Protein AF-0000000078830746 (afdb_homodimer)

Organism: Myxococcus xanthus (strain DK1622) (NCBI:txid246197)

Solvent-accessible surface area (backbone atoms only — not comparable to full-atom values): 33168 Å² total; per-residue (Å²): 130,88,67,77,34,59,32,74,39,35,30,54,62,26,37,45,51,60,71,57,52,51,51,44,25,59,74,68,66,53,87,65,98,53,90,45,68,68,50,42,46,60,65,56,43,38,44,75,84,78,22,74,26,58,64,52,46,48,48,44,37,59,67,46,39,30,58,52,31,37,37,40,69,36,31,15,50,40,42,22,50,32,52,47,47,42,28,73,73,38,35,37,43,33,39,31,45,26,45,38,60,40,56,27,40,77,66,32,83,66,71,44,62,54,37,49,51,23,32,46,50,15,41,52,54,31,30,70,72,67,72,42,49,69,26,32,26,43,36,34,50,65,87,48,54,68,68,60,38,48,52,52,51,51,50,38,60,71,36,43,89,71,43,28,30,26,39,31,38,39,70,75,59,70,76,37,48,48,73,33,66,80,52,43,54,65,44,25,58,57,42,49,52,40,44,74,71,69,34,41,37,34,36,57,34,6,51,36,80,80,34,18,35,63,20,39,48,39,41,50,71,60,46,59,49,57,31,30,34,35,34,57,33,25,63,78,30,72,66,51,39,49,51,33,35,74,68,63,35,34,26,40,32,30,66,62,52,33,47,33,24,51,49,30,91,39,70,67,52,49,34,52,36,55,42,44,28,56,76,64,56,33,50,42,30,66,24,38,41,25,20,45,28,54,72,47,40,63,54,52,48,50,43,57,35,44,76,67,65,50,40,53,73,69,55,49,51,49,26,51,52,46,40,65,69,67,48,65,58,80,134,129,88,68,77,34,58,32,74,38,35,31,55,62,26,37,44,51,59,70,57,51,52,51,44,24,59,75,69,65,53,86,66,99,54,92,46,67,69,52,44,46,59,64,56,42,39,43,75,85,78,21,74,27,58,64,53,46,49,47,42,35,59,69,46,41,30,58,52,30,36,37,40,71,36,31,14,50,41,43,21,50,32,53,48,46,42,27,74,74,38,36,36,45,34,40,30,45,27,47,39,62,40,55,28,40,76,66,33,83,67,69,45,61,52,36,50,51,23,31,46,50,14,43,52,53,31,30,69,73,67,72,43,48,69,26,33,25,43,35,35,51,67,89,47,54,69,67,60,39,47,52,51,50,52,50,37,60,72,35,43,89,70,44,28,30,25,39,33,40,41,70,74,60,73,74,35,48,47,73,32,67,79,52,43,54,66,45,26,60,56,42,50,52,39,45,74,71,67,32,40,38,34,36,57,34,6,52,36,79,81,34,18,35,61,18,40,49,40,40,48,72,59,45,60,49,57,31,31,34,35,33,58,32,23,61,80,30,71,67,51,37,50,50,31,35,76,68,63,35,32,27,39,32,29,64,62,50,33,48,33,24,51,48,31,91,40,69,68,52,48,34,50,35,56,42,44,28,57,75,62,56,33,51,44,30,66,24,38,41,25,21,45,28,54,72,48,40,64,54,52,47,51,42,58,34,44,76,66,65,48,40,52,73,68,53,50,51,49,26,50,51,47,40,66,70,66,47,65,57,80,131

Foldseek 3Di:
DADAFAFAAAELLQQFALVLLVVLCVVVVNDDPDDDSVRSLVQLAQEAPQAAAPVSNVCSSLVRSLASCQDLQSLLQSLLRRLQCQCVPRNHQYYEYEEALCSSNVNDLPPSVSNVVSNLNSNVVNCVVRVGHYAYEYEDEPVDDLVSSLSSLVVLLVCCVSRHAAYEYDDDCVVPLLVPLVSLLSCLVSLVVSVVSRHAYEYEACLAPSRALSSVVSCCVRNVGQEYEANLRVLVPLVSLVVQQVSVHEYEHAVLSSPSNVSDVDLVVVLSSLVSSVVSVRAYAYHHNRCSSSVHGPVRSVCSCPVVPSDHPVVNVVNSVSCVVSHSRDD/DADAFAFAAAELLQQFALVLLVVLCVVVVNDDPDDDSVRSLVQLAQEAPQAAAPVSNVCSSLVRSLASCQDLQSLLQSLLRSLQCQCVPRNHQYYEYEEALCSSNVNDLPPSVSNVVSNLNSNVVNCVVRVGHYAYEYEDEPVDDLVSSLSSLVVLLVCCVSRHAAYEYDDDCVVPLLVPLVSLLSCLVSLVVSVVSRHAYEYEACLAVSRALSSVVSCCVRNVGQEYEANLRVLVPLVSLVVQQVSVHEYEHAVLSSPSNPSDVDLVRVLSSLVSSVVSVRAYAYHHNNCSSSVHGPVRSVCSCPVVPSDHPVVNVVNSVSCVVSHSRDD

InterPro domains:
  IPR001365 Adenosine deaminase domain [PF00962] (6-331)
  IPR006330 Adenosine/adenine deaminase [PTHR11409] (6-330)
  IPR032466 Metal-dependent hydrolase [SSF51556] (6-330)

Radius of gyration: 28.59 Å; Cα contacts (8 Å, |Δi|>4): 1307; chains: 2; bounding box: 45×86×64 Å

Sequence (662 aa):
MARDLIDLHIHVGGAVAPHILWSIAHQQGFKLPVKNYFDFVELITSRPGKVGSLDDYLKILHTWTEKIQSSPSAIERSVYEVIGKEYRGSRVTQMELRFNPMKRNLNSELDLDHIIHAALRGMDRAVLEYGVKMGLIFCLAREFDHRLNSIIVDKAIKYRTRGVYGIDLAGTETNAMELKPEVVTQYEELFSRARRAGLKCTVHTGETRGTGAEGVMAVVEKLQPHRIGHGIRAAYDEHAMKVLRERDLVLELCPTSNLHTKAVEGVEELRHIVRTFWDRKVKFTINTDGPYLLETDMRREIDIIEQNGILTPEQVDQTLAWAREASFIPAMARDLIDLHIHVGGAVAPHILWSIAHQQGFKLPVKNYFDFVELITSRPGKVGSLDDYLKILHTWTEKIQSSPSAIERSVYEVIGKEYRGSRVTQMELRFNPMKRNLNSELDLDHIIHAALRGMDRAVLEYGVKMGLIFCLAREFDHRLNSIIVDKAIKYRTRGVYGIDLAGTETNAMELKPEVVTQYEELFSRARRAGLKCTVHTGETRGTGAEGVMAVVEKLQPHRIGHGIRAAYDEHAMKVLRERDLVLELCPTSNLHTKAVEGVEELRHIVRTFWDRKVKFTINTDGPYLLETDMRREIDIIEQNGILTPEQVDQTLAWAREASFIPA

pLDDT: mean 94.69, std 6.04, range [54.0, 98.94]

Nearest PDB structures (foldseek):
  6n9m-assembly1_A  TM=9.342E-01  e=2.287E-21  Salmonella enterica subsp. enterica serovar Typhimurium str. LT2
  6n91-assembly1_B  TM=9.330E-01  e=1.109E-20  Vibrio cholerae O1 biovar El Tor str. N16961
  4gxw-assembly2_B  TM=9.049E-01  e=1.090E-15  Burkholderia ambifaria AMMD
  8z3k-assembly1_A  TM=8.141E-01  e=3.072E-12  Limisphaera ngatamarikiensis
  8z3k-assembly1_F  TM=7.812E-01  e=2.440E-11  Limisphaera ngatamarikiensis

Secondary structure (DSSP, 8-state):
-PPPEEEEEEEHHHHS-HHHHHHHHHHHT---S-SSHHHHHHHH---BTTB-SHHHHHHHIIIIIHHHT-SHHHHHHHHHHHHHHHHHHH-EEEEEEEE-TTGGGTT--TTHHHHHHHHHHHHHHHHHHH--EEEEEEEEETTS-HHHHHHHHHHHHHTTTTTEEEEEEES--TT-GGG-HHHHHHHHHHHHHHHHTT-EEEEEESSSTTTHHHHHHHHHHHH--SEEEE-GGGGG-HHHHHHHHHTTPEEEE-HHHHHHTTSSSSHHHHHHHHHHHHHTT--EEE--BSTTTTT--HHHHHHHHHHTTSS-HHHHHHHHHHHHHH-SS--/-PPPEEEEEEEHHHHS-HHHHHHHHHHHT---S-SSHHHHHHHH---BTTB-SHHHHHHHIIIIIHHHT-SHHHHHHHHHHHHHHHHHHH-EEEEEEEE-TTGGGTT--TTHHHHHHHHHHHHHHHHHHH--EEEEEEEEETTS-HHHHHHHHHHHHHTTTTTEEEEEEES--TT-GGG-HHHHHHHHHHHHHHHHTT-EEEEEESSSTTTHHHHHHHHHHHH--SEEEE-GGGGG-HHHHHHHHHTTPEEEE-HHHHHHTTSSSSHHHHHHHHHHHHHTT--EEE--BSTTTTT--HHHHHHHHHHTTSS-HHHHHHHHHHHHHH-SS--

Structure (mmCIF, N/CA/C/O backbone):
data_AF-0000000078830746-model_v1
#
loop_
_entity.id
_entity.type
_entity.pdbx_description
1 polymer 'adenosine deaminase'
#
loop_
_atom_site.group_PDB
_atom_site.id
_atom_site.type_symbol
_atom_site.label_atom_id
_atom_site.label_alt_id
_atom_site.label_comp_id
_atom_site.label_asym_id
_atom_site.label_entity_id
_atom_site.label_seq_id
_atom_site.pdbx_PDB_ins_code
_atom_site.Cartn_x
_atom_site.Cartn_y
_atom_site.Cartn_z
_atom_site.occupancy
_atom_site.B_iso_or_equiv
_atom_site.auth_seq_id
_atom_site.auth_comp_id
_atom_site.auth_asym_id
_atom_site.auth_atom_id
_atom_site.pdbx_PDB_model_num
ATOM 1 N N . MET A 1 1 ? -19.281 -2.082 -16.328 1 54 1 MET A N 1
ATOM 2 C CA . MET A 1 1 ? -18.984 -2.559 -14.977 1 54 1 MET A CA 1
ATOM 3 C C . MET A 1 1 ? -17.562 -3.119 -14.906 1 54 1 MET A C 1
ATOM 5 O O . MET A 1 1 ? -17.062 -3.688 -15.875 1 54 1 MET A O 1
ATOM 9 N N . ALA A 1 2 ? -16.828 -2.877 -13.797 1 74.12 2 ALA A N 1
ATOM 10 C CA . ALA A 1 2 ? -15.445 -3.336 -13.688 1 74.12 2 ALA A CA 1
ATOM 11 C C . ALA A 1 2 ? -15.375 -4.859 -13.711 1 74.12 2 ALA A C 1
ATOM 13 O O . ALA A 1 2 ? -16.203 -5.539 -13.109 1 74.12 2 ALA A O 1
ATOM 14 N N . ARG A 1 3 ? -14.562 -5.434 -14.633 1 87.5 3 ARG A N 1
ATOM 15 C CA . ARG A 1 3 ? -14.312 -6.859 -14.82 1 87.5 3 ARG A CA 1
ATOM 16 C C . ARG A 1 3 ? -13.672 -7.473 -13.578 1 87.5 3 ARG A C 1
ATOM 18 O O . ARG A 1 3 ? -12.695 -6.938 -13.047 1 87.5 3 ARG A O 1
ATOM 25 N N . ASP A 1 4 ? -14.445 -8.555 -13.047 1 95.19 4 ASP A N 1
ATOM 26 C CA . ASP A 1 4 ? -13.758 -9.391 -12.062 1 95.19 4 ASP A CA 1
ATOM 27 C C . ASP A 1 4 ? -12.727 -10.297 -12.734 1 95.19 4 ASP A C 1
ATOM 29 O O . ASP A 1 4 ? -13.047 -11.016 -13.68 1 95.19 4 ASP A O 1
ATOM 33 N N . LEU A 1 5 ? -11.562 -10.211 -12.258 1 98.38 5 LEU A N 1
ATOM 34 C CA . LEU A 1 5 ? -10.492 -10.969 -12.883 1 98.38 5 LEU A CA 1
ATOM 35 C C . LEU A 1 5 ? -10.109 -12.18 -12.039 1 98.38 5 LEU A C 1
ATOM 37 O O . LEU A 1 5 ? -10.484 -12.266 -10.867 1 98.38 5 LEU A O 1
ATOM 41 N N . ILE A 1 6 ? -9.453 -13.164 -12.672 1 98.69 6 ILE A N 1
ATOM 42 C CA . ILE A 1 6 ? -9.031 -14.414 -12.055 1 98.69 6 ILE A CA 1
ATOM 43 C C . ILE A 1 6 ? -7.551 -14.656 -12.328 1 98.69 6 ILE A C 1
ATOM 45 O O . ILE A 1 6 ? -7.086 -14.484 -13.461 1 98.69 6 ILE A O 1
ATOM 49 N N . ASP A 1 7 ? -6.773 -14.953 -11.305 1 98.81 7 ASP A N 1
ATOM 50 C CA . ASP A 1 7 ? -5.355 -15.281 -11.438 1 98.81 7 ASP A CA 1
ATOM 51 C C . ASP A 1 7 ? -5.062 -16.672 -10.898 1 98.81 7 ASP A C 1
ATOM 53 O O . ASP A 1 7 ? -4.965 -16.875 -9.68 1 98.81 7 ASP A O 1
ATOM 57 N N . LEU A 1 8 ? -4.828 -17.625 -11.789 1 98.81 8 LEU A N 1
ATOM 58 C CA . LEU A 1 8 ? -4.648 -19.016 -11.383 1 98.81 8 LEU A CA 1
ATOM 59 C C . LEU A 1 8 ? -3.166 -19.359 -11.273 1 98.81 8 LEU A C 1
ATOM 61 O O . LEU A 1 8 ? -2.812 -20.469 -10.852 1 98.81 8 LEU A O 1
ATOM 65 N N . HIS A 1 9 ? -2.273 -18.406 -11.688 1 98.88 9 HIS A N 1
ATOM 66 C CA . HIS A 1 9 ? -0.832 -18.625 -11.656 1 98.88 9 HIS A CA 1
ATOM 67 C C . HIS A 1 9 ? -0.104 -17.422 -11.062 1 98.88 9 HIS A C 1
ATOM 69 O O . HIS A 1 9 ? 0.427 -16.594 -11.797 1 98.88 9 HIS A O 1
ATOM 75 N N . ILE A 1 10 ? 0.035 -17.484 -9.773 1 98.62 10 ILE A N 1
ATOM 76 C CA . ILE A 1 10 ? 0.688 -16.422 -9.023 1 98.62 10 ILE A CA 1
ATOM 77 C C . ILE A 1 10 ? 1.479 -17.016 -7.863 1 98.62 10 ILE A C 1
ATOM 79 O O . ILE A 1 10 ? 0.984 -17.906 -7.156 1 98.62 10 ILE A O 1
ATOM 83 N N . HIS A 1 11 ? 2.699 -16.594 -7.742 1 98.06 11 HIS A N 1
ATOM 84 C CA . HIS A 1 11 ? 3.598 -17.094 -6.711 1 98.06 11 HIS A CA 1
ATOM 85 C C . HIS A 1 11 ? 3.754 -16.094 -5.57 1 98.06 11 HIS A C 1
ATOM 87 O O . HIS A 1 11 ? 4.02 -14.914 -5.809 1 98.06 11 HIS A O 1
ATOM 93 N N . VAL A 1 12 ? 3.736 -16.594 -4.359 1 97.62 12 VAL A N 1
ATOM 94 C CA . VAL A 1 12 ? 3.926 -15.727 -3.201 1 97.62 12 VAL A CA 1
ATOM 95 C C . VAL A 1 12 ? 5.273 -15.016 -3.301 1 97.62 12 VAL A C 1
ATOM 97 O O . VAL A 1 12 ? 5.383 -13.828 -2.994 1 97.62 12 VAL A O 1
ATOM 100 N N . GLY A 1 13 ? 6.207 -15.703 -3.764 1 95.31 13 GLY A N 1
ATOM 101 C CA . GLY A 1 13 ? 7.566 -15.188 -3.809 1 95.31 13 GLY A CA 1
ATOM 102 C C . GLY A 1 13 ? 7.695 -13.914 -4.617 1 95.31 13 GLY A C 1
ATOM 103 O O . GLY A 1 13 ? 8.492 -13.031 -4.277 1 95.31 13 GLY A O 1
ATOM 104 N N . GLY A 1 14 ? 6.957 -13.781 -5.656 1 95.81 14 GLY A N 1
ATOM 105 C CA . GLY A 1 14 ? 7.055 -12.633 -6.539 1 95.81 14 GLY A CA 1
ATOM 106 C C . GLY A 1 14 ? 5.871 -11.688 -6.426 1 95.81 14 GLY A C 1
ATOM 107 O O . GLY A 1 14 ? 5.773 -10.711 -7.172 1 95.81 14 GLY A O 1
ATOM 108 N N . ALA A 1 15 ? 4.988 -11.961 -5.449 1 97.44 15 ALA A N 1
ATOM 109 C CA . ALA A 1 15 ? 3.717 -11.242 -5.465 1 97.44 15 ALA A CA 1
ATOM 110 C C . ALA A 1 15 ? 3.609 -10.289 -4.277 1 97.44 15 ALA A C 1
ATOM 112 O O . ALA A 1 15 ? 2.674 -9.492 -4.195 1 97.44 15 ALA A O 1
ATOM 113 N N . VAL A 1 16 ? 4.551 -10.305 -3.369 1 97.44 16 VAL A N 1
ATOM 114 C CA . VAL A 1 16 ? 4.508 -9.438 -2.197 1 97.44 16 VAL A CA 1
ATOM 115 C C . VAL A 1 16 ? 5.129 -8.086 -2.535 1 97.44 16 VAL A C 1
ATOM 117 O O . VAL A 1 16 ? 6.207 -8.023 -3.133 1 97.44 16 VAL A O 1
ATOM 120 N N . ALA A 1 17 ? 4.426 -7.051 -2.184 1 96.62 17 ALA A N 1
ATOM 121 C CA . ALA A 1 17 ? 4.906 -5.703 -2.473 1 96.62 17 ALA A CA 1
ATOM 122 C C . ALA A 1 17 ? 6.242 -5.438 -1.785 1 96.62 17 ALA A C 1
ATOM 124 O O . ALA A 1 17 ? 6.461 -5.875 -0.652 1 96.62 17 ALA A O 1
ATOM 125 N N . PRO A 1 18 ? 7.098 -4.633 -2.385 1 96.06 18 PRO A N 1
ATOM 126 C CA . PRO A 1 18 ? 8.438 -4.383 -1.841 1 96.06 18 PRO A CA 1
ATOM 127 C C . PRO A 1 18 ? 8.398 -3.781 -0.438 1 96.06 18 PRO A C 1
ATOM 129 O O . PRO A 1 18 ? 9.234 -4.117 0.405 1 96.06 18 PRO A O 1
ATOM 132 N N . HIS A 1 19 ? 7.438 -2.865 -0.177 1 96.69 19 HIS A N 1
ATOM 133 C CA . HIS A 1 19 ? 7.43 -2.217 1.129 1 96.69 19 HIS A CA 1
ATOM 134 C C . HIS A 1 19 ? 7.074 -3.207 2.234 1 96.69 19 HIS A C 1
ATOM 136 O O . HIS A 1 19 ? 7.496 -3.039 3.381 1 96.69 19 HIS A O 1
ATOM 142 N N . ILE A 1 20 ? 6.289 -4.242 1.936 1 97.56 20 ILE A N 1
ATOM 143 C CA . ILE A 1 20 ? 5.977 -5.301 2.893 1 97.56 20 ILE A CA 1
ATOM 144 C C . ILE A 1 20 ? 7.227 -6.137 3.158 1 97.56 20 ILE A C 1
ATOM 146 O O . ILE A 1 20 ? 7.562 -6.41 4.312 1 97.56 20 ILE A O 1
ATOM 150 N N . LEU A 1 21 ? 7.918 -6.543 2.078 1 97.06 21 LEU A N 1
ATOM 151 C CA . LEU A 1 21 ? 9.156 -7.305 2.227 1 97.06 21 LEU A CA 1
ATOM 152 C C . LEU A 1 21 ? 10.188 -6.516 3.023 1 97.06 21 LEU A C 1
ATOM 154 O O . LEU A 1 21 ? 10.875 -7.074 3.877 1 97.06 21 LEU A O 1
ATOM 158 N N . TRP A 1 22 ? 10.242 -5.211 2.734 1 97.06 22 TRP A N 1
ATOM 159 C CA . TRP A 1 22 ? 11.141 -4.301 3.438 1 97.06 22 TRP A CA 1
ATOM 160 C C . TRP A 1 22 ? 10.859 -4.305 4.934 1 97.06 22 TRP A C 1
ATOM 162 O O . TRP A 1 22 ? 11.773 -4.449 5.746 1 97.06 22 TRP A O 1
ATOM 172 N N . SER A 1 23 ? 9.641 -4.172 5.266 1 97.06 23 SER A N 1
ATOM 173 C CA . SER A 1 23 ? 9.219 -4.145 6.66 1 97.06 23 SER A CA 1
ATOM 174 C C . SER A 1 23 ? 9.5 -5.477 7.348 1 97.06 23 SER A C 1
ATOM 176 O O . SER A 1 23 ? 9.984 -5.508 8.484 1 97.06 23 SER A O 1
ATOM 178 N N . ILE A 1 24 ? 9.195 -6.598 6.68 1 96.94 24 ILE A N 1
ATOM 179 C CA . ILE A 1 24 ? 9.438 -7.93 7.223 1 96.94 24 ILE A CA 1
ATOM 180 C C . ILE A 1 24 ? 10.93 -8.117 7.477 1 96.94 24 ILE A C 1
ATOM 182 O O . ILE A 1 24 ? 11.336 -8.594 8.539 1 96.94 24 ILE A O 1
ATOM 186 N N . ALA A 1 25 ? 11.766 -7.738 6.535 1 96.19 25 ALA A N 1
ATOM 187 C CA . ALA A 1 25 ? 13.211 -7.879 6.668 1 96.19 25 ALA A CA 1
ATOM 188 C C . ALA A 1 25 ? 13.727 -7.113 7.883 1 96.19 25 ALA A C 1
ATOM 190 O O . ALA A 1 25 ? 14.547 -7.633 8.648 1 96.19 25 ALA A O 1
ATOM 191 N N . HIS A 1 26 ? 13.234 -5.902 8.102 1 95.12 26 HIS A N 1
ATOM 192 C CA . HIS A 1 26 ? 13.656 -5.086 9.234 1 95.12 26 HIS A CA 1
ATOM 193 C C . HIS A 1 26 ? 13.211 -5.707 10.555 1 95.12 26 HIS A C 1
ATOM 195 O O . HIS A 1 26 ? 13.977 -5.742 11.516 1 95.12 26 HIS A O 1
ATOM 201 N N . GLN A 1 27 ? 12.023 -6.191 10.547 1 93.06 27 GLN A N 1
ATOM 202 C CA . GLN A 1 27 ? 11.477 -6.793 11.766 1 93.06 27 GLN A CA 1
ATOM 203 C C . GLN A 1 27 ? 12.258 -8.047 12.148 1 93.06 27 GLN A C 1
ATOM 205 O O . GLN A 1 27 ? 12.406 -8.344 13.336 1 93.06 27 GLN A O 1
ATOM 210 N N . GLN A 1 28 ? 12.773 -8.695 11.148 1 92.88 28 GLN A N 1
ATOM 211 C CA . GLN A 1 28 ? 13.469 -9.953 11.391 1 92.88 28 GLN A CA 1
ATOM 212 C C . GLN A 1 28 ? 14.961 -9.719 11.617 1 92.88 28 GLN A C 1
ATOM 214 O O . GLN A 1 28 ? 15.695 -10.648 11.938 1 92.88 28 GLN A O 1
ATOM 219 N N . GLY A 1 29 ? 15.422 -8.484 11.422 1 90 29 GLY A N 1
ATOM 220 C CA . GLY A 1 29 ? 16.844 -8.188 11.547 1 90 29 GLY A CA 1
ATOM 221 C C . GLY A 1 29 ? 17.656 -8.711 10.383 1 90 29 GLY A C 1
ATOM 222 O O . GLY A 1 29 ? 18.844 -9.023 10.539 1 90 29 GLY A O 1
ATOM 223 N N . PHE A 1 30 ? 16.969 -8.859 9.32 1 87.38 30 PHE A N 1
ATOM 224 C CA . PHE A 1 30 ? 17.641 -9.336 8.117 1 87.38 30 PHE A CA 1
ATOM 225 C C . PHE A 1 30 ? 18.641 -8.297 7.613 1 87.38 30 PHE A C 1
ATOM 227 O O . PHE A 1 30 ? 18.312 -7.121 7.473 1 87.38 30 PHE A O 1
ATOM 234 N N . LYS A 1 31 ? 19.844 -8.695 7.387 1 84.94 31 LYS A N 1
ATOM 235 C CA . LYS A 1 31 ? 20.859 -7.801 6.855 1 84.94 31 LYS A CA 1
ATOM 236 C C . LYS A 1 31 ? 20.703 -7.613 5.348 1 84.94 31 LYS A C 1
ATOM 238 O O . LYS A 1 31 ? 21.062 -8.492 4.566 1 84.94 31 LYS A O 1
ATOM 243 N N . LEU A 1 32 ? 20.172 -6.547 4.914 1 90.44 32 LEU A N 1
ATOM 244 C CA . LEU A 1 32 ? 20.016 -6.23 3.5 1 90.44 32 LEU A CA 1
ATOM 245 C C . LEU A 1 32 ? 21.219 -5.469 2.969 1 90.44 32 LEU A C 1
ATOM 247 O O . LEU A 1 32 ? 21.766 -4.609 3.662 1 90.44 32 LEU A O 1
ATOM 251 N N . PRO A 1 33 ? 21.672 -5.785 1.773 1 92.25 33 PRO A N 1
ATOM 252 C CA . PRO A 1 33 ? 22.844 -5.113 1.193 1 92.25 33 PRO A CA 1
ATOM 253 C C . PRO A 1 33 ? 22.484 -3.791 0.517 1 92.25 33 PRO A C 1
ATOM 255 O O . PRO A 1 33 ? 22.969 -3.502 -0.578 1 92.25 33 PRO A O 1
ATOM 258 N N . VAL A 1 34 ? 21.562 -3.043 1.003 1 93.88 34 VAL A N 1
ATOM 259 C CA . VAL A 1 34 ? 21.109 -1.788 0.415 1 93.88 34 VAL A CA 1
ATOM 260 C C . VAL A 1 34 ? 21.062 -0.704 1.489 1 93.88 34 VAL A C 1
ATOM 262 O O . VAL A 1 34 ? 20.984 -1.006 2.682 1 93.88 34 VAL A O 1
ATOM 265 N N . LYS A 1 35 ? 21.078 0.559 1.046 1 91.31 35 LYS A N 1
ATOM 266 C CA . LYS A 1 35 ? 21.141 1.688 1.97 1 91.31 35 LYS A CA 1
ATOM 267 C C . LYS A 1 35 ? 19.75 2.203 2.307 1 91.31 35 LYS A C 1
ATOM 269 O O . LYS A 1 35 ? 19.531 2.795 3.367 1 91.31 35 LYS A O 1
ATOM 274 N N . ASN A 1 36 ? 18.844 2.049 1.33 1 93.94 36 ASN A N 1
ATOM 275 C CA . ASN A 1 36 ? 17.516 2.604 1.531 1 93.94 36 ASN A CA 1
ATOM 276 C C . ASN A 1 36 ? 16.453 1.81 0.771 1 93.94 36 ASN A C 1
ATOM 278 O O . ASN A 1 36 ? 16.781 0.853 0.065 1 93.94 36 ASN A O 1
ATOM 282 N N . TYR A 1 37 ? 15.219 2.15 0.92 1 95.94 37 TYR A N 1
ATOM 283 C CA . TYR A 1 37 ? 14.07 1.453 0.353 1 95.94 37 TYR A CA 1
ATOM 284 C C . TYR A 1 37 ? 14.164 1.399 -1.167 1 95.94 37 TYR A C 1
ATOM 286 O O . TYR A 1 37 ? 13.852 0.374 -1.778 1 95.94 37 TYR A O 1
ATOM 294 N N . PHE A 1 38 ? 14.562 2.461 -1.785 1 95.19 38 PHE A N 1
ATOM 295 C CA . PHE A 1 38 ? 14.578 2.527 -3.242 1 95.19 38 PHE A CA 1
ATOM 296 C C . PHE A 1 38 ? 15.641 1.597 -3.814 1 95.19 38 PHE A C 1
ATOM 298 O O . PHE A 1 38 ? 15.422 0.958 -4.844 1 95.19 38 PHE A O 1
ATOM 305 N N . ASP A 1 39 ? 16.781 1.527 -3.109 1 95.25 39 ASP A N 1
ATOM 306 C CA . ASP A 1 39 ? 17.797 0.557 -3.494 1 95.25 39 ASP A CA 1
ATOM 307 C C . ASP A 1 39 ? 17.281 -0.871 -3.365 1 95.25 39 ASP A C 1
ATOM 309 O O . ASP A 1 39 ? 17.625 -1.739 -4.172 1 95.25 39 ASP A O 1
ATOM 313 N N . PHE A 1 40 ? 16.469 -1.052 -2.369 1 95.81 40 PHE A N 1
ATOM 314 C CA . PHE A 1 40 ? 15.875 -2.367 -2.15 1 95.81 40 PHE A CA 1
ATOM 315 C C . PHE A 1 40 ? 14.922 -2.729 -3.281 1 95.81 40 PHE A C 1
ATOM 317 O O . PHE A 1 40 ? 14.938 -3.857 -3.779 1 95.81 40 PHE A O 1
ATOM 324 N N . VAL A 1 41 ? 14.086 -1.786 -3.662 1 94.94 41 VAL A N 1
ATOM 325 C CA . VAL A 1 41 ? 13.164 -2.004 -4.77 1 94.94 41 VAL A CA 1
ATOM 326 C C . VAL A 1 41 ? 13.945 -2.404 -6.023 1 94.94 41 VAL A C 1
ATOM 328 O O . VAL A 1 41 ? 13.562 -3.348 -6.723 1 94.94 41 VAL A O 1
ATOM 331 N N . GLU A 1 42 ? 15.039 -1.736 -6.242 1 92.5 42 GLU A N 1
ATOM 332 C CA . GLU A 1 42 ? 15.875 -2.047 -7.398 1 92.5 42 GLU A CA 1
ATOM 333 C C . GLU A 1 42 ? 16.484 -3.445 -7.281 1 92.5 42 GLU A C 1
ATOM 335 O O . GLU A 1 42 ? 16.594 -4.156 -8.281 1 92.5 42 GLU A O 1
ATOM 340 N N . LEU A 1 43 ? 16.812 -3.752 -6.102 1 92.25 43 LEU A N 1
ATOM 341 C CA . LEU A 1 43 ? 17.438 -5.043 -5.84 1 92.25 43 LEU A CA 1
ATOM 342 C C . LEU A 1 43 ? 16.5 -6.188 -6.203 1 92.25 43 LEU A C 1
ATOM 344 O O . LEU A 1 43 ? 16.922 -7.172 -6.812 1 92.25 43 LEU A O 1
ATOM 348 N N . ILE A 1 44 ? 15.203 -6.031 -5.922 1 92.38 44 ILE A N 1
ATOM 349 C CA . ILE A 1 44 ? 14.336 -7.207 -5.988 1 92.38 44 ILE A CA 1
ATOM 350 C C . ILE A 1 44 ? 13.508 -7.164 -7.273 1 92.38 44 ILE A C 1
ATOM 352 O O . ILE A 1 44 ? 12.836 -8.141 -7.613 1 92.38 44 ILE A O 1
ATOM 356 N N . THR A 1 45 ? 13.523 -6.078 -7.965 1 90.5 45 THR A N 1
ATOM 357 C CA . THR A 1 45 ? 12.711 -5.953 -9.172 1 90.5 45 THR A CA 1
ATOM 358 C C . THR A 1 45 ? 13.398 -6.625 -10.359 1 90.5 45 THR A C 1
ATOM 360 O O . THR A 1 45 ? 14.625 -6.551 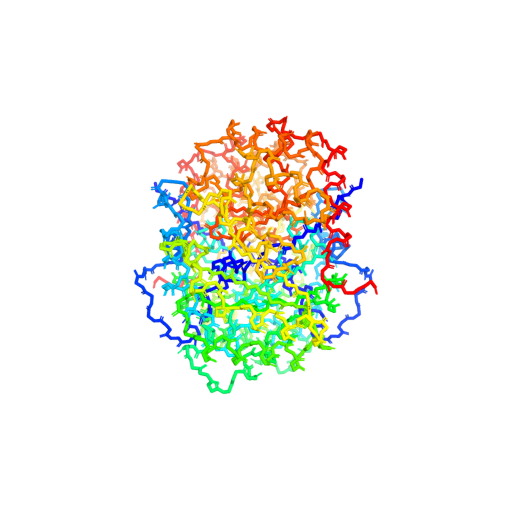-10.492 1 90.5 45 THR A O 1
ATOM 363 N N . SER A 1 46 ? 12.516 -7.242 -11.188 1 88.38 46 SER A N 1
ATOM 364 C CA . SER A 1 46 ? 13 -7.914 -12.391 1 88.38 46 SER A CA 1
ATOM 365 C C . SER A 1 46 ? 12.531 -7.199 -13.648 1 88.38 46 SER A C 1
ATOM 367 O O . SER A 1 46 ? 11.82 -7.785 -14.477 1 88.38 46 SER A O 1
ATOM 369 N N . ARG A 1 47 ? 13.055 -6.047 -13.891 1 82.62 47 ARG A N 1
ATOM 370 C CA . ARG A 1 47 ? 12.68 -5.25 -15.055 1 82.62 47 ARG A CA 1
ATOM 371 C C . ARG A 1 47 ? 13.477 -5.68 -16.281 1 82.62 47 ARG A C 1
ATOM 373 O O . ARG A 1 47 ? 14.555 -6.262 -16.156 1 82.62 47 ARG A O 1
ATOM 380 N N . PRO A 1 48 ? 12.766 -5.336 -17.422 1 79.31 48 PRO A N 1
ATOM 381 C CA . PRO A 1 48 ? 13.539 -5.609 -18.641 1 79.31 48 PRO A CA 1
ATOM 382 C C . PRO A 1 48 ? 14.914 -4.949 -18.625 1 79.31 48 PRO A C 1
ATOM 384 O O . PRO A 1 48 ? 15.039 -3.793 -18.203 1 79.31 48 PRO A O 1
ATOM 387 N N . GLY A 1 49 ? 15.969 -5.629 -19.062 1 79.25 49 GLY A N 1
ATOM 388 C CA . GLY A 1 49 ? 17.328 -5.109 -19.031 1 79.25 49 GLY A CA 1
ATOM 389 C C . GLY A 1 49 ? 18.125 -5.574 -17.828 1 79.25 49 GLY A C 1
ATOM 390 O O . GLY A 1 49 ? 19.328 -5.812 -17.938 1 79.25 49 GLY A O 1
ATOM 391 N N . LYS A 1 50 ? 17.422 -5.652 -16.75 1 81.94 50 LYS A N 1
ATOM 392 C CA . LYS A 1 50 ? 18.094 -6.164 -15.555 1 81.94 50 LYS A CA 1
ATOM 393 C C . LYS A 1 50 ? 18.125 -7.688 -15.555 1 81.94 50 LYS A C 1
ATOM 395 O O . LYS A 1 50 ? 19.141 -8.289 -15.195 1 81.94 50 LYS A O 1
ATOM 400 N N . VAL A 1 51 ? 16.938 -8.219 -15.898 1 83.69 51 VAL A N 1
ATOM 401 C CA . VAL A 1 51 ? 16.875 -9.664 -16.047 1 83.69 51 VAL A CA 1
ATOM 402 C C . VAL A 1 51 ? 16.828 -10.023 -17.531 1 83.69 51 VAL A C 1
ATOM 404 O O . VAL A 1 51 ? 16.219 -9.312 -18.328 1 83.69 51 VAL A O 1
ATOM 407 N N . GLY A 1 52 ? 17.578 -11.156 -17.828 1 81.38 52 GLY A N 1
ATOM 408 C CA . GLY A 1 52 ? 17.609 -11.555 -19.234 1 81.38 52 GLY A CA 1
ATOM 409 C C . GLY A 1 52 ? 17.188 -13 -19.453 1 81.38 52 GLY A C 1
ATOM 410 O O . GLY A 1 52 ? 17.203 -13.492 -20.578 1 81.38 52 GLY A O 1
ATOM 411 N N . SER A 1 53 ? 16.875 -13.648 -18.344 1 86.06 53 SER A N 1
ATOM 412 C CA . SER A 1 53 ? 16.484 -15.047 -18.438 1 86.06 53 SER A CA 1
ATOM 413 C C . SER A 1 53 ? 15.641 -15.469 -17.25 1 86.06 53 SER A C 1
ATOM 415 O O . SER A 1 53 ? 15.555 -14.75 -16.25 1 86.06 53 SER A O 1
ATOM 417 N N . LEU A 1 54 ? 15.008 -16.578 -17.406 1 86.19 54 LEU A N 1
ATOM 418 C CA . LEU A 1 54 ? 14.266 -17.188 -16.312 1 86.19 54 LEU A CA 1
ATOM 419 C C . LEU A 1 54 ? 15.18 -17.422 -15.109 1 86.19 54 LEU A C 1
ATOM 421 O O . LEU A 1 54 ? 14.789 -17.172 -13.969 1 86.19 54 LEU A O 1
ATOM 425 N N . ASP A 1 55 ? 16.344 -17.828 -15.352 1 85.44 55 ASP A N 1
ATOM 426 C CA . ASP A 1 55 ? 17.281 -18.125 -14.273 1 85.44 55 ASP A CA 1
ATOM 427 C C . ASP A 1 55 ? 17.641 -16.859 -13.492 1 85.44 55 ASP A C 1
ATOM 429 O O . ASP A 1 55 ? 17.766 -16.891 -12.266 1 85.44 55 ASP A O 1
ATOM 433 N N . ASP A 1 56 ? 17.828 -15.758 -14.219 1 85.44 56 ASP A N 1
ATOM 434 C CA . ASP A 1 56 ? 18.094 -14.477 -13.562 1 85.44 56 ASP A CA 1
ATOM 435 C C . ASP A 1 56 ? 16.938 -14.078 -12.641 1 85.44 56 ASP A C 1
ATOM 437 O O . ASP A 1 56 ? 17.172 -13.633 -11.516 1 85.44 56 ASP A O 1
ATOM 441 N N . TYR A 1 57 ? 15.844 -14.266 -13.148 1 86.12 57 TYR A N 1
ATOM 442 C CA . TYR A 1 57 ? 14.625 -13.961 -12.406 1 86.12 57 TYR A CA 1
ATOM 443 C C . TYR A 1 57 ? 14.523 -14.805 -11.141 1 86.12 57 TYR A C 1
ATOM 445 O O . TYR A 1 57 ? 14.289 -14.281 -10.055 1 86.12 57 TYR A O 1
ATOM 453 N N . LEU A 1 58 ? 14.734 -16.062 -11.242 1 85.44 58 LEU A N 1
ATOM 454 C CA . LEU A 1 58 ? 14.625 -17 -10.125 1 85.44 58 LEU A CA 1
ATOM 455 C C . LEU A 1 58 ? 15.703 -16.734 -9.086 1 85.44 58 LEU A C 1
ATOM 457 O O . LEU A 1 58 ? 15.477 -16.922 -7.891 1 85.44 58 LEU A O 1
ATOM 461 N N . LYS A 1 59 ? 16.797 -16.297 -9.516 1 84.88 59 LYS A N 1
ATOM 462 C CA . LYS A 1 59 ? 17.891 -15.984 -8.594 1 84.88 59 LYS A CA 1
ATOM 463 C C . LYS A 1 59 ? 17.484 -14.875 -7.629 1 84.88 59 LYS A C 1
ATOM 465 O O . LYS A 1 59 ? 17.75 -14.961 -6.43 1 84.88 59 LYS A O 1
ATOM 470 N N . ILE A 1 60 ? 16.875 -13.891 -8.141 1 84.12 60 ILE A N 1
ATOM 471 C CA . ILE A 1 60 ? 16.406 -12.789 -7.305 1 84.12 60 ILE A CA 1
ATOM 472 C C . ILE A 1 60 ? 15.367 -13.312 -6.316 1 84.12 60 ILE A C 1
ATOM 474 O O . ILE A 1 60 ? 15.43 -13.008 -5.121 1 84.12 60 ILE A O 1
ATOM 478 N N . LEU A 1 61 ? 14.531 -14.086 -6.789 1 84.94 61 LEU A N 1
ATOM 479 C CA . LEU A 1 61 ? 13.469 -14.664 -5.977 1 84.94 61 LEU A CA 1
ATOM 480 C C . LEU A 1 61 ? 14.055 -15.516 -4.852 1 84.94 61 LEU A C 1
ATOM 482 O O . LEU A 1 61 ? 13.672 -15.359 -3.689 1 84.94 61 LEU A O 1
ATOM 486 N N . HIS A 1 62 ? 14.969 -16.328 -5.215 1 83.62 62 HIS A N 1
ATOM 487 C CA . HIS A 1 62 ? 15.531 -17.281 -4.27 1 83.62 62 HIS A CA 1
ATOM 488 C C . HIS A 1 62 ? 16.453 -16.594 -3.268 1 83.62 62 HIS A C 1
ATOM 490 O O . HIS A 1 62 ? 16.469 -16.953 -2.088 1 83.62 62 HIS A O 1
ATOM 496 N N . THR A 1 63 ? 17.109 -15.602 -3.658 1 85.19 63 THR A N 1
ATOM 497 C CA . THR A 1 63 ? 18.109 -14.961 -2.822 1 85.19 63 THR A CA 1
ATOM 498 C C . THR A 1 63 ? 17.453 -14.047 -1.788 1 85.19 63 THR A C 1
ATOM 500 O O . THR A 1 63 ? 17.875 -14.023 -0.627 1 85.19 63 THR A O 1
ATOM 503 N N . TRP A 1 64 ? 16.375 -13.391 -2.176 1 89.62 64 TRP A N 1
ATOM 504 C CA . TRP A 1 64 ? 15.898 -12.344 -1.279 1 89.62 64 TRP A CA 1
ATOM 505 C C . TRP A 1 64 ? 14.484 -12.641 -0.8 1 89.62 64 TRP A C 1
ATOM 507 O O . TRP A 1 64 ? 14.258 -12.859 0.393 1 89.62 64 TRP A O 1
ATOM 517 N N . THR A 1 65 ? 13.578 -12.828 -1.684 1 91.69 65 THR A N 1
ATOM 518 C CA . THR A 1 65 ? 12.172 -12.898 -1.3 1 91.69 65 THR A CA 1
ATOM 519 C C . THR A 1 65 ? 11.891 -14.156 -0.487 1 91.69 65 THR A C 1
ATOM 521 O O . THR A 1 65 ? 11.203 -14.102 0.537 1 91.69 65 THR A O 1
ATOM 524 N N . GLU A 1 66 ? 12.477 -15.258 -0.937 1 91.75 66 GLU A N 1
ATOM 525 C CA . GLU A 1 66 ? 12.273 -16.516 -0.222 1 91.75 66 GLU A CA 1
ATOM 526 C C . GLU A 1 66 ? 12.82 -16.438 1.201 1 91.75 66 GLU A C 1
ATOM 528 O O . GLU A 1 66 ? 12.148 -16.844 2.15 1 91.75 66 GLU A O 1
ATOM 533 N N . LYS A 1 67 ? 13.945 -15.898 1.355 1 91.75 67 LYS A N 1
ATOM 534 C CA . LYS A 1 67 ? 14.578 -15.805 2.668 1 91.75 67 LYS A CA 1
ATOM 535 C C . LYS A 1 67 ? 13.797 -14.875 3.59 1 91.75 67 LYS A C 1
ATOM 537 O O . LYS A 1 67 ? 13.547 -15.211 4.75 1 91.75 67 LYS A O 1
ATOM 542 N N . ILE A 1 68 ? 13.344 -13.773 3.082 1 95.44 68 ILE A N 1
ATOM 543 C CA . ILE A 1 68 ? 12.609 -12.773 3.857 1 95.44 68 ILE A CA 1
ATOM 544 C C . ILE A 1 68 ? 11.266 -13.352 4.305 1 95.44 68 ILE A C 1
ATOM 546 O O . ILE A 1 68 ? 10.805 -13.07 5.41 1 95.44 68 ILE A O 1
ATOM 550 N N . GLN A 1 69 ? 10.719 -14.258 3.535 1 96.19 69 GLN A N 1
ATOM 551 C CA . GLN A 1 69 ? 9.383 -14.797 3.779 1 96.19 69 GLN A CA 1
ATOM 552 C C . GLN A 1 69 ? 9.453 -16.062 4.613 1 96.19 69 GLN A C 1
ATOM 554 O O . GLN A 1 69 ? 8.438 -16.75 4.797 1 96.19 69 GLN A O 1
ATOM 559 N N . SER A 1 70 ? 10.633 -16.375 5.188 1 94.44 70 SER A N 1
ATOM 560 C CA . SER A 1 70 ? 10.836 -17.688 5.793 1 94.44 70 SER A CA 1
ATOM 561 C C . SER A 1 70 ? 10.625 -17.641 7.305 1 94.44 70 SER A C 1
ATOM 563 O O . SER A 1 70 ? 11.562 -17.875 8.07 1 94.44 70 SER A O 1
ATOM 565 N N . SER A 1 71 ? 9.484 -17.391 7.766 1 95.44 71 SER A N 1
ATOM 566 C CA . SER A 1 71 ? 8.961 -17.516 9.117 1 95.44 71 SER A CA 1
ATOM 567 C C . SER A 1 71 ? 7.434 -17.531 9.117 1 95.44 71 SER A C 1
ATOM 569 O O . SER A 1 71 ? 6.805 -17.078 8.164 1 95.44 71 SER A O 1
ATOM 571 N N . PRO A 1 72 ? 6.863 -18.078 10.141 1 96.62 72 PRO A N 1
ATOM 572 C CA . PRO A 1 72 ? 5.402 -18.109 10.188 1 96.62 72 PRO A CA 1
ATOM 573 C C . PRO A 1 72 ? 4.777 -16.719 10.078 1 96.62 72 PRO A C 1
ATOM 575 O O . PRO A 1 72 ? 3.824 -16.531 9.32 1 96.62 72 PRO A O 1
ATOM 578 N N . SER A 1 73 ? 5.383 -15.758 10.758 1 97 73 SER A N 1
ATOM 579 C CA . SER A 1 73 ? 4.84 -14.406 10.727 1 97 73 SER A CA 1
ATOM 580 C C . SER A 1 73 ? 5.004 -13.781 9.344 1 97 73 SER A C 1
ATOM 582 O O . SER A 1 73 ? 4.121 -13.062 8.867 1 97 73 SER A O 1
ATOM 584 N N . ALA A 1 74 ? 6.117 -14.047 8.719 1 97.62 74 ALA A N 1
ATOM 585 C CA . ALA A 1 74 ? 6.402 -13.484 7.402 1 97.62 74 ALA A CA 1
ATOM 586 C C . ALA A 1 74 ? 5.441 -14.039 6.355 1 97.62 74 ALA A C 1
ATOM 588 O O . ALA A 1 74 ? 4.879 -13.281 5.559 1 97.62 74 ALA A O 1
ATOM 589 N N . ILE A 1 75 ? 5.242 -15.344 6.391 1 98.19 75 ILE A N 1
ATOM 590 C CA . ILE A 1 75 ? 4.41 -15.953 5.359 1 98.19 75 ILE A CA 1
ATOM 591 C C . ILE A 1 75 ? 2.947 -15.594 5.598 1 98.19 75 ILE A C 1
ATOM 593 O O . ILE A 1 75 ? 2.186 -15.414 4.645 1 98.19 75 ILE A O 1
ATOM 597 N N . GLU A 1 76 ? 2.486 -15.539 6.855 1 98.56 76 GLU A N 1
ATOM 598 C CA . GLU A 1 76 ? 1.129 -15.094 7.16 1 98.56 76 GLU A CA 1
ATOM 599 C C . GLU A 1 76 ? 0.853 -13.719 6.57 1 98.56 76 GLU A C 1
ATOM 601 O O . GLU A 1 76 ? -0.155 -13.516 5.891 1 98.56 76 GLU A O 1
ATOM 606 N N . ARG A 1 77 ? 1.766 -12.789 6.824 1 98.19 77 ARG A N 1
ATOM 607 C CA . ARG A 1 77 ? 1.62 -11.422 6.332 1 98.19 77 ARG A CA 1
ATOM 608 C C . ARG A 1 77 ? 1.716 -11.375 4.809 1 98.19 77 ARG A C 1
ATOM 610 O O . ARG A 1 77 ? 0.961 -10.648 4.156 1 98.19 77 ARG A O 1
ATOM 617 N N . SER A 1 78 ? 2.625 -12.156 4.254 1 98.56 78 SER A N 1
ATOM 618 C CA . SER A 1 78 ? 2.812 -12.195 2.807 1 98.56 78 SER A CA 1
ATOM 619 C C . SER A 1 78 ? 1.534 -12.625 2.096 1 98.56 78 SER A C 1
ATOM 621 O O . SER A 1 78 ? 1.062 -11.938 1.188 1 98.56 78 SER A O 1
ATOM 623 N N . VAL A 1 79 ? 0.964 -13.703 2.543 1 98.75 79 VAL A N 1
ATOM 624 C CA . VAL A 1 79 ? -0.236 -14.25 1.917 1 98.75 79 VAL A CA 1
ATOM 625 C C . VAL A 1 79 ? -1.388 -13.258 2.057 1 98.75 79 VAL A C 1
ATOM 627 O O . VAL A 1 79 ? -2.078 -12.953 1.079 1 98.75 79 VAL A O 1
ATOM 630 N N . TYR A 1 80 ? -1.554 -12.711 3.23 1 98.69 80 TYR A N 1
ATOM 631 C CA . TYR A 1 80 ? -2.604 -11.734 3.484 1 98.69 80 TYR A CA 1
ATOM 632 C C . TYR A 1 80 ? -2.479 -10.539 2.541 1 98.69 80 TYR A C 1
ATOM 634 O O . TYR A 1 80 ? -3.459 -10.133 1.912 1 98.69 80 TYR A O 1
ATOM 642 N N . GLU A 1 81 ? -1.29 -10.023 2.461 1 98.38 81 GLU A N 1
ATOM 643 C CA . GLU A 1 81 ? -1.052 -8.797 1.705 1 98.38 81 GLU A CA 1
ATOM 644 C C . GLU A 1 81 ? -1.234 -9.023 0.207 1 98.38 81 GLU A C 1
ATOM 646 O O . GLU A 1 81 ? -1.762 -8.164 -0.499 1 98.38 81 GLU A O 1
ATOM 651 N N . VAL A 1 82 ? -0.825 -10.156 -0.284 1 98.62 82 VAL A N 1
ATOM 652 C CA . VAL A 1 82 ? -0.942 -10.461 -1.707 1 98.62 82 VAL A CA 1
ATOM 653 C C . VAL A 1 82 ? -2.416 -10.477 -2.111 1 98.62 82 VAL A C 1
ATOM 655 O O . VAL A 1 82 ? -2.803 -9.852 -3.102 1 98.62 82 VAL A O 1
ATOM 658 N N . ILE A 1 83 ? -3.193 -11.156 -1.322 1 98.62 83 ILE A N 1
ATOM 659 C CA . ILE A 1 83 ? -4.602 -11.328 -1.65 1 98.62 83 ILE A CA 1
ATOM 660 C C . ILE A 1 83 ? -5.305 -9.969 -1.646 1 98.62 83 ILE A C 1
ATOM 662 O O . ILE A 1 83 ? -6.004 -9.625 -2.6 1 98.62 83 ILE A O 1
ATOM 666 N N . GLY A 1 84 ? -5.098 -9.234 -0.623 1 98 84 GLY A N 1
ATOM 667 C CA . GLY A 1 84 ? -5.715 -7.918 -0.534 1 98 84 GLY A CA 1
ATOM 668 C C . GLY A 1 84 ? -5.309 -6.988 -1.662 1 98 84 GLY A C 1
ATOM 669 O O . GLY A 1 84 ? -6.148 -6.301 -2.242 1 98 84 GLY A O 1
ATOM 670 N N . LYS A 1 85 ? -4.055 -6.996 -1.928 1 97.44 85 LYS A N 1
ATOM 671 C CA . LYS A 1 85 ? -3.525 -6.098 -2.947 1 97.44 85 LYS A CA 1
ATOM 672 C C . LYS A 1 85 ? -4.082 -6.441 -4.328 1 97.44 85 LYS A C 1
ATOM 674 O O . LYS A 1 85 ? -4.469 -5.551 -5.086 1 97.44 85 LYS A O 1
ATOM 679 N N . GLU A 1 86 ? -4.102 -7.719 -4.656 1 97.94 86 GLU A N 1
ATOM 680 C CA . GLU A 1 86 ? -4.602 -8.141 -5.961 1 97.94 86 GLU A CA 1
ATOM 681 C C . GLU A 1 86 ? -6.086 -7.812 -6.113 1 97.94 86 GLU A C 1
ATOM 683 O O . GLU A 1 86 ? -6.535 -7.449 -7.199 1 97.94 86 GLU A O 1
ATOM 688 N N . TYR A 1 87 ? -6.816 -7.926 -5.074 1 98 87 TYR A N 1
ATOM 689 C CA . TYR A 1 87 ? -8.227 -7.551 -5.094 1 98 87 TYR A CA 1
ATOM 690 C C . TYR A 1 87 ? -8.391 -6.047 -5.273 1 98 87 TYR A C 1
ATOM 692 O O . TYR A 1 87 ? -9.094 -5.598 -6.184 1 98 87 TYR A O 1
ATOM 700 N N . ARG A 1 88 ? -7.719 -5.285 -4.523 1 96.69 88 ARG A N 1
ATOM 701 C CA . ARG A 1 88 ? -7.887 -3.834 -4.512 1 96.69 88 ARG A CA 1
ATOM 702 C C . ARG A 1 88 ? -7.344 -3.209 -5.793 1 96.69 88 ARG A C 1
ATOM 704 O O . ARG A 1 88 ? -7.918 -2.246 -6.309 1 96.69 88 ARG A O 1
ATOM 711 N N . GLY A 1 89 ? -6.297 -3.787 -6.258 1 95.44 89 GLY A N 1
ATOM 712 C CA . GLY A 1 89 ? -5.602 -3.188 -7.387 1 95.44 89 GLY A CA 1
ATOM 713 C C . GLY A 1 89 ? -6.199 -3.574 -8.727 1 95.44 89 GLY A C 1
ATOM 714 O O . GLY A 1 89 ? -6.223 -2.766 -9.656 1 95.44 89 GLY A O 1
ATOM 715 N N . SER A 1 90 ? -6.656 -4.859 -8.828 1 96.69 90 SER A N 1
ATOM 716 C CA . SER A 1 90 ? -7.074 -5.352 -10.133 1 96.69 90 SER A CA 1
ATOM 717 C C . SER A 1 90 ? -8.445 -6.02 -10.062 1 96.69 90 SER A C 1
ATOM 719 O O . SER A 1 90 ? -8.938 -6.543 -11.062 1 96.69 90 SER A O 1
ATOM 721 N N . ARG A 1 91 ? -9.031 -6.031 -8.859 1 96.88 91 ARG A N 1
ATOM 722 C CA . ARG A 1 91 ? -10.305 -6.707 -8.648 1 96.88 91 ARG A CA 1
ATOM 723 C C . ARG A 1 91 ? -10.203 -8.188 -8.977 1 96.88 91 ARG A C 1
ATOM 725 O O . ARG A 1 91 ? -11.047 -8.734 -9.695 1 96.88 91 ARG A O 1
ATOM 732 N N . VAL A 1 92 ? -9.156 -8.766 -8.633 1 98.44 92 VAL A N 1
ATOM 733 C CA . VAL A 1 92 ? -9.047 -10.219 -8.695 1 98.44 92 VAL A CA 1
ATOM 734 C C . VAL A 1 92 ? -9.93 -10.844 -7.621 1 98.44 92 VAL A C 1
ATOM 736 O O . VAL A 1 92 ? -9.641 -10.734 -6.426 1 98.44 92 VAL A O 1
ATOM 739 N N . THR A 1 93 ? -10.961 -11.492 -8.016 1 98.06 93 THR A N 1
ATOM 740 C CA . THR A 1 93 ? -11.93 -12.031 -7.07 1 98.06 93 THR A CA 1
ATOM 741 C C . THR A 1 93 ? -11.711 -13.523 -6.844 1 98.06 93 THR A C 1
ATOM 743 O O . THR A 1 93 ? -12.289 -14.109 -5.93 1 98.06 93 THR A O 1
ATOM 746 N N . GLN A 1 94 ? -10.867 -14.141 -7.652 1 98.56 94 GLN A N 1
ATOM 747 C CA . GLN A 1 94 ? -10.492 -15.547 -7.52 1 98.56 94 GLN A CA 1
ATOM 748 C C . GLN A 1 94 ? -9.008 -15.75 -7.828 1 98.56 94 GLN A C 1
ATOM 750 O O . GLN A 1 94 ? -8.508 -15.25 -8.836 1 98.56 94 GLN A O 1
ATOM 755 N N . MET A 1 95 ? -8.344 -16.453 -6.926 1 98.44 95 MET A N 1
ATOM 756 C CA . MET A 1 95 ? -6.895 -16.594 -7.066 1 98.44 95 MET A CA 1
ATOM 757 C C . MET A 1 95 ? -6.41 -17.922 -6.496 1 98.44 95 MET A C 1
ATOM 759 O O . MET A 1 95 ? -6.949 -18.406 -5.5 1 98.44 95 MET A O 1
ATOM 763 N N . GLU A 1 96 ? -5.453 -18.531 -7.102 1 98.88 96 GLU A N 1
ATOM 764 C CA . GLU A 1 96 ? -4.711 -19.672 -6.582 1 98.88 96 GLU A CA 1
ATOM 765 C C . GLU A 1 96 ? -3.25 -19.312 -6.324 1 98.88 96 GLU A C 1
ATOM 767 O O . GLU A 1 96 ? -2.471 -19.141 -7.262 1 98.88 96 GLU A O 1
ATOM 772 N N . LEU A 1 97 ? -2.947 -19.156 -5.074 1 98.62 97 LEU A N 1
ATOM 773 C CA . LEU A 1 97 ? -1.629 -18.688 -4.66 1 98.62 97 LEU A CA 1
ATOM 774 C C . LEU A 1 97 ? -0.701 -19.875 -4.375 1 98.62 97 LEU A C 1
ATOM 776 O O . LEU A 1 97 ? -1.074 -20.797 -3.656 1 98.62 97 LEU A O 1
ATOM 780 N N . ARG A 1 98 ? 0.461 -19.859 -4.988 1 98.12 98 ARG A N 1
ATOM 781 C CA . ARG A 1 98 ? 1.318 -21.031 -4.816 1 98.12 98 ARG A CA 1
ATOM 782 C C . ARG A 1 98 ? 2.639 -20.641 -4.156 1 98.12 98 ARG A C 1
ATOM 784 O O . ARG A 1 98 ? 3.135 -19.531 -4.344 1 98.12 98 ARG A O 1
ATOM 791 N N . PHE A 1 99 ? 3.164 -21.531 -3.336 1 97.62 99 PHE A N 1
ATOM 792 C CA . PHE A 1 99 ? 4.484 -21.422 -2.732 1 97.62 99 PHE A CA 1
ATOM 793 C C . PHE A 1 99 ? 4.988 -22.797 -2.273 1 97.62 99 PHE A C 1
ATOM 795 O O . PHE A 1 99 ? 4.238 -23.766 -2.283 1 97.62 99 PHE A O 1
ATOM 802 N N . ASN A 1 100 ? 6.242 -22.875 -2.061 1 97.38 100 ASN A N 1
ATOM 803 C CA . ASN A 1 100 ? 6.863 -24.047 -1.435 1 97.38 100 ASN A CA 1
ATOM 804 C C . ASN A 1 100 ? 7.012 -23.859 0.073 1 97.38 100 ASN A C 1
ATOM 806 O O . ASN A 1 100 ? 7.828 -23.047 0.526 1 97.38 100 ASN A O 1
ATOM 810 N N . PRO A 1 101 ? 6.27 -24.625 0.871 1 97.62 101 PRO A N 1
ATOM 811 C CA . PRO A 1 101 ? 6.32 -24.406 2.316 1 97.62 101 PRO A CA 1
ATOM 812 C C . PRO A 1 101 ? 7.707 -24.656 2.904 1 97.62 101 PRO A C 1
ATOM 814 O O . PRO A 1 101 ? 8.102 -24 3.875 1 97.62 101 PRO A O 1
ATOM 817 N N . MET A 1 102 ? 8.445 -25.562 2.316 1 96.5 102 MET A N 1
ATOM 818 C CA . MET A 1 102 ? 9.766 -25.906 2.844 1 96.5 102 MET A CA 1
ATOM 819 C C . MET A 1 102 ? 10.766 -24.781 2.557 1 96.5 102 MET A C 1
ATOM 821 O O . MET A 1 102 ? 11.609 -24.484 3.395 1 96.5 102 MET A O 1
ATOM 825 N N . LYS A 1 103 ? 10.609 -24.156 1.438 1 94.69 103 LYS A N 1
ATOM 826 C CA . LYS A 1 103 ? 11.477 -23.047 1.097 1 94.69 103 LYS A CA 1
ATOM 827 C C . LYS A 1 103 ? 11.148 -21.812 1.941 1 94.69 103 LYS A C 1
ATOM 829 O O . LYS A 1 103 ? 11.969 -20.906 2.07 1 94.69 103 LYS A O 1
ATOM 834 N N . ARG A 1 104 ? 10 -21.797 2.555 1 95.12 104 ARG A N 1
ATOM 835 C CA . ARG A 1 104 ? 9.625 -20.719 3.465 1 95.12 104 ARG A CA 1
ATOM 836 C C . ARG A 1 104 ? 9.914 -21.094 4.914 1 95.12 104 ARG A C 1
ATOM 838 O O . ARG A 1 104 ? 9.438 -20.438 5.84 1 95.12 104 ARG A O 1
ATOM 845 N N . ASN A 1 105 ? 10.633 -22.125 5.051 1 93.31 105 ASN A N 1
ATOM 846 C CA . ASN A 1 105 ? 11.102 -22.609 6.344 1 93.31 105 ASN A CA 1
ATOM 847 C C . ASN A 1 105 ? 12.602 -22.859 6.348 1 93.31 105 ASN A C 1
ATOM 849 O O . ASN A 1 105 ? 13.078 -23.828 6.941 1 93.31 105 ASN A O 1
ATOM 853 N N . LEU A 1 106 ? 13.25 -22.062 5.668 1 88.94 106 LEU A N 1
ATOM 854 C CA . LEU A 1 106 ? 14.703 -22.125 5.543 1 88.94 106 LEU A CA 1
ATOM 855 C C . LEU A 1 106 ? 15.148 -23.516 5.105 1 88.94 106 LEU A C 1
ATOM 857 O O . LEU A 1 106 ? 16.109 -24.062 5.645 1 88.94 106 LEU A O 1
ATOM 861 N N . ASN A 1 107 ? 14.344 -24.156 4.348 1 87.25 107 ASN A N 1
ATOM 862 C CA . ASN A 1 107 ? 14.578 -25.453 3.717 1 87.25 107 ASN A CA 1
ATOM 863 C C . ASN A 1 107 ? 14.57 -26.578 4.742 1 87.25 107 ASN A C 1
ATOM 865 O O . ASN A 1 107 ? 15.117 -27.656 4.488 1 87.25 107 ASN A O 1
ATOM 869 N N . SER A 1 108 ? 14.008 -26.266 5.875 1 89.25 108 SER A N 1
ATOM 870 C CA . SER A 1 108 ? 13.859 -27.328 6.879 1 89.25 108 SER A CA 1
ATOM 871 C C . SER A 1 108 ? 12.555 -28.094 6.688 1 89.25 108 SER A C 1
ATOM 873 O O . SER A 1 108 ? 11.516 -27.5 6.387 1 89.25 108 SER A O 1
ATOM 875 N N . GLU A 1 109 ? 12.664 -29.359 6.832 1 89.81 109 GLU A N 1
ATOM 876 C CA . GLU A 1 109 ? 11.484 -30.219 6.719 1 89.81 109 GLU A CA 1
ATOM 877 C C . GLU A 1 109 ? 10.727 -30.297 8.047 1 89.81 109 GLU A C 1
ATOM 879 O O . GLU A 1 109 ? 9.633 -30.844 8.109 1 89.81 109 GLU A O 1
ATOM 884 N N . LEU A 1 110 ? 11.312 -29.719 8.984 1 87.25 110 LEU A N 1
ATOM 885 C CA . LEU A 1 110 ? 10.727 -29.781 10.312 1 87.25 110 LEU A CA 1
ATOM 886 C C . LEU A 1 110 ? 9.68 -28.688 10.508 1 87.25 110 LEU A C 1
ATOM 888 O O . LEU A 1 110 ? 9.836 -27.578 9.992 1 87.25 110 LEU A O 1
ATOM 892 N N . ASP A 1 111 ? 8.641 -28.984 11.125 1 90.19 111 ASP A N 1
ATOM 893 C CA . ASP A 1 111 ? 7.629 -28.047 11.609 1 90.19 111 ASP A CA 1
ATOM 894 C C . ASP A 1 111 ? 7.008 -27.266 10.445 1 90.19 111 ASP A C 1
ATOM 896 O O . ASP A 1 111 ? 6.738 -26.078 10.57 1 90.19 111 ASP A O 1
ATOM 900 N N . LEU A 1 112 ? 6.875 -27.922 9.312 1 96.81 112 LEU A N 1
ATOM 901 C CA . LEU A 1 112 ? 6.258 -27.281 8.148 1 96.81 112 LEU A CA 1
ATOM 902 C C . LEU A 1 112 ? 4.832 -26.859 8.461 1 96.81 112 LEU A C 1
ATOM 904 O O . LEU A 1 112 ? 4.328 -25.891 7.867 1 96.81 112 LEU A O 1
ATOM 908 N N . ASP A 1 113 ? 4.238 -27.516 9.414 1 97.5 113 ASP A N 1
ATOM 909 C CA . ASP A 1 113 ? 2.857 -27.219 9.773 1 97.5 113 ASP A CA 1
ATOM 910 C C . ASP A 1 113 ? 2.719 -25.781 10.258 1 97.5 113 ASP A C 1
ATOM 912 O O . ASP A 1 113 ? 1.697 -25.125 10.023 1 97.5 113 ASP A O 1
ATOM 916 N N . HIS A 1 114 ? 3.732 -25.297 10.922 1 97.25 114 HIS A N 1
ATOM 917 C CA . HIS A 1 114 ? 3.68 -23.922 11.414 1 97.25 114 HIS A CA 1
ATOM 918 C C . HIS A 1 114 ? 3.607 -22.922 10.258 1 97.25 114 HIS A C 1
ATOM 920 O O . HIS A 1 114 ? 2.877 -21.938 10.336 1 97.25 114 HIS A O 1
ATOM 926 N N . ILE A 1 115 ? 4.383 -23.203 9.25 1 97.94 115 ILE A N 1
ATOM 927 C CA . ILE A 1 115 ? 4.402 -22.344 8.07 1 97.94 115 ILE A CA 1
ATOM 928 C C . ILE A 1 115 ? 3.062 -22.422 7.344 1 97.94 115 ILE A C 1
ATOM 930 O O . ILE A 1 115 ? 2.49 -21.406 6.953 1 97.94 115 ILE A O 1
ATOM 934 N N . ILE A 1 116 ? 2.568 -23.641 7.191 1 98.5 116 ILE A N 1
ATOM 935 C CA . ILE A 1 116 ? 1.337 -23.891 6.449 1 98.5 116 ILE A CA 1
ATOM 936 C C . ILE A 1 116 ? 0.156 -23.25 7.184 1 98.5 116 ILE A C 1
ATOM 938 O O . ILE A 1 116 ? -0.663 -22.562 6.574 1 98.5 116 ILE A O 1
ATOM 942 N N . HIS A 1 117 ? 0.089 -23.391 8.492 1 98.25 117 HIS A N 1
ATOM 943 C CA . HIS A 1 117 ? -0.976 -22.781 9.281 1 98.25 117 HIS A CA 1
ATOM 944 C C . HIS A 1 117 ? -0.926 -21.266 9.188 1 98.25 117 HIS A C 1
ATOM 946 O O . HIS A 1 117 ? -1.968 -20.609 9.141 1 98.25 117 HIS A O 1
ATOM 952 N N . ALA A 1 118 ? 0.259 -20.781 9.25 1 98.44 118 ALA A N 1
ATOM 953 C CA . ALA A 1 118 ? 0.42 -19.328 9.133 1 98.44 118 ALA A CA 1
ATOM 954 C C . ALA A 1 118 ? -0.103 -18.828 7.789 1 98.44 118 ALA A C 1
ATOM 956 O O . ALA A 1 118 ? -0.819 -17.828 7.734 1 98.44 118 ALA A O 1
ATOM 957 N N . ALA A 1 119 ? 0.232 -19.516 6.715 1 98.69 119 ALA A N 1
ATOM 958 C CA . ALA A 1 119 ? -0.256 -19.156 5.387 1 98.69 119 ALA A CA 1
ATOM 959 C C . ALA A 1 119 ? -1.78 -19.203 5.332 1 98.69 119 ALA A C 1
ATOM 961 O O . ALA A 1 119 ? -2.418 -18.312 4.781 1 98.69 119 ALA A O 1
ATOM 962 N N . LEU A 1 120 ? -2.334 -20.234 5.906 1 98.69 120 LEU A N 1
ATOM 963 C CA . LEU A 1 120 ? -3.783 -20.422 5.93 1 98.69 120 LEU A CA 1
ATOM 964 C C . LEU A 1 120 ? -4.453 -19.312 6.73 1 98.69 120 LEU A C 1
ATOM 966 O O . LEU A 1 120 ? -5.516 -18.812 6.348 1 98.69 120 LEU A O 1
ATOM 970 N N . ARG A 1 121 ? -3.84 -18.906 7.82 1 98.31 121 ARG A N 1
ATOM 971 C CA . ARG A 1 121 ? -4.375 -17.812 8.617 1 98.31 121 ARG A CA 1
ATOM 972 C C . ARG A 1 121 ? -4.391 -16.516 7.816 1 98.31 121 ARG A C 1
ATOM 974 O O . ARG A 1 121 ? -5.371 -15.758 7.859 1 98.31 121 ARG A O 1
ATOM 981 N N . GLY A 1 122 ? -3.283 -16.203 7.121 1 98.56 122 GLY A N 1
ATOM 982 C CA . GLY A 1 122 ? -3.254 -15.047 6.254 1 98.56 122 GLY A CA 1
ATOM 983 C C . GLY A 1 122 ? -4.328 -15.07 5.184 1 98.56 122 GLY A C 1
ATOM 984 O O . GLY A 1 122 ? -4.973 -14.055 4.918 1 98.56 122 GLY A O 1
ATOM 985 N N . MET A 1 123 ? -4.516 -16.266 4.633 1 98.69 123 MET A N 1
ATOM 986 C CA . MET A 1 123 ? -5.535 -16.438 3.604 1 98.69 123 MET A CA 1
ATOM 987 C C . MET A 1 123 ? -6.934 -16.219 4.176 1 98.69 123 MET A C 1
ATOM 989 O O . MET A 1 123 ? -7.738 -15.484 3.598 1 98.69 123 MET A O 1
ATOM 993 N N . ASP A 1 124 ? -7.223 -16.812 5.305 1 98.06 124 ASP A N 1
ATOM 994 C CA . ASP A 1 124 ? -8.539 -16.703 5.938 1 98.06 124 ASP A CA 1
ATOM 995 C C . ASP A 1 124 ? -8.875 -15.25 6.25 1 98.06 124 ASP A C 1
ATOM 997 O O . ASP A 1 124 ? -10 -14.797 5.996 1 98.06 124 ASP A O 1
ATOM 1001 N N . ARG A 1 125 ? -7.922 -14.578 6.785 1 97.31 125 ARG A N 1
ATOM 1002 C CA . ARG A 1 125 ? -8.133 -13.172 7.117 1 97.31 125 ARG A CA 1
ATOM 1003 C C . ARG A 1 125 ? -8.484 -12.359 5.875 1 97.31 125 ARG A C 1
ATOM 1005 O O . ARG A 1 125 ? -9.445 -11.578 5.891 1 97.31 125 ARG A O 1
ATOM 1012 N N . ALA A 1 126 ? -7.738 -12.5 4.84 1 98.12 126 ALA A N 1
ATOM 1013 C CA . ALA A 1 126 ? -7.965 -11.742 3.613 1 98.12 126 ALA A CA 1
ATOM 1014 C C . ALA A 1 126 ? -9.305 -12.102 2.982 1 98.12 126 ALA A C 1
ATOM 1016 O O . ALA A 1 126 ? -10.031 -11.234 2.494 1 98.12 126 ALA A O 1
ATOM 1017 N N . VAL A 1 127 ? -9.625 -13.383 3 1 97.44 127 VAL A N 1
ATOM 1018 C CA . VAL A 1 127 ? -10.875 -13.859 2.416 1 97.44 127 VAL A CA 1
ATOM 1019 C C . VAL A 1 127 ? -12.062 -13.242 3.156 1 97.44 127 VAL A C 1
ATOM 1021 O O . VAL A 1 127 ? -13.047 -12.836 2.533 1 97.44 127 VAL A O 1
ATOM 1024 N N . LEU A 1 128 ? -12.016 -13.148 4.406 1 94.56 128 LEU A N 1
ATOM 1025 C CA . LEU A 1 128 ? -13.086 -12.578 5.219 1 94.56 128 LEU A CA 1
ATOM 1026 C C . LEU A 1 128 ? -13.211 -11.078 4.984 1 94.56 128 LEU A C 1
ATOM 1028 O O . LEU A 1 128 ? -14.32 -10.539 4.926 1 94.56 128 LEU A O 1
ATOM 1032 N N . GLU A 1 129 ? -12.117 -10.414 4.812 1 95.31 129 GLU A N 1
ATOM 1033 C CA . GLU A 1 129 ? -12.117 -8.969 4.664 1 95.31 129 GLU A CA 1
ATOM 1034 C C . GLU A 1 129 ? -12.578 -8.555 3.27 1 95.31 129 GLU A C 1
ATOM 1036 O O . GLU A 1 129 ? -13.234 -7.52 3.107 1 95.31 129 GLU A O 1
ATOM 1041 N N . TYR A 1 130 ? -12.227 -9.383 2.252 1 97.06 130 TYR A N 1
ATOM 1042 C CA . TYR A 1 130 ? -12.422 -8.898 0.891 1 97.06 130 TYR A CA 1
ATOM 1043 C C . TYR A 1 130 ? -13.445 -9.742 0.15 1 97.06 130 TYR A C 1
ATOM 1045 O O . TYR A 1 130 ? -13.875 -9.391 -0.95 1 97.06 130 TYR A O 1
ATOM 1053 N N . GLY A 1 131 ? -13.867 -10.867 0.673 1 95.88 131 GLY A N 1
ATOM 1054 C CA . GLY A 1 131 ? -14.883 -11.703 0.051 1 95.88 131 GLY A CA 1
ATOM 1055 C C . GLY A 1 131 ? -14.422 -12.336 -1.251 1 95.88 131 GLY A C 1
ATOM 1056 O O . GLY A 1 131 ? -15.172 -12.367 -2.229 1 95.88 131 GLY A O 1
ATOM 1057 N N . VAL A 1 132 ? -13.148 -12.805 -1.286 1 97.56 132 VAL A N 1
ATOM 1058 C CA . VAL A 1 132 ? -12.586 -13.383 -2.5 1 97.56 132 VAL A CA 1
ATOM 1059 C C . VAL A 1 132 ? -12.523 -14.906 -2.367 1 97.56 132 VAL A C 1
ATOM 1061 O O . VAL A 1 132 ? -12.586 -15.445 -1.258 1 97.56 132 VAL A O 1
ATOM 1064 N N . LYS A 1 133 ? -12.453 -15.586 -3.523 1 97.81 133 LYS A N 1
ATOM 1065 C CA . LYS A 1 133 ? -12.234 -17.031 -3.572 1 97.81 133 LYS A CA 1
ATOM 1066 C C . LYS A 1 133 ? -10.758 -17.359 -3.715 1 97.81 133 LYS A C 1
ATOM 1068 O O . LYS A 1 133 ? -10.117 -16.953 -4.688 1 97.81 133 LYS A O 1
ATOM 1073 N N . MET A 1 134 ? -10.273 -18.125 -2.701 1 98.19 134 MET A N 1
ATOM 1074 C CA . MET A 1 134 ? -8.828 -18.359 -2.674 1 98.19 134 MET A CA 1
ATOM 1075 C C . MET A 1 134 ? -8.531 -19.844 -2.486 1 98.19 134 MET A C 1
ATOM 1077 O O . MET A 1 134 ? -9.289 -20.562 -1.832 1 98.19 134 MET A O 1
ATOM 1081 N N . GLY A 1 135 ? -7.449 -20.281 -3.09 1 98.5 135 GLY A N 1
ATOM 1082 C CA . GLY A 1 135 ? -6.84 -21.578 -2.844 1 98.5 135 GLY A CA 1
ATOM 1083 C C . GLY A 1 135 ? -5.324 -21.547 -2.861 1 98.5 135 GLY A C 1
ATOM 1084 O O . GLY A 1 135 ? -4.727 -20.703 -3.547 1 98.5 135 GLY A O 1
ATOM 1085 N N . LEU A 1 136 ? -4.773 -22.453 -2.09 1 98.81 136 LEU A N 1
ATOM 1086 C CA . LEU A 1 136 ? -3.32 -22.578 -2.1 1 98.81 136 LEU A CA 1
ATOM 1087 C C . LEU A 1 136 ? -2.889 -23.797 -2.92 1 98.81 136 LEU A C 1
ATOM 1089 O O . LEU A 1 136 ? -3.594 -24.797 -2.963 1 98.81 136 LEU A O 1
ATOM 1093 N N . ILE A 1 137 ? -1.795 -23.609 -3.582 1 98.88 137 ILE A N 1
ATOM 1094 C CA . ILE A 1 137 ? -1.107 -24.688 -4.289 1 98.88 137 ILE A CA 1
ATOM 1095 C C . ILE A 1 137 ? 0.317 -24.828 -3.756 1 98.88 137 ILE A C 1
ATOM 1097 O O . ILE A 1 137 ? 1.062 -23.844 -3.699 1 98.88 137 ILE A O 1
ATOM 1101 N N . PHE A 1 138 ? 0.696 -26 -3.324 1 98.81 138 PHE A N 1
ATOM 1102 C CA . PHE A 1 138 ? 2.066 -26.219 -2.877 1 98.81 138 PHE A CA 1
ATOM 1103 C C . PHE A 1 138 ? 2.963 -26.609 -4.047 1 98.81 138 PHE A C 1
ATOM 1105 O O . PHE A 1 138 ? 2.668 -27.562 -4.773 1 98.81 138 PHE A O 1
ATOM 1112 N N . CYS A 1 139 ? 4.016 -25.891 -4.16 1 97.75 139 CYS A N 1
ATOM 1113 C CA . CYS A 1 139 ? 4.965 -26.125 -5.246 1 97.75 139 CYS A CA 1
ATOM 1114 C C . CYS A 1 139 ? 6.059 -27.094 -4.809 1 97.75 139 CYS A C 1
ATOM 1116 O O . CYS A 1 139 ? 6.773 -26.828 -3.84 1 97.75 139 CYS A O 1
ATOM 1118 N N . LEU A 1 140 ? 6.141 -28.156 -5.516 1 96.5 140 LEU A N 1
ATOM 1119 C CA . LEU A 1 140 ? 7.348 -28.969 -5.445 1 96.5 140 LEU A CA 1
ATOM 1120 C C . LEU A 1 140 ? 8.516 -28.266 -6.125 1 96.5 140 LEU A C 1
ATOM 1122 O O . LEU A 1 140 ? 8.32 -27.297 -6.875 1 96.5 140 LEU A O 1
ATOM 1126 N N . ALA A 1 141 ? 9.734 -28.797 -5.797 1 93.19 141 ALA A N 1
ATOM 1127 C CA . ALA A 1 141 ? 10.922 -28.141 -6.344 1 93.19 141 ALA A CA 1
ATOM 1128 C C . ALA A 1 141 ? 11.766 -29.125 -7.145 1 93.19 141 ALA A C 1
ATOM 1130 O O . ALA A 1 141 ? 12.086 -30.219 -6.66 1 93.19 141 ALA A O 1
ATOM 1131 N N . ARG A 1 142 ? 12.172 -28.688 -8.289 1 90.25 142 ARG A N 1
ATOM 1132 C CA . ARG A 1 142 ? 13.039 -29.516 -9.117 1 90.25 142 ARG A CA 1
ATOM 1133 C C . ARG A 1 142 ? 14.391 -29.734 -8.445 1 90.25 142 ARG A C 1
ATOM 1135 O O . ARG A 1 142 ? 15.047 -30.734 -8.68 1 90.25 142 ARG A O 1
ATOM 1142 N N . GLU A 1 143 ? 14.742 -28.797 -7.641 1 86.94 143 GLU A N 1
ATOM 1143 C CA . GLU A 1 143 ? 16.031 -28.859 -6.973 1 86.94 143 GLU A CA 1
ATOM 1144 C C . GLU A 1 143 ? 15.984 -29.797 -5.766 1 86.94 143 GLU A C 1
ATOM 1146 O O . GLU A 1 143 ? 17.031 -30.141 -5.199 1 86.94 143 GLU A O 1
ATOM 1151 N N . PHE A 1 144 ? 14.797 -30.203 -5.355 1 91 144 PHE A N 1
ATOM 1152 C CA . PHE A 1 144 ? 14.641 -31.094 -4.207 1 91 144 PHE A CA 1
ATOM 1153 C C . PHE A 1 144 ? 14.734 -32.562 -4.637 1 91 144 PHE A C 1
ATOM 1155 O O . PHE A 1 144 ? 14.398 -32.906 -5.777 1 91 144 PHE A O 1
ATOM 1162 N N . ASP A 1 145 ? 15.188 -33.375 -3.727 1 90.75 145 ASP A N 1
ATOM 1163 C CA . ASP A 1 145 ? 15.125 -34.812 -3.994 1 90.75 145 ASP A CA 1
ATOM 1164 C C . ASP A 1 145 ? 13.711 -35.344 -3.787 1 90.75 145 ASP A C 1
ATOM 1166 O O . ASP A 1 145 ? 12.812 -34.625 -3.385 1 90.75 145 ASP A O 1
ATOM 1170 N N . HIS A 1 146 ? 13.555 -36.594 -4.152 1 93.44 146 HIS A N 1
ATOM 1171 C CA . HIS A 1 146 ? 12.25 -37.219 -4.102 1 93.44 146 HIS A CA 1
ATOM 1172 C C . HIS A 1 146 ? 11.672 -37.188 -2.689 1 93.44 146 HIS A C 1
ATOM 1174 O O . HIS A 1 146 ? 10.469 -36.969 -2.51 1 93.44 146 HIS A O 1
ATOM 1180 N N . ARG A 1 147 ? 12.477 -37.406 -1.724 1 95.19 147 ARG A N 1
ATOM 1181 C CA . ARG A 1 147 ? 12.031 -37.469 -0.336 1 95.19 147 ARG A CA 1
ATOM 1182 C C . ARG A 1 147 ? 11.43 -36.125 0.101 1 95.19 147 ARG A C 1
ATOM 1184 O O . ARG A 1 147 ? 10.344 -36.094 0.691 1 95.19 147 ARG A O 1
ATOM 1191 N N . LEU A 1 148 ? 12.094 -35.062 -0.149 1 95.81 148 LEU A N 1
ATOM 1192 C CA . LEU A 1 148 ? 11.633 -33.719 0.248 1 95.81 148 LEU A CA 1
ATOM 1193 C C . LEU A 1 148 ? 10.328 -33.375 -0.461 1 95.81 148 LEU A C 1
ATOM 1195 O O . LEU A 1 148 ? 9.391 -32.875 0.166 1 95.81 148 LEU A O 1
ATOM 1199 N N . ASN A 1 149 ? 10.234 -33.625 -1.722 1 96.62 149 ASN A N 1
ATOM 1200 C CA . ASN A 1 149 ? 9.008 -33.375 -2.469 1 96.62 149 ASN A CA 1
ATOM 1201 C C . ASN A 1 149 ? 7.863 -34.25 -1.967 1 96.62 149 ASN A C 1
ATOM 1203 O O . ASN A 1 149 ? 6.707 -33.812 -1.952 1 96.62 149 ASN A O 1
ATOM 1207 N N . SER A 1 150 ? 8.25 -35.469 -1.555 1 97.44 150 SER A N 1
ATOM 1208 C CA . SER A 1 150 ? 7.238 -36.344 -1.002 1 97.44 150 SER A CA 1
ATOM 1209 C C . SER A 1 150 ? 6.621 -35.781 0.266 1 97.44 150 SER A C 1
ATOM 1211 O O . SER A 1 150 ? 5.41 -35.875 0.478 1 97.44 150 SER A O 1
ATOM 1213 N N . ILE A 1 151 ? 7.395 -35.156 1.073 1 98.06 151 ILE A N 1
ATOM 1214 C CA . ILE A 1 151 ? 6.922 -34.531 2.303 1 98.06 151 ILE A CA 1
ATOM 1215 C C . ILE A 1 151 ? 5.941 -33.438 1.965 1 98.06 151 ILE A C 1
ATOM 1217 O O . ILE A 1 151 ? 4.895 -33.281 2.604 1 98.06 151 ILE A O 1
ATOM 1221 N N . ILE A 1 152 ? 6.227 -32.688 0.968 1 98.25 152 ILE A N 1
ATOM 1222 C CA . ILE A 1 152 ? 5.375 -31.578 0.563 1 98.25 152 ILE A CA 1
ATOM 1223 C C . ILE A 1 152 ? 4.035 -32.125 0.055 1 98.25 152 ILE A C 1
ATOM 1225 O O . ILE A 1 152 ? 2.979 -31.562 0.375 1 98.25 152 ILE A O 1
ATOM 1229 N N . VAL A 1 153 ? 4.066 -33.188 -0.731 1 98.56 153 VAL A N 1
ATOM 1230 C CA . VAL A 1 153 ? 2.836 -33.812 -1.217 1 98.56 153 VAL A CA 1
ATOM 1231 C C . VAL A 1 153 ? 1.992 -34.281 -0.034 1 98.56 153 VAL A C 1
ATOM 1233 O O . VAL A 1 153 ? 0.779 -34.062 -0.004 1 98.56 153 VAL A O 1
ATOM 1236 N N . ASP A 1 154 ? 2.656 -34.875 0.927 1 98.5 154 ASP A N 1
ATOM 1237 C CA . ASP A 1 154 ? 1.952 -35.344 2.119 1 98.5 154 ASP A CA 1
ATOM 1238 C C . ASP A 1 154 ? 1.272 -34.156 2.84 1 98.5 154 ASP A C 1
ATOM 1240 O O . ASP A 1 154 ? 0.14 -34.312 3.309 1 98.5 154 ASP A O 1
ATOM 1244 N N . LYS A 1 155 ? 1.992 -33.125 2.947 1 98.69 155 LYS A N 1
ATOM 1245 C CA . LYS A 1 155 ? 1.427 -31.953 3.604 1 98.69 155 LYS A CA 1
ATOM 1246 C C . LYS A 1 155 ? 0.25 -31.406 2.811 1 98.69 155 LYS A C 1
ATOM 1248 O O . LYS A 1 155 ? -0.753 -30.984 3.391 1 98.69 155 LYS A O 1
ATOM 1253 N N . ALA A 1 156 ? 0.364 -31.375 1.487 1 98.81 156 ALA A N 1
ATOM 1254 C CA . ALA A 1 156 ? -0.747 -30.922 0.654 1 98.81 156 ALA A CA 1
ATOM 1255 C C . ALA A 1 156 ? -1.987 -31.781 0.876 1 98.81 156 ALA A C 1
ATOM 1257 O O . ALA A 1 156 ? -3.098 -31.25 0.997 1 98.81 156 ALA A O 1
ATOM 1258 N N . ILE A 1 157 ? -1.8 -33.062 0.94 1 98.75 157 ILE A N 1
ATOM 1259 C CA . ILE A 1 157 ? -2.9 -34 1.168 1 98.75 157 ILE A CA 1
ATOM 1260 C C . ILE A 1 157 ? -3.525 -33.75 2.537 1 98.75 157 ILE A C 1
ATOM 1262 O O . ILE A 1 157 ? -4.75 -33.688 2.666 1 98.75 157 ILE A O 1
ATOM 1266 N N . LYS A 1 158 ? -2.682 -33.5 3.475 1 98.38 158 LYS A N 1
ATOM 1267 C CA . LYS A 1 158 ? -3.139 -33.281 4.84 1 98.38 158 LYS A CA 1
ATOM 1268 C C . LYS A 1 158 ? -4.043 -32.062 4.918 1 98.38 158 LYS A C 1
ATOM 1270 O O . LYS A 1 158 ? -5.023 -32.031 5.664 1 98.38 158 LYS A O 1
ATOM 1275 N N . TYR A 1 159 ? -3.75 -31.078 4.172 1 98.38 159 TYR A N 1
ATOM 1276 C CA . TYR A 1 159 ? -4.457 -29.797 4.309 1 98.38 159 TYR A CA 1
ATOM 1277 C C . TYR A 1 159 ? -5.41 -29.578 3.137 1 98.38 159 TYR A C 1
ATOM 1279 O O . TYR A 1 159 ? -5.867 -28.469 2.904 1 98.38 159 TYR A O 1
ATOM 1287 N N . ARG A 1 160 ? -5.789 -30.609 2.387 1 97.88 160 ARG A N 1
ATOM 1288 C CA . ARG A 1 160 ? -6.574 -30.531 1.16 1 97.88 160 ARG A CA 1
ATOM 1289 C C . ARG A 1 160 ? -7.988 -30.031 1.449 1 97.88 160 ARG A C 1
ATOM 1291 O O . ARG A 1 160 ? -8.664 -29.516 0.558 1 97.88 160 ARG A O 1
ATOM 1298 N N . THR A 1 161 ? -8.461 -30.125 2.697 1 96.81 161 THR A N 1
ATOM 1299 C CA . THR A 1 161 ? -9.805 -29.688 3.055 1 96.81 161 THR A CA 1
ATOM 1300 C C . THR A 1 161 ? -9.766 -28.312 3.729 1 96.81 161 THR A C 1
ATOM 1302 O O . THR A 1 161 ? -10.789 -27.828 4.207 1 96.81 161 THR A O 1
ATOM 1305 N N . ARG A 1 162 ? -8.578 -27.75 3.787 1 96.44 162 ARG A N 1
ATOM 1306 C CA . ARG A 1 162 ? -8.43 -26.484 4.508 1 96.44 162 ARG A CA 1
ATOM 1307 C C . ARG A 1 162 ? -7.98 -25.375 3.568 1 96.44 162 ARG A C 1
ATOM 1309 O O . ARG A 1 162 ? -7.547 -24.312 4.023 1 96.44 162 ARG A O 1
ATOM 1316 N N . GLY A 1 163 ? -8.039 -25.672 2.271 1 97.56 163 GLY A N 1
ATOM 1317 C CA . GLY A 1 163 ? -7.734 -24.578 1.364 1 97.56 163 GLY A CA 1
ATOM 1318 C C . GLY A 1 163 ? -6.555 -24.875 0.455 1 97.56 163 GLY A C 1
ATOM 1319 O O . GLY A 1 163 ? -6.23 -24.078 -0.422 1 97.56 163 GLY A O 1
ATOM 1320 N N . VAL A 1 164 ? -5.875 -26.016 0.69 1 98.69 164 VAL A N 1
ATOM 1321 C CA . VAL A 1 164 ? -4.848 -26.469 -0.237 1 98.69 164 VAL A CA 1
ATOM 1322 C C . VAL A 1 164 ? -5.469 -27.406 -1.277 1 98.69 164 VAL A C 1
ATOM 1324 O O . VAL A 1 164 ? -5.852 -28.531 -0.961 1 98.69 164 VAL A O 1
ATOM 1327 N N . TYR A 1 165 ? -5.461 -26.938 -2.551 1 98.69 165 TYR A N 1
ATOM 1328 C CA . TYR A 1 165 ? -6.301 -27.656 -3.504 1 98.69 165 TYR A CA 1
ATOM 1329 C C . TYR A 1 165 ? -5.449 -28.344 -4.562 1 98.69 165 TYR A C 1
ATOM 1331 O O . TYR A 1 165 ? -5.973 -29.094 -5.398 1 98.69 165 TYR A O 1
ATOM 1339 N N . GLY A 1 166 ? -4.105 -28.094 -4.5 1 98.75 166 GLY A N 1
ATOM 1340 C CA . GLY A 1 166 ? -3.312 -28.75 -5.535 1 98.75 166 GLY A CA 1
ATOM 1341 C C . GLY A 1 166 ? -1.819 -28.672 -5.273 1 98.75 166 GLY A C 1
ATOM 1342 O O . GLY A 1 166 ? -1.389 -28.125 -4.254 1 98.75 166 GLY A O 1
ATOM 1343 N N . ILE A 1 167 ? -1.072 -29.281 -6.172 1 98.81 167 ILE A N 1
ATOM 1344 C CA . ILE A 1 167 ? 0.385 -29.219 -6.172 1 98.81 167 ILE A CA 1
ATOM 1345 C C . ILE A 1 167 ? 0.882 -28.781 -7.551 1 98.81 167 ILE A C 1
ATOM 1347 O O . ILE A 1 167 ? 0.155 -28.875 -8.539 1 98.81 167 ILE A O 1
ATOM 1351 N N . ASP A 1 168 ? 2.027 -28.25 -7.527 1 98.5 168 ASP A N 1
ATOM 1352 C CA . ASP A 1 168 ? 2.75 -27.797 -8.711 1 98.5 168 ASP A CA 1
ATOM 1353 C C . ASP A 1 168 ? 4.207 -28.266 -8.672 1 98.5 168 ASP A C 1
ATOM 1355 O O . ASP A 1 168 ? 4.715 -28.641 -7.617 1 98.5 168 ASP A O 1
ATOM 1359 N N . LEU A 1 169 ? 4.793 -28.391 -9.789 1 96.19 169 LEU A N 1
ATOM 1360 C CA . LEU A 1 169 ? 6.234 -28.578 -9.914 1 96.19 169 LEU A CA 1
ATOM 1361 C C . LEU A 1 169 ? 6.875 -27.406 -10.641 1 96.19 169 LEU A C 1
ATOM 1363 O O . LEU A 1 169 ? 6.5 -27.094 -11.766 1 96.19 169 LEU A O 1
ATOM 1367 N N . ALA A 1 170 ? 7.777 -26.75 -9.914 1 92.62 170 ALA A N 1
ATOM 1368 C CA . ALA A 1 170 ? 8.406 -25.562 -10.469 1 92.62 170 ALA A CA 1
ATOM 1369 C C . ALA A 1 170 ? 9.914 -25.578 -10.25 1 92.62 170 ALA A C 1
ATOM 1371 O O . ALA A 1 170 ? 10.461 -26.562 -9.742 1 92.62 170 ALA A O 1
ATOM 1372 N N . GLY A 1 171 ? 10.562 -24.5 -10.688 1 86.25 171 GLY A N 1
ATOM 1373 C CA . GLY A 1 171 ? 12.008 -24.375 -10.625 1 86.25 171 GLY A CA 1
ATOM 1374 C C . GLY A 1 171 ? 12.648 -24.156 -11.984 1 86.25 171 GLY A C 1
ATOM 1375 O O . GLY A 1 171 ? 11.945 -23.969 -12.977 1 86.25 171 GLY A O 1
ATOM 1376 N N . THR A 1 172 ? 13.969 -24.203 -11.922 1 80.69 172 THR A N 1
ATOM 1377 C CA . THR A 1 172 ? 14.711 -23.922 -13.141 1 80.69 172 THR A CA 1
ATOM 1378 C C . THR A 1 172 ? 14.461 -25 -14.195 1 80.69 172 THR A C 1
ATOM 1380 O O . THR A 1 172 ? 14.211 -26.156 -13.852 1 80.69 172 THR A O 1
ATOM 1383 N N . GLU A 1 173 ? 14.406 -24.531 -15.352 1 74.75 173 GLU A N 1
ATOM 1384 C CA . GLU A 1 173 ? 14.266 -25.484 -16.453 1 74.75 173 GLU A CA 1
ATOM 1385 C C . GLU A 1 173 ? 15.633 -25.891 -17 1 74.75 173 GLU A C 1
ATOM 1387 O O . GLU A 1 173 ? 15.719 -26.641 -17.984 1 74.75 173 GLU A O 1
ATOM 1392 N N . THR A 1 174 ? 16.578 -25.344 -16.188 1 71.81 174 THR A N 1
ATOM 1393 C CA . THR A 1 174 ? 17.906 -25.797 -16.562 1 71.81 174 THR A CA 1
ATOM 1394 C C . THR A 1 174 ? 18.047 -27.297 -16.391 1 71.81 174 THR A C 1
ATOM 1396 O O . THR A 1 174 ? 17.609 -27.844 -15.375 1 71.81 174 THR A O 1
ATOM 1399 N N . ASN A 1 175 ? 18.469 -27.891 -17.328 1 67.5 175 ASN A N 1
ATOM 1400 C CA . ASN A 1 175 ? 18.547 -29.344 -17.328 1 67.5 175 ASN A CA 1
ATOM 1401 C C . ASN A 1 175 ? 17.156 -29.984 -17.25 1 67.5 175 ASN A C 1
ATOM 1403 O O . ASN A 1 175 ? 16.859 -30.734 -16.328 1 67.5 175 ASN A O 1
ATOM 1407 N N . ALA A 1 176 ? 16.328 -29.688 -18.094 1 74.25 176 ALA A N 1
ATOM 1408 C CA .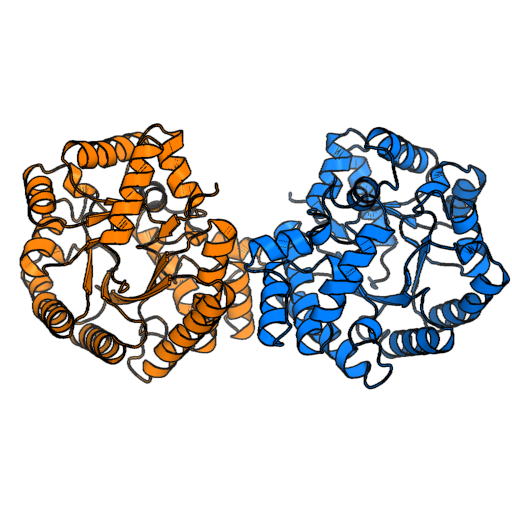 ALA A 1 176 ? 14.922 -30.062 -18.281 1 74.25 176 ALA A CA 1
ATOM 1409 C C . ALA A 1 176 ? 14.688 -31.516 -17.875 1 74.25 176 ALA A C 1
ATOM 1411 O O . ALA A 1 176 ? 14.805 -32.406 -18.703 1 74.25 176 ALA A O 1
ATOM 1412 N N . MET A 1 177 ? 14.445 -31.656 -16.625 1 73.06 177 MET A N 1
ATOM 1413 C CA . MET A 1 177 ? 14.195 -32.969 -16.047 1 73.06 177 MET A CA 1
ATOM 1414 C C . MET A 1 177 ? 13.141 -33.75 -16.844 1 73.06 177 MET A C 1
ATOM 1416 O O . MET A 1 177 ? 13.188 -34.969 -16.922 1 73.06 177 MET A O 1
ATOM 1420 N N . GLU A 1 178 ? 12.336 -33 -17.516 1 79.12 178 GLU A N 1
ATOM 1421 C CA . GLU A 1 178 ? 11.234 -33.562 -18.266 1 79.12 178 GLU A CA 1
ATOM 1422 C C . GLU A 1 178 ? 11.742 -34.406 -19.438 1 79.12 178 GLU A C 1
ATOM 1424 O O . GLU A 1 178 ? 11.047 -35.312 -19.922 1 79.12 178 GLU A O 1
ATOM 1429 N N . LEU A 1 179 ? 12.875 -34.031 -19.766 1 80 179 LEU A N 1
ATOM 1430 C CA . LEU A 1 179 ? 13.43 -34.688 -20.953 1 80 179 LEU A CA 1
ATOM 1431 C C . LEU A 1 179 ? 14.234 -35.906 -20.578 1 80 179 LEU A C 1
ATOM 1433 O O . LEU A 1 179 ? 14.781 -36.594 -21.438 1 80 179 LEU A O 1
ATOM 1437 N N . LYS A 1 180 ? 14.336 -36.094 -19.297 1 86.62 180 LYS A N 1
ATOM 1438 C CA . LYS A 1 180 ? 15 -37.281 -18.797 1 86.62 180 LYS A CA 1
ATOM 1439 C C . LYS A 1 180 ? 13.984 -38.25 -18.203 1 86.62 180 LYS A C 1
ATOM 1441 O O . LYS A 1 180 ? 13.516 -38.062 -17.078 1 86.62 180 LYS A O 1
ATOM 1446 N N . PRO A 1 181 ? 13.719 -39.25 -18.953 1 81.31 181 PRO A N 1
ATOM 1447 C CA . PRO A 1 181 ? 12.68 -40.188 -18.531 1 81.31 181 PRO A CA 1
ATOM 1448 C C . PRO A 1 181 ? 12.891 -40.719 -17.109 1 81.31 181 PRO A C 1
ATOM 1450 O O . PRO A 1 181 ? 11.922 -40.875 -16.375 1 81.31 181 PRO A O 1
ATOM 1453 N N . GLU A 1 182 ? 14.125 -40.938 -16.766 1 81.75 182 GLU A N 1
ATOM 1454 C CA . GLU A 1 182 ? 14.43 -41.469 -15.445 1 81.75 182 GLU A CA 1
ATOM 1455 C C . GLU A 1 182 ? 14.07 -40.469 -14.352 1 81.75 182 GLU A C 1
ATOM 1457 O O . GLU A 1 182 ? 13.75 -40.844 -13.227 1 81.75 182 GLU A O 1
ATOM 1462 N N . VAL A 1 183 ? 14.078 -39.281 -14.719 1 83.19 183 VAL A N 1
ATOM 1463 C CA . VAL A 1 183 ? 13.812 -38.219 -13.734 1 83.19 183 VAL A CA 1
ATOM 1464 C C . VAL A 1 183 ? 12.312 -37.969 -13.641 1 83.19 183 VAL A C 1
ATOM 1466 O O . VAL A 1 183 ? 11.758 -37.875 -12.539 1 83.19 183 VAL A O 1
ATOM 1469 N N . VAL A 1 184 ? 11.609 -37.906 -14.734 1 84.75 184 VAL A N 1
ATOM 1470 C CA . VAL A 1 184 ? 10.18 -37.625 -14.758 1 84.75 184 VAL A CA 1
ATOM 1471 C C . VAL A 1 184 ? 9.422 -38.719 -14.023 1 84.75 184 VAL A C 1
ATOM 1473 O O . VAL A 1 184 ? 8.422 -38.438 -13.352 1 84.75 184 VAL A O 1
ATOM 1476 N N . THR A 1 185 ? 9.938 -39.906 -14.102 1 83.44 185 THR A N 1
ATOM 1477 C CA . THR A 1 185 ? 9.297 -41.062 -13.484 1 83.44 185 THR A CA 1
ATOM 1478 C C . THR A 1 185 ? 9.273 -40.938 -11.961 1 83.44 185 THR A C 1
ATOM 1480 O O . THR A 1 185 ? 8.336 -41.375 -11.305 1 83.44 185 THR A O 1
ATOM 1483 N N . GLN A 1 186 ? 10.25 -40.219 -11.484 1 86.69 186 GLN A N 1
ATOM 1484 C CA . GLN A 1 186 ? 10.328 -40 -10.039 1 86.69 186 GLN A CA 1
ATOM 1485 C C . GLN A 1 186 ? 9.148 -39.188 -9.539 1 86.69 186 GLN A C 1
ATOM 1487 O O . GLN A 1 186 ? 8.766 -39.281 -8.367 1 86.69 186 GLN A O 1
ATOM 1492 N N . TYR A 1 187 ? 8.594 -38.469 -10.391 1 93.88 187 TYR A N 1
ATOM 1493 C CA . TYR A 1 187 ? 7.5 -37.594 -9.992 1 93.88 187 TYR A CA 1
ATOM 1494 C C . TYR A 1 187 ? 6.152 -38.25 -10.25 1 93.88 187 TYR A C 1
ATOM 1496 O O . TYR A 1 187 ? 5.121 -37.781 -9.75 1 93.88 187 TYR A O 1
ATOM 1504 N N . GLU A 1 188 ? 6.188 -39.312 -11.07 1 95.19 188 GLU A N 1
ATOM 1505 C CA . GLU A 1 188 ? 4.938 -39.969 -11.445 1 95.19 188 GLU A CA 1
ATOM 1506 C C . GLU A 1 188 ? 4.168 -40.438 -10.219 1 95.19 188 GLU A C 1
ATOM 1508 O O . GLU A 1 188 ? 2.957 -40.219 -10.117 1 95.19 188 GLU A O 1
ATOM 1513 N N . GLU A 1 189 ? 4.883 -41.031 -9.375 1 95.06 189 GLU A N 1
ATOM 1514 C CA . GLU A 1 189 ? 4.254 -41.531 -8.164 1 95.06 189 GLU A CA 1
ATOM 1515 C C . GLU A 1 189 ? 3.719 -40.406 -7.305 1 95.06 189 GLU A C 1
ATOM 1517 O O . GLU A 1 189 ? 2.637 -40.5 -6.723 1 95.06 189 GLU A O 1
ATOM 1522 N N . LEU A 1 190 ? 4.457 -39.344 -7.121 1 97.12 190 LEU A N 1
ATOM 1523 C CA . LEU A 1 190 ? 4.055 -38.188 -6.32 1 97.12 190 LEU A CA 1
ATOM 1524 C C . LEU A 1 190 ? 2.76 -37.594 -6.848 1 97.12 190 LEU A C 1
ATOM 1526 O O . LEU A 1 190 ? 1.836 -37.312 -6.078 1 97.12 190 LEU A O 1
ATOM 1530 N N . PHE A 1 191 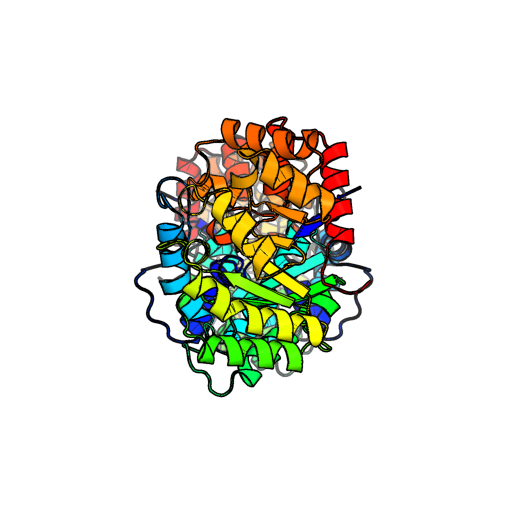? 2.658 -37.406 -8.141 1 97.88 191 PHE A N 1
ATOM 1531 C CA . PHE A 1 191 ? 1.483 -36.812 -8.758 1 97.88 191 PHE A CA 1
ATOM 1532 C C . PHE A 1 191 ? 0.294 -37.75 -8.703 1 97.88 191 PHE A C 1
ATOM 1534 O O . PHE A 1 191 ? -0.839 -37.312 -8.477 1 97.88 191 PHE A O 1
ATOM 1541 N N . SER A 1 192 ? 0.539 -39.062 -8.906 1 97.81 192 SER A N 1
ATOM 1542 C CA . SER A 1 192 ? -0.521 -40.062 -8.797 1 97.81 192 SER A CA 1
ATOM 1543 C C . SER A 1 192 ? -1.1 -40.094 -7.383 1 97.81 192 SER A C 1
ATOM 1545 O O . SER A 1 192 ? -2.318 -40.125 -7.207 1 97.81 192 SER A O 1
ATOM 1547 N N . ARG A 1 193 ? -0.231 -40.031 -6.457 1 97.75 193 ARG A N 1
ATOM 1548 C CA . ARG A 1 193 ? -0.642 -40.031 -5.059 1 97.75 193 ARG A CA 1
ATOM 1549 C C . ARG A 1 193 ? -1.481 -38.781 -4.746 1 97.75 193 ARG A C 1
ATOM 1551 O O . ARG A 1 193 ? -2.512 -38.875 -4.074 1 97.75 193 ARG A O 1
ATOM 1558 N N . ALA A 1 194 ? -1.071 -37.656 -5.211 1 98.56 194 ALA A N 1
ATOM 1559 C CA . ALA A 1 194 ? -1.808 -36.406 -5.004 1 98.56 194 ALA A CA 1
ATOM 1560 C C . ALA A 1 194 ? -3.197 -36.5 -5.633 1 98.56 194 ALA A C 1
ATOM 1562 O O . ALA A 1 194 ? -4.195 -36.188 -4.98 1 98.56 194 ALA A O 1
ATOM 1563 N N . ARG A 1 195 ? -3.271 -36.969 -6.855 1 98.19 195 ARG A N 1
ATOM 1564 C CA . ARG A 1 195 ? -4.543 -37.062 -7.562 1 98.19 195 ARG A CA 1
ATOM 1565 C C . ARG A 1 195 ? -5.48 -38.031 -6.867 1 98.19 195 ARG A C 1
ATOM 1567 O O . ARG A 1 195 ? -6.668 -37.75 -6.703 1 98.19 195 ARG A O 1
ATOM 1574 N N . ARG A 1 196 ? -4.938 -39.125 -6.441 1 98.25 196 ARG A N 1
ATOM 1575 C CA . ARG A 1 196 ? -5.742 -40.156 -5.766 1 98.25 196 ARG A CA 1
ATOM 1576 C C . ARG A 1 196 ? -6.316 -39.594 -4.457 1 98.25 196 ARG A C 1
ATOM 1578 O O . ARG A 1 196 ? -7.406 -40 -4.043 1 98.25 196 ARG A O 1
ATOM 1585 N N . ALA A 1 197 ? -5.57 -38.75 -3.871 1 98.44 197 ALA A N 1
ATOM 1586 C CA . ALA A 1 197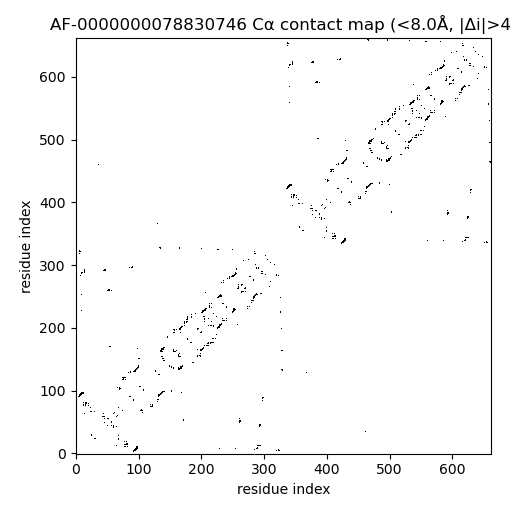 ? -6 -38.188 -2.596 1 98.44 197 ALA A CA 1
ATOM 1587 C C . ALA A 1 197 ? -6.984 -37.031 -2.812 1 98.44 197 ALA A C 1
ATOM 1589 O O . ALA A 1 197 ? -7.496 -36.438 -1.85 1 98.44 197 ALA A O 1
ATOM 1590 N N . GLY A 1 198 ? -7.23 -36.625 -4.066 1 97.81 198 GLY A N 1
ATOM 1591 C CA . GLY A 1 198 ? -8.242 -35.625 -4.352 1 97.81 198 GLY A CA 1
ATOM 1592 C C . GLY A 1 198 ? -7.664 -34.281 -4.688 1 97.81 198 GLY A C 1
ATOM 1593 O O . GLY A 1 198 ? -8.406 -33.312 -4.91 1 97.81 198 GLY A O 1
ATOM 1594 N N . LEU A 1 199 ? -6.336 -34.156 -4.762 1 98.62 199 LEU A N 1
ATOM 1595 C CA . LEU A 1 199 ? -5.695 -32.875 -5.137 1 98.62 199 LEU A CA 1
ATOM 1596 C C . LEU A 1 199 ? -5.656 -32.719 -6.652 1 98.62 199 LEU A C 1
ATOM 1598 O O . LEU A 1 199 ? -5.664 -33.719 -7.383 1 98.62 199 LEU A O 1
ATOM 1602 N N . LYS A 1 200 ? -5.688 -31.484 -7.094 1 98.62 200 LYS A N 1
ATOM 1603 C CA . LYS A 1 200 ? -5.434 -31.188 -8.5 1 98.62 200 LYS A CA 1
ATOM 1604 C C . LYS A 1 200 ? -3.955 -30.875 -8.734 1 98.62 200 LYS A C 1
ATOM 1606 O O . LYS A 1 200 ? -3.217 -30.594 -7.789 1 98.62 200 LYS A O 1
ATOM 1611 N N . CYS A 1 201 ? -3.543 -31.047 -10.016 1 98.56 201 CYS A N 1
ATOM 1612 C CA . CYS A 1 201 ? -2.113 -30.938 -10.281 1 98.56 201 CYS A CA 1
ATOM 1613 C C . CYS A 1 201 ? -1.846 -30.047 -11.484 1 98.56 201 CYS A C 1
ATOM 1615 O O . CYS A 1 201 ? -2.594 -30.078 -12.461 1 98.56 201 CYS A O 1
ATOM 1617 N N . THR A 1 202 ? -0.829 -29.234 -11.375 1 98.56 202 THR A N 1
ATOM 1618 C CA . THR A 1 202 ? -0.237 -28.5 -12.484 1 98.56 202 THR A CA 1
ATOM 1619 C C . THR A 1 202 ? 1.282 -28.641 -12.484 1 98.56 202 THR A C 1
ATOM 1621 O O . THR A 1 202 ? 1.857 -29.188 -11.539 1 98.56 202 THR A O 1
ATOM 1624 N N . VAL A 1 203 ? 1.914 -28.328 -13.609 1 97 203 VAL A N 1
ATOM 1625 C CA . VAL A 1 203 ? 3.357 -28.469 -13.758 1 97 203 VAL A CA 1
ATOM 1626 C C . VAL A 1 203 ? 3.898 -27.344 -14.641 1 97 203 VAL A C 1
ATOM 1628 O O . VAL A 1 203 ? 3.406 -27.125 -15.75 1 97 203 VAL A O 1
ATOM 1631 N N . HIS A 1 204 ? 4.879 -26.656 -14.086 1 96.69 204 HIS A N 1
ATOM 1632 C CA . HIS A 1 204 ? 5.602 -25.734 -14.961 1 96.69 204 HIS A CA 1
ATOM 1633 C C . HIS A 1 204 ? 6.395 -26.484 -16.016 1 96.69 204 HIS A C 1
ATOM 1635 O O . HIS A 1 204 ? 7.273 -27.281 -15.695 1 96.69 204 HIS A O 1
ATOM 1641 N N . THR A 1 205 ? 6.152 -26.141 -17.25 1 95.06 205 THR A N 1
ATOM 1642 C CA . THR A 1 205 ? 6.926 -26.734 -18.344 1 95.06 205 THR A CA 1
ATOM 1643 C C . THR A 1 205 ? 6.668 -26.016 -19.656 1 95.06 205 THR A C 1
ATOM 1645 O O . THR A 1 205 ? 5.711 -25.234 -19.766 1 95.06 205 THR A O 1
ATOM 1648 N N . GLY A 1 206 ? 7.594 -26.188 -20.594 1 94.75 206 GLY A N 1
ATOM 1649 C CA . GLY A 1 206 ? 7.402 -25.656 -21.922 1 94.75 206 GLY A CA 1
ATOM 1650 C C . GLY A 1 206 ? 7.422 -24.141 -21.969 1 94.75 206 GLY A C 1
ATOM 1651 O O . GLY A 1 206 ? 6.816 -23.531 -22.859 1 94.75 206 GLY A O 1
ATOM 1652 N N . GLU A 1 207 ? 8.031 -23.5 -20.984 1 93.62 207 GLU A N 1
ATOM 1653 C CA . GLU A 1 207 ? 8.133 -22.047 -20.953 1 93.62 207 GLU A CA 1
ATOM 1654 C C . GLU A 1 207 ? 9.266 -21.547 -21.859 1 93.62 207 GLU A C 1
ATOM 1656 O O . GLU A 1 207 ? 9.141 -20.516 -22.516 1 93.62 207 GLU A O 1
ATOM 1661 N N . THR A 1 208 ? 10.289 -22.281 -21.812 1 90.44 208 THR A N 1
ATOM 1662 C CA . THR A 1 208 ? 11.484 -21.891 -22.578 1 90.44 208 THR A CA 1
ATOM 1663 C C . THR A 1 208 ? 11.75 -22.875 -23.703 1 90.44 208 THR A C 1
ATOM 1665 O O . THR A 1 208 ? 11.195 -23.984 -23.719 1 90.44 208 THR A O 1
ATOM 1668 N N . ARG A 1 209 ? 12.68 -22.484 -24.547 1 88.69 209 ARG A N 1
ATOM 1669 C CA . ARG A 1 209 ? 13.07 -23.328 -25.672 1 88.69 209 ARG A CA 1
ATOM 1670 C C . ARG A 1 209 ? 13.805 -24.578 -25.188 1 88.69 209 ARG A C 1
ATOM 1672 O O . ARG A 1 209 ? 13.773 -25.625 -25.844 1 88.69 209 ARG A O 1
ATOM 1679 N N . GLY A 1 210 ? 14.375 -24.406 -24.078 1 85.88 210 GLY A N 1
ATOM 1680 C CA . GLY A 1 210 ? 15.117 -25.516 -23.516 1 85.88 210 GLY A CA 1
ATOM 1681 C C . GLY A 1 210 ? 14.258 -26.734 -23.25 1 85.88 210 GLY A C 1
ATOM 1682 O O . GLY A 1 210 ? 14.672 -27.859 -23.531 1 85.88 210 GLY A O 1
ATOM 1683 N N . THR A 1 211 ? 13.07 -26.625 -22.75 1 89.81 211 THR A N 1
ATOM 1684 C CA . THR A 1 211 ? 12.133 -27.719 -22.516 1 89.81 211 THR A CA 1
ATOM 1685 C C . THR A 1 211 ? 11.32 -28 -23.781 1 89.81 211 THR A C 1
ATOM 1687 O O . THR A 1 211 ? 11.094 -29.156 -24.125 1 89.81 211 THR A O 1
ATOM 1690 N N . GLY A 1 212 ? 10.914 -26.969 -24.453 1 91.88 212 GLY A N 1
ATOM 1691 C CA . GLY A 1 212 ? 10.188 -27.078 -25.703 1 91.88 212 GLY A CA 1
ATOM 1692 C C . GLY A 1 212 ? 8.859 -27.781 -25.562 1 91.88 212 GLY A C 1
ATOM 1693 O O . GLY A 1 212 ? 8.359 -27.969 -24.453 1 91.88 212 GLY A O 1
ATOM 1694 N N . ALA A 1 213 ? 8.258 -28.125 -26.719 1 95.88 213 ALA A N 1
ATOM 1695 C CA . ALA A 1 213 ? 7.004 -28.859 -26.75 1 95.88 213 ALA A CA 1
ATOM 1696 C C . ALA A 1 213 ? 7.199 -30.297 -26.25 1 95.88 213 ALA A C 1
ATOM 1698 O O . ALA A 1 213 ? 6.281 -30.891 -25.672 1 95.88 213 ALA A O 1
ATOM 1699 N N . GLU A 1 214 ? 8.406 -30.75 -26.391 1 93.88 214 GLU A N 1
ATOM 1700 C CA . GLU A 1 214 ? 8.727 -32.094 -25.922 1 93.88 214 GLU A CA 1
ATOM 1701 C C . GLU A 1 214 ? 8.562 -32.219 -24.406 1 93.88 214 GLU A C 1
ATOM 1703 O O . GLU A 1 214 ? 8.078 -33.25 -23.922 1 93.88 214 GLU A O 1
ATOM 1708 N N . GLY A 1 215 ? 9.008 -31.219 -23.734 1 93.12 215 GLY A N 1
ATOM 1709 C CA . GLY A 1 215 ? 8.82 -31.203 -22.297 1 93.12 215 GLY A CA 1
ATOM 1710 C C . GLY A 1 215 ? 7.359 -31.203 -21.891 1 93.12 215 GLY A C 1
ATOM 1711 O O . GLY A 1 215 ? 6.98 -31.891 -20.938 1 93.12 215 GLY A O 1
ATOM 1712 N N . VAL A 1 216 ? 6.555 -30.484 -22.594 1 96.06 216 VAL A N 1
ATOM 1713 C CA . VAL A 1 216 ? 5.121 -30.438 -22.344 1 96.06 216 VAL A CA 1
ATOM 1714 C C . VAL A 1 216 ? 4.523 -31.844 -22.516 1 96.06 216 VAL A C 1
ATOM 1716 O O . VAL A 1 216 ? 3.789 -32.312 -21.656 1 96.06 216 VAL A O 1
ATOM 1719 N N . MET A 1 217 ? 4.906 -32.5 -23.578 1 95.69 217 MET A N 1
ATOM 1720 C CA . MET A 1 217 ? 4.355 -33.812 -23.891 1 95.69 217 MET A CA 1
ATOM 1721 C C . MET A 1 217 ? 4.789 -34.844 -22.844 1 95.69 217 MET A C 1
ATOM 1723 O O . MET A 1 217 ? 4 -35.719 -22.453 1 95.69 217 MET A O 1
ATOM 1727 N N . ALA A 1 218 ? 6.023 -34.719 -22.422 1 93.69 218 ALA A N 1
ATOM 1728 C CA . ALA A 1 218 ? 6.52 -35.656 -21.406 1 93.69 218 ALA A CA 1
ATOM 1729 C C . ALA A 1 218 ? 5.711 -35.531 -20.125 1 93.69 218 ALA A C 1
ATOM 1731 O O . ALA A 1 218 ? 5.355 -36.562 -19.5 1 93.69 218 ALA A O 1
ATOM 1732 N N . VAL A 1 219 ? 5.434 -34.344 -19.719 1 94.75 219 VAL A N 1
ATOM 1733 C CA . VAL A 1 219 ? 4.684 -34.062 -18.5 1 94.75 219 VAL A CA 1
ATOM 1734 C C . VAL A 1 219 ? 3.246 -34.562 -18.656 1 94.75 219 VAL A C 1
ATOM 1736 O O . VAL A 1 219 ? 2.697 -35.188 -17.75 1 94.75 219 VAL A O 1
ATOM 1739 N N . VAL A 1 220 ? 2.646 -34.281 -19.781 1 96.19 220 VAL A N 1
ATOM 1740 C CA . VAL A 1 220 ? 1.264 -34.656 -20.031 1 96.19 220 VAL A CA 1
ATOM 1741 C C . VAL A 1 220 ? 1.134 -36.188 -19.969 1 96.19 220 VAL A C 1
ATOM 1743 O O . VAL A 1 220 ? 0.204 -36.719 -19.359 1 96.19 220 VAL A O 1
ATOM 1746 N N . GLU A 1 221 ? 2.078 -36.844 -20.531 1 94.31 221 GLU A N 1
ATOM 1747 C CA . GLU A 1 221 ? 2.012 -38.312 -20.625 1 94.31 221 GLU A CA 1
ATOM 1748 C C . GLU A 1 221 ? 2.324 -38.969 -19.281 1 94.31 221 GLU A C 1
ATOM 1750 O O . GLU A 1 221 ? 1.652 -39.938 -18.891 1 94.31 221 GLU A O 1
ATOM 1755 N N . LYS A 1 222 ? 3.258 -38.438 -18.609 1 94.25 222 LYS A N 1
ATOM 1756 C CA . LYS A 1 222 ? 3.771 -39.156 -17.438 1 94.25 222 LYS A CA 1
ATOM 1757 C C . LYS A 1 222 ? 3.094 -38.656 -16.156 1 94.25 222 LYS A C 1
ATOM 1759 O O . LYS A 1 222 ? 2.812 -39.438 -15.258 1 94.25 222 LYS A O 1
ATOM 1764 N N . LEU A 1 223 ? 2.846 -37.375 -16.031 1 95.75 223 LEU A N 1
ATOM 1765 C CA . LEU A 1 223 ? 2.395 -36.812 -14.766 1 95.75 223 LEU A CA 1
ATOM 1766 C C . LEU A 1 223 ? 0.895 -36.531 -14.797 1 95.75 223 LEU A C 1
ATOM 1768 O O . LEU A 1 223 ? 0.272 -36.344 -13.75 1 95.75 223 LEU A O 1
ATOM 1772 N N . GLN A 1 224 ? 0.274 -36.438 -15.93 1 96.31 224 GLN A N 1
ATOM 1773 C CA . GLN A 1 224 ? -1.163 -36.312 -16.125 1 96.31 224 GLN A CA 1
ATOM 1774 C C . GLN A 1 224 ? -1.721 -35.156 -15.312 1 96.31 224 GLN A C 1
ATOM 1776 O O . GLN A 1 224 ? -2.658 -35.312 -14.531 1 96.31 224 GLN A O 1
ATOM 1781 N N . PRO A 1 225 ? -1.206 -33.938 -15.547 1 97.81 225 PRO A N 1
ATOM 1782 C CA . PRO A 1 225 ? -1.693 -32.781 -14.805 1 97.81 225 PRO A CA 1
ATOM 1783 C C . PRO A 1 225 ? -3.074 -32.312 -15.266 1 97.81 225 PRO A C 1
ATOM 1785 O O . PRO A 1 225 ? -3.582 -32.812 -16.281 1 97.81 225 PRO A O 1
ATOM 1788 N N . HIS A 1 226 ? -3.723 -31.5 -14.469 1 98.19 226 HIS A N 1
ATOM 1789 C CA . HIS A 1 226 ? -4.992 -30.875 -14.828 1 98.19 226 HIS A CA 1
ATOM 1790 C C . HIS A 1 226 ? -4.77 -29.594 -15.633 1 98.19 226 HIS A C 1
ATOM 1792 O O . HIS A 1 226 ? -5.621 -29.203 -16.438 1 98.19 226 HIS A O 1
ATOM 1798 N N . ARG A 1 227 ? -3.664 -28.922 -15.375 1 98.75 227 ARG A N 1
ATOM 1799 C CA . ARG A 1 227 ? -3.227 -27.719 -16.078 1 98.75 227 ARG A CA 1
ATOM 1800 C C . ARG A 1 227 ? -1.718 -27.734 -16.297 1 98.75 227 ARG A C 1
ATOM 1802 O O . ARG A 1 227 ? -1.01 -28.578 -15.734 1 98.75 227 ARG A O 1
ATOM 1809 N N . ILE A 1 228 ? -1.282 -26.875 -17.172 1 98.44 228 ILE A N 1
ATOM 1810 C CA . ILE A 1 228 ? 0.147 -26.719 -17.422 1 98.44 228 ILE A CA 1
ATOM 1811 C C . ILE A 1 228 ? 0.552 -25.266 -17.156 1 98.44 228 ILE A C 1
ATOM 1813 O O . ILE A 1 228 ? -0.025 -24.344 -17.734 1 98.44 228 ILE A O 1
ATOM 1817 N N . GLY A 1 229 ? 1.503 -25.125 -16.25 1 98.12 229 GLY A N 1
ATOM 1818 C CA . GLY A 1 229 ? 2.074 -23.797 -16.078 1 98.12 229 GLY A CA 1
ATOM 1819 C C . GLY A 1 229 ? 2.863 -23.328 -17.281 1 98.12 229 GLY A C 1
ATOM 1820 O O . GLY A 1 229 ? 3.818 -23.984 -17.703 1 98.12 229 GLY A O 1
ATOM 1821 N N . HIS A 1 230 ? 2.529 -22.203 -17.812 1 97.75 230 HIS A N 1
ATOM 1822 C CA . HIS A 1 230 ? 3.094 -21.562 -19 1 97.75 230 HIS A CA 1
ATOM 1823 C C . HIS A 1 230 ? 2.789 -22.375 -20.25 1 97.75 230 HIS A C 1
ATOM 1825 O O . HIS A 1 230 ? 1.745 -22.172 -20.875 1 97.75 230 HIS A O 1
ATOM 1831 N N . GLY A 1 231 ? 3.621 -23.328 -20.672 1 97.56 231 GLY A N 1
ATOM 1832 C CA . GLY A 1 231 ? 3.387 -24.234 -21.781 1 97.56 231 GLY A CA 1
ATOM 1833 C C . GLY A 1 231 ? 3.432 -23.562 -23.141 1 97.56 231 GLY A C 1
ATOM 1834 O O . GLY A 1 231 ? 2.945 -24.109 -24.125 1 97.56 231 GLY A O 1
ATOM 1835 N N . ILE A 1 232 ? 4.02 -22.406 -23.266 1 98.19 232 ILE A N 1
ATOM 1836 C CA . ILE A 1 232 ? 3.873 -21.562 -24.453 1 98.19 232 ILE A CA 1
ATOM 1837 C C . ILE A 1 232 ? 4.57 -22.219 -25.641 1 98.19 232 ILE A C 1
ATOM 1839 O O . ILE A 1 232 ? 4.188 -22.016 -26.797 1 98.19 232 ILE A O 1
ATOM 1843 N N . ARG A 1 233 ? 5.535 -23.094 -25.438 1 97.62 233 ARG A N 1
ATOM 1844 C CA . ARG A 1 233 ? 6.293 -23.703 -26.531 1 97.62 233 ARG A CA 1
ATOM 1845 C C . ARG A 1 233 ? 5.457 -24.75 -27.25 1 97.62 233 ARG A C 1
ATOM 1847 O O . ARG A 1 233 ? 5.809 -25.172 -28.359 1 97.62 233 ARG A O 1
ATOM 1854 N N . ALA A 1 234 ? 4.406 -25.172 -26.688 1 98.56 234 ALA A N 1
ATOM 1855 C CA . ALA A 1 234 ? 3.502 -26.094 -27.359 1 98.56 234 ALA A CA 1
ATOM 1856 C C . ALA A 1 234 ? 2.945 -25.5 -28.641 1 98.56 234 ALA A C 1
ATOM 1858 O O . ALA A 1 234 ? 2.52 -26.234 -29.547 1 98.56 234 ALA A O 1
ATOM 1859 N N . ALA A 1 235 ? 2.934 -24.203 -28.734 1 98.62 235 ALA A N 1
ATOM 1860 C CA . ALA A 1 235 ? 2.375 -23.5 -29.891 1 98.62 235 ALA A CA 1
ATOM 1861 C C . ALA A 1 235 ? 3.158 -23.844 -31.172 1 98.62 235 ALA A C 1
ATOM 1863 O O . ALA A 1 235 ? 2.697 -23.562 -32.281 1 98.62 235 ALA A O 1
ATOM 1864 N N . TYR A 1 236 ? 4.277 -24.438 -31.031 1 98.19 236 TYR A N 1
ATOM 1865 C CA . TYR A 1 236 ? 5.145 -24.719 -32.188 1 98.19 236 TYR A CA 1
ATOM 1866 C C . TYR A 1 236 ? 5.098 -26.203 -32.562 1 98.19 236 TYR A C 1
ATOM 1868 O O . TYR A 1 236 ? 5.934 -26.672 -33.312 1 98.19 236 TYR A O 1
ATOM 1876 N N . ASP A 1 237 ? 4.25 -26.906 -32 1 98.56 237 ASP A N 1
ATOM 1877 C CA . ASP A 1 237 ? 4.09 -28.328 -32.281 1 98.56 237 ASP A CA 1
ATOM 1878 C C . ASP A 1 237 ? 2.615 -28.688 -32.406 1 98.56 237 ASP A C 1
ATOM 1880 O O . ASP A 1 237 ? 1.894 -28.812 -31.422 1 98.56 237 ASP A O 1
ATOM 1884 N N . GLU A 1 238 ? 2.184 -29.047 -33.625 1 98.5 238 GLU A N 1
ATOM 1885 C CA . GLU A 1 238 ? 0.787 -29.344 -33.906 1 98.5 238 GLU A CA 1
ATOM 1886 C C . GLU A 1 238 ? 0.293 -30.547 -33.125 1 98.5 238 GLU A C 1
ATOM 1888 O O . GLU A 1 238 ? -0.863 -30.578 -32.688 1 98.5 238 GLU A O 1
ATOM 1893 N N . HIS A 1 239 ? 1.102 -31.469 -32.969 1 98.31 239 HIS A N 1
ATOM 1894 C CA . HIS A 1 239 ? 0.722 -32.656 -32.219 1 98.31 239 HIS A CA 1
ATOM 1895 C C . HIS A 1 239 ? 0.485 -32.344 -30.766 1 98.31 239 HIS A C 1
ATOM 1897 O O . HIS A 1 239 ? -0.48 -32.812 -30.156 1 98.31 239 HIS A O 1
ATOM 1903 N N . ALA A 1 240 ? 1.37 -31.578 -30.141 1 98.38 240 ALA A N 1
ATOM 1904 C CA . ALA A 1 240 ? 1.201 -31.156 -28.75 1 98.38 240 ALA A CA 1
ATOM 1905 C C . ALA A 1 240 ? -0.118 -30.422 -28.562 1 98.38 240 ALA A C 1
ATOM 1907 O O . ALA A 1 240 ? -0.864 -30.688 -27.625 1 98.38 240 ALA A O 1
ATOM 1908 N N . MET A 1 241 ? -0.429 -29.516 -29.438 1 98.75 241 MET A N 1
ATOM 1909 C CA . MET A 1 241 ? -1.658 -28.734 -29.344 1 98.75 241 MET A CA 1
ATOM 1910 C C . MET A 1 241 ? -2.885 -29.625 -29.484 1 98.75 241 MET A C 1
ATOM 1912 O O . MET A 1 241 ? -3.887 -29.438 -28.797 1 98.75 241 MET A O 1
ATOM 1916 N N . LYS A 1 242 ? -2.799 -30.594 -30.391 1 98.62 242 LYS A N 1
ATOM 1917 C CA . LYS A 1 242 ? -3.893 -31.547 -30.562 1 98.62 242 LYS A CA 1
ATOM 1918 C C . LYS A 1 242 ? -4.148 -32.312 -29.266 1 98.62 242 LYS A C 1
ATOM 1920 O O . LYS A 1 242 ? -5.301 -32.469 -28.844 1 98.62 242 LYS A O 1
ATOM 1925 N N . VAL A 1 243 ? -3.102 -32.781 -28.656 1 98.5 243 VAL A N 1
ATOM 1926 C CA . VAL A 1 243 ? -3.217 -33.562 -27.422 1 98.5 243 VAL A CA 1
ATOM 1927 C C . VAL A 1 243 ? -3.793 -32.656 -26.328 1 98.5 243 VAL A C 1
ATOM 1929 O O . VAL A 1 243 ? -4.68 -33.094 -25.578 1 98.5 243 VAL A O 1
ATOM 1932 N N . LEU A 1 244 ? -3.297 -31.453 -26.188 1 98.69 244 LEU A N 1
ATOM 1933 C CA . LEU A 1 244 ? -3.797 -30.516 -25.172 1 98.69 244 LEU A CA 1
ATOM 1934 C C . LEU A 1 244 ? -5.293 -30.281 -25.359 1 98.69 244 LEU A C 1
ATOM 1936 O O . LEU A 1 244 ? -6.047 -30.281 -24.375 1 98.69 244 LEU A O 1
ATOM 1940 N N . ARG A 1 245 ? -5.695 -30.062 -26.562 1 98.25 245 ARG A N 1
ATOM 1941 C CA . ARG A 1 245 ? -7.102 -29.828 -26.875 1 98.25 245 ARG A CA 1
ATOM 1942 C C . ARG A 1 245 ? -7.953 -31.047 -26.547 1 98.25 245 ARG A C 1
ATOM 1944 O O . ARG A 1 245 ? -8.984 -30.922 -25.875 1 98.25 245 ARG A O 1
ATOM 1951 N N . GLU A 1 246 ? -7.516 -32.219 -26.922 1 98 246 GLU A N 1
ATOM 1952 C CA . GLU A 1 246 ? -8.289 -33.438 -26.766 1 98 246 GLU A CA 1
ATOM 1953 C C . GLU A 1 246 ? -8.398 -33.844 -25.297 1 98 246 GLU A C 1
ATOM 1955 O O . GLU A 1 246 ? -9.414 -34.406 -24.875 1 98 246 GLU A O 1
ATOM 1960 N N . ARG A 1 247 ? -7.418 -33.562 -24.578 1 97.5 247 ARG A N 1
ATOM 1961 C CA . ARG A 1 247 ? -7.414 -33.906 -23.172 1 97.5 247 ARG A CA 1
ATOM 1962 C C . ARG A 1 247 ? -7.969 -32.781 -22.328 1 97.5 247 ARG A C 1
ATOM 1964 O O . ARG A 1 247 ? -8.023 -32.875 -21.094 1 97.5 247 ARG A O 1
ATOM 1971 N N . ASP A 1 248 ? -8.289 -31.641 -22.922 1 97.69 248 ASP A N 1
ATOM 1972 C CA . ASP A 1 248 ? -8.867 -30.469 -22.281 1 97.69 248 ASP A CA 1
ATOM 1973 C C . ASP A 1 248 ? -7.93 -29.906 -21.203 1 97.69 248 ASP A C 1
ATOM 1975 O O . ASP A 1 248 ? -8.367 -29.578 -20.109 1 97.69 248 ASP A O 1
ATOM 1979 N N . LEU A 1 249 ? -6.652 -29.984 -21.516 1 98.44 249 LEU A N 1
ATOM 1980 C CA . LEU A 1 249 ? -5.648 -29.391 -20.641 1 98.44 249 LEU A CA 1
ATOM 1981 C C . LEU A 1 249 ? -5.555 -27.875 -20.859 1 98.44 249 LEU A C 1
ATOM 1983 O O . LEU A 1 249 ? -5.465 -27.422 -22 1 98.44 249 LEU A O 1
ATOM 1987 N N . VAL A 1 250 ? -5.602 -27.109 -19.766 1 98.75 250 VAL A N 1
ATOM 1988 C CA . VAL A 1 250 ? -5.613 -25.656 -19.859 1 98.75 250 VAL A CA 1
ATOM 1989 C C . VAL A 1 250 ? -4.223 -25.109 -19.547 1 98.75 250 VAL A C 1
ATOM 1991 O O . VAL A 1 250 ? -3.58 -25.547 -18.594 1 98.75 250 VAL A O 1
ATOM 1994 N N . LEU A 1 251 ? -3.727 -24.188 -20.344 1 98.88 251 LEU A N 1
ATOM 1995 C CA . LEU A 1 251 ? -2.43 -23.547 -20.141 1 98.88 251 LEU A CA 1
ATOM 1996 C C . LEU A 1 251 ? -2.566 -22.297 -19.281 1 98.88 251 LEU A C 1
ATOM 1998 O O . LEU A 1 251 ? -3.549 -21.562 -19.391 1 98.88 251 LEU A O 1
ATOM 2002 N N . GLU A 1 252 ? -1.581 -22.078 -18.422 1 98.88 252 GLU A N 1
ATOM 2003 C CA . GLU A 1 252 ? -1.505 -20.875 -17.609 1 98.88 252 GLU A CA 1
ATOM 2004 C C . GLU A 1 252 ? -0.489 -19.891 -18.188 1 98.88 252 GLU A C 1
ATOM 2006 O O . GLU A 1 252 ? 0.689 -19.922 -17.812 1 98.88 252 GLU A O 1
ATOM 2011 N N . LEU A 1 253 ? -0.932 -19.016 -19.016 1 98.81 253 LEU A N 1
ATOM 2012 C CA . LEU A 1 253 ? -0.026 -18.078 -19.672 1 98.81 253 LEU A CA 1
ATOM 2013 C C . LEU A 1 253 ? 0.268 -16.875 -18.781 1 98.81 253 LEU A C 1
ATOM 2015 O O . LEU A 1 253 ? -0.62 -16.391 -18.094 1 98.81 253 LEU A O 1
ATOM 2019 N N . CYS A 1 254 ? 1.484 -16.438 -18.844 1 98.44 254 CYS A N 1
ATOM 2020 C CA . CYS A 1 254 ? 1.94 -15.258 -18.109 1 98.44 254 CYS A CA 1
ATOM 2021 C C . CYS A 1 254 ? 2.695 -14.305 -19.016 1 98.44 254 CYS A C 1
ATOM 2023 O O . CYS A 1 254 ? 3.928 -14.305 -19.047 1 98.44 254 CYS A O 1
ATOM 2025 N N . PRO A 1 255 ? 2.01 -13.398 -19.688 1 98.06 255 PRO A N 1
ATOM 2026 C CA . PRO A 1 255 ? 2.58 -12.578 -20.766 1 98.06 255 PRO A CA 1
ATOM 2027 C C . PRO A 1 255 ? 3.801 -11.781 -20.312 1 98.06 255 PRO A C 1
ATOM 2029 O O . PRO A 1 255 ? 4.867 -11.875 -20.922 1 98.06 255 PRO A O 1
ATOM 2032 N N . THR A 1 256 ? 3.672 -11.062 -19.188 1 97 256 THR A N 1
ATOM 2033 C CA . THR A 1 256 ? 4.777 -10.219 -18.75 1 97 256 THR A CA 1
ATOM 2034 C C . THR A 1 256 ? 5.973 -11.07 -18.328 1 97 256 THR A C 1
ATOM 2036 O O . THR A 1 256 ? 7.117 -10.719 -18.609 1 97 256 THR A O 1
ATOM 2039 N N . SER A 1 257 ? 5.688 -12.156 -17.625 1 95.81 257 SER A N 1
ATOM 2040 C CA . SER A 1 257 ? 6.773 -13.055 -17.25 1 95.81 257 SER A CA 1
ATOM 2041 C C . SER A 1 257 ? 7.527 -13.555 -18.484 1 95.81 257 SER A C 1
ATOM 2043 O O . SER A 1 257 ? 8.758 -13.547 -18.5 1 95.81 257 SER A O 1
ATOM 2045 N N . ASN A 1 258 ? 6.824 -13.93 -19.516 1 95.5 258 ASN A N 1
ATOM 2046 C CA . ASN A 1 258 ? 7.441 -14.453 -20.734 1 95.5 258 ASN A CA 1
ATOM 2047 C C . ASN A 1 258 ? 8.234 -13.375 -21.469 1 95.5 258 ASN A C 1
ATOM 2049 O O . ASN A 1 258 ? 9.281 -13.656 -22.047 1 95.5 258 ASN A O 1
ATOM 2053 N N . LEU A 1 259 ? 7.758 -12.188 -21.422 1 95 259 LEU A N 1
ATOM 2054 C CA . LEU A 1 259 ? 8.453 -11.07 -22.047 1 95 259 LEU A CA 1
ATOM 2055 C C . LEU A 1 259 ? 9.719 -10.711 -21.281 1 95 259 LEU A C 1
ATOM 2057 O O . LEU A 1 259 ? 10.789 -10.586 -21.875 1 95 259 LEU A O 1
ATOM 2061 N N . HIS A 1 260 ? 9.625 -10.586 -19.953 1 93.12 260 HIS A N 1
ATOM 2062 C CA . HIS A 1 260 ? 10.727 -10.102 -19.125 1 93.12 260 HIS A CA 1
ATOM 2063 C C . HIS A 1 260 ? 11.844 -11.141 -19.031 1 93.12 260 HIS A C 1
ATOM 2065 O O . HIS A 1 260 ? 13.023 -10.789 -18.953 1 93.12 260 HIS A O 1
ATOM 2071 N N . THR A 1 261 ? 11.461 -12.43 -19.047 1 91.94 261 THR A N 1
ATOM 2072 C CA . THR A 1 261 ? 12.445 -13.492 -18.906 1 91.94 261 THR A CA 1
ATOM 2073 C C . THR A 1 261 ? 12.984 -13.914 -20.266 1 91.94 261 THR A C 1
ATOM 2075 O O . THR A 1 261 ? 13.766 -14.859 -20.375 1 91.94 261 THR A O 1
ATOM 2078 N N . LYS A 1 262 ? 12.492 -13.305 -21.328 1 92.62 262 LYS A N 1
ATOM 2079 C CA . LYS A 1 262 ? 12.914 -13.547 -22.703 1 92.62 262 LYS A CA 1
ATOM 2080 C C . LYS A 1 262 ? 12.555 -14.953 -23.156 1 92.62 262 LYS A C 1
ATOM 2082 O O . LYS A 1 262 ? 13.258 -15.555 -23.969 1 92.62 262 LYS A O 1
ATOM 2087 N N . ALA A 1 263 ? 11.516 -15.43 -22.516 1 93.62 263 ALA A N 1
ATOM 2088 C CA . ALA A 1 263 ? 10.953 -16.672 -23.031 1 93.62 263 ALA A CA 1
ATOM 2089 C C . ALA A 1 263 ? 10.375 -16.469 -24.438 1 93.62 263 ALA A C 1
ATOM 2091 O O . ALA A 1 263 ? 10.297 -17.422 -25.219 1 93.62 263 ALA A O 1
ATOM 2092 N N . VAL A 1 264 ? 9.969 -15.25 -24.703 1 95.62 264 VAL A N 1
ATOM 2093 C CA . VAL A 1 264 ? 9.594 -14.812 -26.047 1 95.62 264 VAL A CA 1
ATOM 2094 C C . VAL A 1 264 ? 10.422 -13.594 -26.438 1 95.62 264 VAL A C 1
ATOM 2096 O O . VAL A 1 264 ? 10.844 -12.812 -25.578 1 95.62 264 VAL A O 1
ATOM 2099 N N . GLU A 1 265 ? 10.602 -13.414 -27.672 1 94.06 265 GLU A N 1
ATOM 2100 C CA . GLU A 1 265 ? 11.469 -12.352 -28.172 1 94.06 265 GLU A CA 1
ATOM 2101 C C . GLU A 1 265 ? 10.812 -10.984 -28.016 1 94.06 265 GLU A C 1
ATOM 2103 O O . GLU A 1 265 ? 11.508 -9.969 -27.891 1 94.06 265 GLU A O 1
ATOM 2108 N N . GLY A 1 266 ? 9.539 -10.984 -28.062 1 95.5 266 GLY A N 1
ATOM 2109 C CA . GLY A 1 266 ? 8.797 -9.742 -27.969 1 95.5 266 GLY A CA 1
ATOM 2110 C C . GLY A 1 266 ? 7.297 -9.938 -28.094 1 95.5 266 GLY A C 1
ATOM 2111 O O . GLY A 1 266 ? 6.809 -11.062 -28.078 1 95.5 266 GLY A O 1
ATOM 2112 N N . VAL A 1 267 ? 6.641 -8.859 -28.234 1 97.5 267 VAL A N 1
ATOM 2113 C CA . VAL A 1 267 ? 5.184 -8.852 -28.25 1 97.5 267 VAL A CA 1
ATOM 2114 C C . VAL A 1 267 ? 4.672 -9.586 -29.484 1 97.5 267 VAL A C 1
ATOM 2116 O O . VAL A 1 267 ? 3.639 -10.258 -29.438 1 97.5 267 VAL A O 1
ATOM 2119 N N . GLU A 1 268 ? 5.41 -9.539 -30.578 1 98.06 268 GLU A N 1
ATOM 2120 C CA . GLU A 1 268 ? 4.992 -10.188 -31.812 1 98.06 268 GLU A CA 1
ATOM 2121 C C . GLU A 1 268 ? 4.98 -11.711 -31.656 1 98.06 268 GLU A C 1
ATOM 2123 O O . GLU A 1 268 ? 4.055 -12.375 -32.125 1 98.06 268 GLU A O 1
ATOM 2128 N N . GLU A 1 269 ? 5.977 -12.195 -31.047 1 98.25 269 GLU A N 1
ATOM 2129 C CA . GLU A 1 269 ? 5.98 -13.641 -30.812 1 98.25 269 GLU A CA 1
ATOM 2130 C C . GLU A 1 269 ? 4.906 -14.039 -29.812 1 98.25 269 GLU A C 1
ATOM 2132 O O . GLU A 1 269 ? 4.27 -15.086 -29.953 1 98.25 269 GLU A O 1
ATOM 2137 N N . LEU A 1 270 ? 4.742 -13.258 -28.812 1 98.38 270 LEU A N 1
ATOM 2138 C CA . LEU A 1 270 ? 3.664 -13.508 -27.859 1 98.38 270 LEU A CA 1
ATOM 2139 C C . LEU A 1 270 ? 2.316 -13.578 -28.562 1 98.38 270 LEU A C 1
ATOM 2141 O O . LEU A 1 270 ? 1.515 -14.469 -28.297 1 98.38 270 LEU A O 1
ATOM 2145 N N . ARG A 1 271 ? 2.084 -12.648 -29.453 1 98.44 271 ARG A N 1
ATOM 2146 C CA . ARG A 1 271 ? 0.865 -12.625 -30.25 1 98.44 271 ARG A CA 1
ATOM 2147 C C . ARG A 1 271 ? 0.716 -13.898 -31.062 1 98.44 271 ARG A C 1
ATOM 2149 O O . ARG A 1 271 ? -0.356 -14.508 -31.094 1 98.44 271 ARG A O 1
ATOM 2156 N N . HIS A 1 272 ? 1.76 -14.25 -31.688 1 98.62 272 HIS A N 1
ATOM 2157 C CA . HIS A 1 272 ? 1.745 -15.461 -32.5 1 98.62 272 HIS A CA 1
ATOM 2158 C C . HIS A 1 272 ? 1.336 -16.672 -31.672 1 98.62 272 HIS A C 1
ATOM 2160 O O . HIS A 1 272 ? 0.482 -17.453 -32.094 1 98.62 272 HIS A O 1
ATOM 2166 N N . ILE A 1 273 ? 1.885 -16.781 -30.547 1 98.75 273 ILE A N 1
ATOM 2167 C CA . ILE A 1 273 ? 1.668 -17.938 -29.672 1 98.75 273 ILE A CA 1
ATOM 2168 C C . ILE A 1 273 ? 0.217 -17.953 -29.203 1 98.75 273 ILE A C 1
ATOM 2170 O O . ILE A 1 273 ? -0.474 -18.953 -29.328 1 98.75 273 ILE A O 1
ATOM 2174 N N . VAL A 1 274 ? -0.274 -16.875 -28.656 1 98.88 274 VAL A N 1
ATOM 2175 C CA . VAL A 1 274 ? -1.613 -16.797 -28.094 1 98.88 274 VAL A CA 1
ATOM 2176 C C . VAL A 1 274 ? -2.656 -17.031 -29.188 1 98.88 274 VAL A C 1
ATOM 2178 O O . VAL A 1 274 ? -3.613 -17.781 -28.984 1 98.88 274 VAL A O 1
ATOM 2181 N N . ARG A 1 275 ? -2.428 -16.422 -30.344 1 98.69 275 ARG A N 1
ATOM 2182 C CA . ARG A 1 275 ? -3.357 -16.578 -31.453 1 98.69 275 ARG A CA 1
ATOM 2183 C C . ARG A 1 275 ? -3.352 -18.016 -31.984 1 98.69 275 ARG A C 1
ATOM 2185 O O . ARG A 1 275 ? -4.391 -18.531 -32.406 1 98.69 275 ARG A O 1
ATOM 2192 N N . THR A 1 276 ? -2.199 -18.562 -32.031 1 98.81 276 THR A N 1
ATOM 2193 C CA . THR A 1 276 ? -2.096 -19.953 -32.469 1 98.81 276 THR A CA 1
ATOM 2194 C C . THR A 1 276 ? -2.916 -20.859 -31.547 1 98.81 276 THR A C 1
ATOM 2196 O O . THR A 1 276 ? -3.678 -21.703 -32 1 98.81 276 THR A O 1
ATOM 2199 N N . PHE A 1 277 ? -2.816 -20.656 -30.234 1 98.88 277 PHE A N 1
ATOM 2200 C CA . PHE A 1 277 ? -3.605 -21.438 -29.297 1 98.88 277 PHE A CA 1
ATOM 2201 C C . PHE A 1 277 ? -5.098 -21.203 -29.5 1 98.88 277 PHE A C 1
ATOM 2203 O O . PHE A 1 277 ? -5.887 -22.141 -29.469 1 98.88 277 PHE A O 1
ATOM 2210 N N . TRP A 1 278 ? -5.449 -19.969 -29.672 1 98.69 278 TRP A N 1
ATOM 2211 C CA . TRP A 1 278 ? -6.848 -19.641 -29.922 1 98.69 278 TRP A CA 1
ATOM 2212 C C . TRP A 1 278 ? -7.375 -20.359 -31.156 1 98.69 278 TRP A C 1
ATOM 2214 O O . TRP A 1 278 ? -8.43 -21 -31.109 1 98.69 278 TRP A O 1
ATOM 2224 N N . ASP A 1 279 ? -6.602 -20.281 -32.25 1 98.5 279 ASP A N 1
ATOM 2225 C CA . ASP A 1 279 ? -7.016 -20.844 -33.531 1 98.5 279 ASP A CA 1
ATOM 2226 C C . ASP A 1 279 ? -7.086 -22.359 -33.469 1 98.5 279 ASP A C 1
ATOM 2228 O O . ASP A 1 279 ? -7.926 -22.984 -34.125 1 98.5 279 ASP A O 1
ATOM 2232 N N . ARG A 1 280 ? -6.211 -22.891 -32.688 1 98.5 280 ARG A N 1
ATOM 2233 C CA . ARG A 1 280 ? -6.16 -24.344 -32.562 1 98.5 280 ARG A CA 1
ATOM 2234 C C . ARG A 1 280 ? -7.059 -24.844 -31.453 1 98.5 280 ARG A C 1
ATOM 2236 O O . ARG A 1 280 ? -7.078 -26.031 -31.141 1 98.5 280 ARG A O 1
ATOM 2243 N N . LYS A 1 281 ? -7.703 -23.969 -30.75 1 98.5 281 LYS A N 1
ATOM 2244 C CA . LYS A 1 281 ? -8.688 -24.266 -29.703 1 98.5 281 LYS A CA 1
ATOM 2245 C C . LYS A 1 281 ? -8.031 -24.891 -28.484 1 98.5 281 LYS A C 1
ATOM 2247 O O . LYS A 1 281 ? -8.602 -25.797 -27.875 1 98.5 281 LYS A O 1
ATOM 2252 N N . VAL A 1 282 ? -6.844 -24.578 -28.234 1 98.81 282 VAL A N 1
ATOM 2253 C CA . VAL A 1 282 ? -6.199 -24.891 -26.969 1 98.81 282 VAL A CA 1
ATOM 2254 C C . VAL A 1 282 ? -6.602 -23.875 -25.906 1 98.81 282 VAL A C 1
ATOM 2256 O O . VAL A 1 282 ? -6.402 -22.672 -26.078 1 98.81 282 VAL A O 1
ATOM 2259 N N . LYS A 1 283 ? -7.184 -24.312 -24.781 1 98.81 283 LYS A N 1
ATOM 2260 C CA . LYS A 1 283 ? -7.645 -23.406 -23.734 1 98.81 283 LYS A CA 1
ATOM 2261 C C . LYS A 1 283 ? -6.473 -22.859 -22.938 1 98.81 283 LYS A C 1
ATOM 2263 O O . LYS A 1 283 ? -5.504 -23.578 -22.672 1 98.81 283 LYS A O 1
ATOM 2268 N N . PHE A 1 284 ? -6.609 -21.594 -22.547 1 98.88 284 PHE A N 1
ATOM 2269 C CA . PHE A 1 284 ? -5.574 -20.969 -21.734 1 98.88 284 PHE A CA 1
ATOM 2270 C C . PHE A 1 284 ? -6.168 -19.875 -20.844 1 98.88 284 PHE A C 1
ATOM 2272 O O . PHE A 1 284 ? -7.281 -19.422 -21.094 1 98.88 284 PHE A O 1
ATOM 2279 N N . THR A 1 285 ? -5.434 -19.578 -19.812 1 98.81 285 THR A N 1
ATOM 2280 C CA . THR A 1 285 ? -5.738 -18.453 -18.922 1 98.81 285 THR A CA 1
ATOM 2281 C C . THR A 1 285 ? -4.621 -17.422 -18.969 1 98.81 285 THR A C 1
ATOM 2283 O O . THR A 1 285 ? -3.516 -17.703 -19.422 1 98.81 285 THR A O 1
ATOM 2286 N N . ILE A 1 286 ? -4.918 -16.234 -18.562 1 98.75 286 ILE A N 1
ATOM 2287 C CA . ILE A 1 286 ? -3.945 -15.148 -18.438 1 98.75 286 ILE A CA 1
ATOM 2288 C C . ILE A 1 286 ? -3.654 -14.891 -16.969 1 98.75 286 ILE A C 1
ATOM 2290 O O . ILE A 1 286 ? -4.578 -14.734 -16.156 1 98.75 286 ILE A O 1
ATOM 2294 N N . ASN A 1 287 ? -2.383 -14.883 -16.594 1 98.88 287 ASN A N 1
ATOM 2295 C CA . ASN A 1 287 ? -1.985 -14.797 -15.195 1 98.88 287 ASN A CA 1
ATOM 2296 C C . ASN A 1 287 ? -0.753 -13.914 -15.016 1 98.88 287 ASN A C 1
ATOM 2298 O O . ASN A 1 287 ? -0.16 -13.461 -15.992 1 98.88 287 ASN A O 1
ATOM 2302 N N . THR A 1 288 ? -0.312 -13.711 -13.742 1 98.38 288 THR A N 1
ATOM 2303 C CA . THR A 1 288 ? 0.706 -12.695 -13.484 1 98.38 288 THR A CA 1
ATOM 2304 C C . THR A 1 288 ? 2.053 -13.352 -13.18 1 98.38 288 THR A C 1
ATOM 2306 O O . THR A 1 288 ? 3.104 -12.742 -13.398 1 98.38 288 THR A O 1
ATOM 2309 N N . ASP A 1 289 ? 2.053 -14.539 -12.586 1 97.5 289 ASP A N 1
ATOM 2310 C CA . ASP A 1 289 ? 3.26 -15.25 -12.18 1 97.5 289 ASP A CA 1
ATOM 2311 C C . ASP A 1 289 ? 3.881 -14.602 -10.938 1 97.5 289 ASP A C 1
ATOM 2313 O O . ASP A 1 289 ? 3.623 -15.031 -9.812 1 97.5 289 ASP A O 1
ATOM 2317 N N . GLY A 1 290 ? 4.527 -13.523 -11.031 1 95.81 290 GLY A N 1
ATOM 2318 C CA . GLY A 1 290 ? 5.129 -12.742 -9.969 1 95.81 290 GLY A CA 1
ATOM 2319 C C . GLY A 1 290 ? 4.957 -11.25 -10.156 1 95.81 290 GLY A C 1
ATOM 2320 O O . GLY A 1 290 ? 5.898 -10.547 -10.539 1 95.81 290 GLY A O 1
ATOM 2321 N N . PRO A 1 291 ? 3.832 -10.703 -9.844 1 95 291 PRO A N 1
ATOM 2322 C CA . PRO A 1 291 ? 3.432 -9.375 -10.305 1 95 291 PRO A CA 1
ATOM 2323 C C . PRO A 1 291 ? 4.332 -8.266 -9.758 1 95 291 PRO A C 1
ATOM 2325 O O . PRO A 1 291 ? 4.625 -7.301 -10.469 1 95 291 PRO A O 1
ATOM 2328 N N . TYR A 1 292 ? 4.855 -8.305 -8.594 1 91.94 292 TYR A N 1
ATOM 2329 C CA . TYR A 1 292 ? 5.625 -7.18 -8.07 1 91.94 292 TYR A CA 1
ATOM 2330 C C . TYR A 1 292 ? 7.059 -7.223 -8.586 1 91.94 292 TYR A C 1
ATOM 2332 O O . TYR A 1 292 ? 7.621 -6.191 -8.969 1 91.94 292 TYR A O 1
ATOM 2340 N N . LEU A 1 293 ? 7.629 -8.375 -8.633 1 91.38 293 LEU A N 1
ATOM 2341 C CA . LEU A 1 293 ? 8.977 -8.477 -9.172 1 91.38 293 LEU A CA 1
ATOM 2342 C C . LEU A 1 293 ? 9 -8.094 -10.648 1 91.38 293 LEU A C 1
ATOM 2344 O O . LEU A 1 293 ? 9.977 -7.52 -11.133 1 91.38 293 LEU A O 1
ATOM 2348 N N . LEU A 1 294 ? 7.914 -8.43 -11.305 1 93.56 294 LEU A N 1
ATOM 2349 C CA . LEU A 1 294 ? 7.82 -8.195 -12.742 1 93.56 294 LEU A CA 1
ATOM 2350 C C . LEU A 1 294 ? 7.172 -6.848 -13.039 1 93.56 294 LEU A C 1
ATOM 2352 O O . LEU A 1 294 ? 6.941 -6.504 -14.195 1 93.56 294 LEU A O 1
ATOM 2356 N N . GLU A 1 295 ? 6.793 -6.121 -11.977 1 93 295 GLU A N 1
ATOM 2357 C CA . GLU A 1 295 ? 6.16 -4.809 -12.078 1 93 295 GLU A CA 1
ATOM 2358 C C . GLU A 1 295 ? 4.91 -4.859 -12.945 1 93 295 GLU A C 1
ATOM 2360 O O . GLU A 1 295 ? 4.75 -4.051 -13.859 1 93 295 GLU A O 1
ATOM 2365 N N . THR A 1 296 ? 4.117 -5.863 -12.703 1 96.38 296 THR A N 1
ATOM 2366 C CA . THR A 1 296 ? 2.854 -6.02 -13.414 1 96.38 296 THR A CA 1
ATOM 2367 C C . THR A 1 296 ? 1.723 -6.34 -12.445 1 96.38 296 THR A C 1
ATOM 2369 O O . THR A 1 296 ? 1.918 -6.316 -11.227 1 96.38 296 THR A O 1
ATOM 2372 N N . ASP A 1 297 ? 0.549 -6.418 -12.859 1 97.5 297 ASP A N 1
ATOM 2373 C CA . ASP A 1 297 ? -0.659 -6.895 -12.195 1 97.5 297 ASP A CA 1
ATOM 2374 C C . ASP A 1 297 ? -1.666 -7.438 -13.203 1 97.5 297 ASP A C 1
ATOM 2376 O O . ASP A 1 297 ? -1.397 -7.457 -14.406 1 97.5 297 ASP A O 1
ATOM 2380 N N . MET A 1 298 ? -2.742 -7.957 -12.742 1 98.25 298 MET A N 1
ATOM 2381 C CA . MET A 1 298 ? -3.674 -8.641 -13.633 1 98.25 298 MET A CA 1
ATOM 2382 C C . MET A 1 298 ? -4.254 -7.668 -14.656 1 98.25 298 MET A C 1
ATOM 2384 O O . MET A 1 298 ? -4.516 -8.047 -15.797 1 98.25 298 MET A O 1
ATOM 2388 N N . ARG A 1 299 ? -4.473 -6.41 -14.281 1 97.56 299 ARG A N 1
ATOM 2389 C CA . ARG A 1 299 ? -4.969 -5.422 -15.234 1 97.56 299 ARG A CA 1
ATOM 2390 C C . ARG A 1 299 ? -3.961 -5.18 -16.359 1 97.56 299 ARG A C 1
ATOM 2392 O O . ARG A 1 299 ? -4.336 -5.078 -17.516 1 97.56 299 ARG A O 1
ATOM 2399 N N . ARG A 1 300 ? -2.771 -5.086 -15.992 1 97.25 300 ARG A N 1
ATOM 2400 C CA . ARG A 1 300 ? -1.71 -4.871 -16.969 1 97.25 300 ARG A CA 1
ATOM 2401 C C . ARG A 1 300 ? -1.571 -6.074 -17.891 1 97.25 300 ARG A C 1
ATOM 2403 O O . ARG A 1 300 ? -1.301 -5.918 -19.094 1 97.25 300 ARG A O 1
ATOM 2410 N N . GLU A 1 301 ? -1.679 -7.293 -17.328 1 98.5 301 GLU A N 1
ATOM 2411 C CA . GLU A 1 301 ? -1.637 -8.492 -18.172 1 98.5 301 GLU A CA 1
ATOM 2412 C C . GLU A 1 301 ? -2.727 -8.461 -19.234 1 98.5 301 GLU A C 1
ATOM 2414 O O . GLU A 1 301 ? -2.473 -8.773 -20.391 1 98.5 301 GLU A O 1
ATOM 2419 N N . ILE A 1 302 ? -3.918 -8.07 -18.812 1 98.19 302 ILE A N 1
ATOM 2420 C CA . ILE A 1 302 ? -5.043 -7.98 -19.734 1 98.19 302 ILE A CA 1
ATOM 2421 C C . ILE A 1 302 ? -4.801 -6.859 -20.75 1 98.19 302 ILE A C 1
ATOM 2423 O O . ILE A 1 302 ? -5.082 -7.016 -21.938 1 98.19 302 ILE A O 1
ATOM 2427 N N . ASP A 1 303 ? -4.234 -5.746 -20.297 1 97.62 303 ASP A N 1
ATOM 2428 C CA . ASP A 1 303 ? -3.961 -4.598 -21.172 1 97.62 303 ASP A CA 1
ATOM 2429 C C . ASP A 1 303 ? -2.963 -4.965 -22.266 1 97.62 303 ASP A C 1
ATOM 2431 O O . ASP A 1 303 ? -3.127 -4.566 -23.422 1 97.62 303 ASP A O 1
ATOM 2435 N N . ILE A 1 304 ? -1.941 -5.699 -21.891 1 97.25 304 ILE A N 1
ATOM 2436 C CA . ILE A 1 304 ? -0.935 -6.121 -22.859 1 97.25 304 ILE A CA 1
ATOM 2437 C C . ILE A 1 304 ? -1.596 -6.926 -23.984 1 97.25 304 ILE A C 1
ATOM 2439 O O . ILE A 1 304 ? -1.287 -6.734 -25.156 1 97.25 304 ILE A O 1
ATOM 2443 N N . ILE A 1 305 ? -2.531 -7.746 -23.625 1 98.25 305 ILE A N 1
ATOM 2444 C CA . ILE A 1 305 ? -3.213 -8.625 -24.562 1 98.25 305 ILE A CA 1
ATOM 2445 C C . ILE A 1 305 ? -4.164 -7.812 -25.438 1 98.25 305 ILE A C 1
ATOM 2447 O O . ILE A 1 305 ? -4.133 -7.918 -26.656 1 98.25 305 ILE A O 1
ATOM 2451 N N . GLU A 1 306 ? -4.93 -6.914 -24.859 1 97.81 306 GLU A N 1
ATOM 2452 C CA . GLU A 1 306 ? -5.969 -6.18 -25.562 1 97.81 306 GLU A CA 1
ATOM 2453 C C . GLU A 1 306 ? -5.375 -5.016 -26.359 1 97.81 306 GLU A C 1
ATOM 2455 O O . GLU A 1 306 ? -5.727 -4.812 -27.531 1 97.81 306 GLU A O 1
ATOM 2460 N N . GLN A 1 307 ? -4.453 -4.332 -25.812 1 97.44 307 GLN A N 1
ATOM 2461 C CA . GLN A 1 307 ? -3.918 -3.127 -26.422 1 97.44 307 GLN A CA 1
ATOM 2462 C C . GLN A 1 307 ? -3.01 -3.471 -27.609 1 97.44 307 GLN A C 1
ATOM 2464 O O . GLN A 1 307 ? -2.85 -2.67 -28.531 1 97.44 307 GLN A O 1
ATOM 2469 N N . ASN A 1 308 ? -2.49 -4.672 -27.594 1 97.56 308 ASN A N 1
ATOM 2470 C CA . ASN A 1 308 ? -1.632 -5.094 -28.703 1 97.56 308 ASN A CA 1
ATOM 2471 C C . ASN A 1 308 ? -2.4 -5.922 -29.719 1 97.56 308 ASN A C 1
ATOM 2473 O O . ASN A 1 308 ? -1.8 -6.551 -30.594 1 97.56 308 ASN A O 1
ATOM 2477 N N . GLY A 1 309 ? -3.684 -5.965 -29.594 1 97.19 309 GLY A N 1
ATOM 2478 C CA . GLY A 1 309 ? -4.539 -6.641 -30.547 1 97.19 309 GLY A CA 1
ATOM 2479 C C . GLY A 1 309 ? -4.355 -8.148 -30.562 1 97.19 309 GLY A C 1
ATOM 2480 O O . GLY A 1 309 ? -4.562 -8.797 -31.578 1 97.19 309 GLY A O 1
ATOM 2481 N N . ILE A 1 310 ? -3.912 -8.68 -29.516 1 98.44 310 ILE A N 1
ATOM 2482 C CA . ILE A 1 310 ? -3.666 -10.117 -29.438 1 98.44 310 ILE A CA 1
ATOM 2483 C C . ILE A 1 310 ? -4.992 -10.867 -29.344 1 98.44 310 ILE A C 1
ATOM 2485 O O . ILE A 1 310 ? -5.234 -11.82 -30.078 1 98.44 310 ILE A O 1
ATOM 2489 N N . LEU A 1 311 ? -5.805 -10.414 -28.469 1 98.56 311 LEU A N 1
ATOM 2490 C CA . LEU A 1 311 ? -7.18 -10.883 -28.328 1 98.56 311 LEU A CA 1
ATOM 2491 C C . LEU A 1 311 ? -8.141 -9.703 -28.219 1 98.56 311 LEU A C 1
ATOM 2493 O O . LEU A 1 311 ? -7.77 -8.633 -27.734 1 98.56 311 LEU A O 1
ATOM 2497 N N . THR A 1 312 ? -9.391 -9.906 -28.641 1 98.06 312 THR A N 1
ATOM 2498 C CA . THR A 1 312 ? -10.453 -8.93 -28.406 1 98.06 312 THR A CA 1
ATOM 2499 C C . THR A 1 312 ? -10.953 -9.008 -26.969 1 98.06 312 THR A C 1
ATOM 2501 O O . THR A 1 312 ? -10.734 -10.008 -26.281 1 98.06 312 THR A O 1
ATOM 2504 N N . PRO A 1 313 ? -11.633 -7.961 -26.516 1 97.5 313 PRO A N 1
ATOM 2505 C CA . PRO A 1 313 ? -12.211 -8.008 -25.156 1 97.5 313 PRO A CA 1
ATOM 2506 C C . PRO A 1 313 ? -13.117 -9.211 -24.953 1 97.5 313 PRO A C 1
ATOM 2508 O O . PRO A 1 313 ? -13.125 -9.805 -23.875 1 97.5 313 PRO A O 1
ATOM 2511 N N . GLU A 1 314 ? -13.859 -9.586 -25.969 1 97.81 314 GLU A N 1
ATOM 2512 C CA . GLU A 1 314 ? -14.734 -10.75 -25.859 1 97.81 314 GLU A CA 1
ATOM 2513 C C . GLU A 1 314 ? -13.938 -12.039 -25.719 1 97.81 314 GLU A C 1
ATOM 2515 O O . GLU A 1 314 ? -14.336 -12.938 -24.969 1 97.81 314 GLU A O 1
ATOM 2520 N N . GLN A 1 315 ? -12.883 -12.125 -26.422 1 98.5 315 GLN A N 1
ATOM 2521 C CA . GLN A 1 315 ? -12.008 -13.289 -26.312 1 98.5 315 GLN A CA 1
ATOM 2522 C C . GLN A 1 315 ? -11.352 -13.352 -24.938 1 98.5 315 GLN A C 1
ATOM 2524 O O . GLN A 1 315 ? -11.164 -14.438 -24.375 1 98.5 315 GLN A O 1
ATOM 2529 N N . VAL A 1 316 ? -11 -12.242 -24.422 1 98.44 316 VAL A N 1
ATOM 2530 C CA . VAL A 1 316 ? -10.461 -12.188 -23.062 1 98.44 316 VAL A CA 1
ATOM 2531 C C . VAL A 1 316 ? -11.508 -12.688 -22.062 1 98.44 316 VAL A C 1
ATOM 2533 O O . VAL A 1 316 ? -11.188 -13.438 -21.141 1 98.44 316 VAL A O 1
ATOM 2536 N N . ASP A 1 317 ? -12.75 -12.297 -22.234 1 98.25 317 ASP A N 1
ATOM 2537 C CA . ASP A 1 317 ? -13.828 -12.797 -21.391 1 98.25 317 ASP A CA 1
ATOM 2538 C C . ASP A 1 317 ? -13.914 -14.32 -21.438 1 98.25 317 ASP A C 1
ATOM 2540 O O . ASP A 1 317 ? -14.195 -14.969 -20.438 1 98.25 317 ASP A O 1
ATOM 2544 N N . GLN A 1 318 ? -13.695 -14.812 -22.594 1 98.5 318 GLN A N 1
ATOM 2545 C CA . GLN A 1 318 ? -13.711 -16.266 -22.75 1 98.5 318 GLN A CA 1
ATOM 2546 C C . GLN A 1 318 ? -12.562 -16.906 -21.969 1 98.5 318 GLN A C 1
ATOM 2548 O O . GLN A 1 318 ? -12.727 -17.984 -21.391 1 98.5 318 GLN A O 1
ATOM 2553 N N . THR A 1 319 ? -11.406 -16.312 -21.953 1 98.62 319 THR A N 1
ATOM 2554 C CA . THR A 1 319 ? -10.297 -16.859 -21.172 1 98.62 319 THR A CA 1
ATOM 2555 C C . THR A 1 319 ? -10.633 -16.844 -19.688 1 98.62 319 THR A C 1
ATOM 2557 O O . THR A 1 319 ? -10.203 -17.734 -18.938 1 98.62 319 THR A O 1
ATOM 2560 N N . LEU A 1 320 ? -11.367 -15.859 -19.203 1 98.31 320 LEU A N 1
ATOM 2561 C CA . LEU A 1 320 ? -11.812 -15.812 -17.828 1 98.31 320 LEU A CA 1
ATOM 2562 C C . LEU A 1 320 ? -12.805 -16.938 -17.531 1 98.31 320 LEU A C 1
ATOM 2564 O O . LEU A 1 320 ? -12.805 -17.5 -16.438 1 98.31 320 LEU A O 1
ATOM 2568 N N . ALA A 1 321 ? -13.641 -17.203 -18.516 1 98.38 321 ALA A N 1
ATOM 2569 C CA . ALA A 1 321 ? -14.562 -18.328 -18.359 1 98.38 321 ALA A CA 1
ATOM 2570 C C . ALA A 1 321 ? -13.797 -19.641 -18.266 1 98.38 321 ALA A C 1
ATOM 2572 O O . ALA A 1 321 ? -14.141 -20.5 -17.438 1 98.38 321 ALA A O 1
ATOM 2573 N N . TRP A 1 322 ? -12.773 -19.797 -19.094 1 98.69 322 TRP A N 1
ATOM 2574 C CA . TRP A 1 322 ? -11.93 -20.984 -19 1 98.69 322 TRP A CA 1
ATOM 2575 C C . TRP A 1 322 ? -11.25 -21.078 -17.641 1 98.69 322 TRP A C 1
ATOM 2577 O O . TRP A 1 322 ? -11.086 -22.172 -17.078 1 98.69 322 TRP A O 1
ATOM 2587 N N . ALA A 1 323 ? -10.836 -19.922 -17.141 1 98.62 323 ALA A N 1
ATOM 2588 C CA . ALA A 1 323 ? -10.195 -19.891 -15.836 1 98.62 323 ALA A CA 1
ATO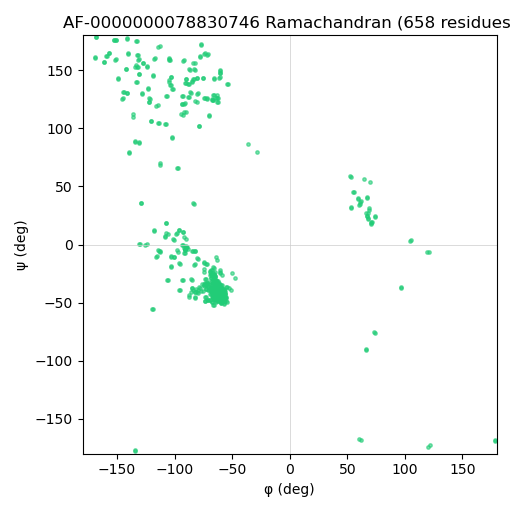M 2589 C C . ALA A 1 323 ? -11.156 -20.359 -14.742 1 98.62 323 ALA A C 1
ATOM 2591 O O . ALA A 1 323 ? -10.758 -21.125 -13.852 1 98.62 323 ALA A O 1
ATOM 2592 N N . ARG A 1 324 ? -12.398 -19.922 -14.773 1 97.88 324 ARG A N 1
ATOM 2593 C CA . ARG A 1 324 ? -13.398 -20.359 -13.805 1 97.88 324 ARG A CA 1
ATOM 2594 C C . ARG A 1 324 ? -13.594 -21.875 -13.859 1 97.88 324 ARG A C 1
ATOM 2596 O O . ARG A 1 324 ? -13.688 -22.531 -12.82 1 97.88 324 ARG A O 1
ATOM 2603 N N . GLU A 1 325 ? -13.555 -22.375 -15.039 1 97.81 325 GLU A N 1
ATOM 2604 C CA . GLU A 1 325 ? -13.781 -23.812 -15.242 1 97.81 325 GLU A CA 1
ATOM 2605 C C . GLU A 1 325 ? -12.57 -24.625 -14.797 1 97.81 325 GLU A C 1
ATOM 2607 O O . GLU A 1 325 ? -12.719 -25.719 -14.25 1 97.81 325 GLU A O 1
ATOM 2612 N N . ALA A 1 326 ? -11.422 -24.062 -14.992 1 98.31 326 ALA A N 1
ATOM 2613 C CA . ALA A 1 326 ? -10.188 -24.812 -14.766 1 98.31 326 ALA A CA 1
ATOM 2614 C C . ALA A 1 326 ? -9.695 -24.641 -13.336 1 98.31 326 ALA A C 1
ATOM 2616 O O . ALA A 1 326 ? -8.711 -25.266 -12.938 1 98.31 326 ALA A O 1
ATOM 2617 N N . SER A 1 327 ? -10.328 -23.844 -12.555 1 98.56 327 SER A N 1
ATOM 2618 C CA . SER A 1 327 ? -9.898 -23.531 -11.195 1 98.56 327 SER A CA 1
ATOM 2619 C C . SER A 1 327 ? -9.883 -24.797 -10.328 1 98.56 327 SER A C 1
ATOM 2621 O O . SER A 1 327 ? -10.758 -25.656 -10.453 1 98.56 327 SER A O 1
ATOM 2623 N N . PHE A 1 328 ? -8.922 -24.891 -9.445 1 98.62 328 PHE A N 1
ATOM 2624 C CA . PHE A 1 328 ? -8.812 -26 -8.5 1 98.62 328 PHE A CA 1
ATOM 2625 C C . PHE A 1 328 ? -9.719 -25.766 -7.293 1 98.62 328 PHE A C 1
ATOM 2627 O O . PHE A 1 328 ? -9.961 -26.688 -6.512 1 98.62 328 PHE A O 1
ATOM 2634 N N . ILE A 1 329 ? -10.164 -24.531 -7.09 1 97.69 329 ILE A N 1
ATOM 2635 C CA . ILE A 1 329 ? -11.031 -24.172 -5.969 1 97.69 329 ILE A CA 1
ATOM 2636 C C . ILE A 1 329 ? -12.438 -24.734 -6.203 1 97.69 329 ILE A C 1
ATOM 2638 O O . ILE A 1 329 ? -13.055 -24.469 -7.234 1 97.69 329 ILE A O 1
ATOM 2642 N N . PRO A 1 330 ? -12.914 -25.438 -5.32 1 93.25 330 PRO A N 1
ATOM 2643 C CA . PRO A 1 330 ? -14.258 -26 -5.496 1 93.25 330 PRO A CA 1
ATOM 2644 C C . PRO A 1 330 ? -15.328 -24.922 -5.656 1 93.25 330 PRO A C 1
ATOM 2646 O O . PRO A 1 330 ? -15.188 -23.828 -5.121 1 93.25 330 PRO A O 1
ATOM 2649 N N . ALA A 1 331 ? -16.422 -25.25 -6.406 1 83.5 331 ALA A N 1
ATOM 2650 C CA . ALA A 1 331 ? -17.516 -24.312 -6.672 1 83.5 331 ALA A CA 1
ATOM 2651 C C . ALA A 1 331 ? -18.328 -24.047 -5.41 1 83.5 331 ALA A C 1
ATOM 2653 O O . ALA A 1 331 ? -18.469 -24.938 -4.559 1 83.5 331 ALA A O 1
ATOM 2654 N N . MET B 1 1 ? 18.188 14.383 -10.242 1 54.34 1 MET B N 1
ATOM 2655 C CA . MET B 1 1 ? 18.016 13.594 -9.023 1 54.34 1 MET B CA 1
ATOM 2656 C C . MET B 1 1 ? 16.625 13.82 -8.43 1 54.34 1 MET B C 1
ATOM 2658 O O . MET B 1 1 ? 16.078 14.906 -8.539 1 54.34 1 MET B O 1
ATOM 2662 N N . ALA B 1 2 ? 15.992 12.75 -7.887 1 74.38 2 ALA B N 1
ATOM 2663 C CA . ALA B 1 2 ? 14.641 12.875 -7.348 1 74.38 2 ALA B CA 1
ATOM 2664 C C . ALA B 1 2 ? 14.617 13.844 -6.164 1 74.38 2 ALA B C 1
ATOM 2666 O O . ALA B 1 2 ? 15.523 13.828 -5.328 1 74.38 2 ALA B O 1
ATOM 2667 N N . ARG B 1 3 ? 13.742 14.867 -6.215 1 87.75 3 ARG B N 1
ATOM 2668 C CA . ARG B 1 3 ? 13.531 15.883 -5.199 1 87.75 3 ARG B CA 1
ATOM 2669 C C . ARG B 1 3 ? 13.016 15.266 -3.902 1 87.75 3 ARG B C 1
ATOM 2671 O O . ARG B 1 3 ? 12.07 14.477 -3.916 1 87.75 3 ARG B O 1
ATOM 2678 N N . ASP B 1 4 ? 13.875 15.555 -2.789 1 95.31 4 ASP B N 1
ATOM 2679 C CA . ASP B 1 4 ? 13.305 15.266 -1.475 1 95.31 4 ASP B CA 1
ATOM 2680 C C . ASP B 1 4 ? 12.258 16.312 -1.087 1 95.31 4 ASP B C 1
ATOM 2682 O O . ASP B 1 4 ? 12.531 17.516 -1.123 1 95.31 4 ASP B O 1
ATOM 2686 N N . LEU B 1 5 ? 11.141 15.836 -0.765 1 98.38 5 LEU B N 1
ATOM 2687 C CA . LEU B 1 5 ? 10.039 16.75 -0.464 1 98.38 5 LEU B CA 1
ATOM 2688 C C . LEU B 1 5 ? 9.781 16.812 1.037 1 98.38 5 LEU B C 1
ATOM 2690 O O . LEU B 1 5 ? 10.258 15.961 1.79 1 98.38 5 LEU B O 1
ATOM 2694 N N . ILE B 1 6 ? 9.117 17.891 1.479 1 98.69 6 ILE B N 1
ATOM 2695 C CA . ILE B 1 6 ? 8.797 18.156 2.879 1 98.69 6 ILE B CA 1
ATOM 2696 C C . ILE B 1 6 ? 7.309 18.469 3.021 1 98.69 6 ILE B C 1
ATOM 2698 O O . ILE B 1 6 ? 6.746 19.219 2.23 1 98.69 6 ILE B O 1
ATOM 2702 N N . ASP B 1 7 ? 6.633 17.812 3.957 1 98.81 7 ASP B N 1
ATOM 2703 C CA . ASP B 1 7 ? 5.227 18.062 4.254 1 98.81 7 ASP B CA 1
ATOM 2704 C C . ASP B 1 7 ? 5.035 18.484 5.707 1 98.81 7 ASP B C 1
ATOM 2706 O O . ASP B 1 7 ? 5.055 17.641 6.609 1 98.81 7 ASP B O 1
ATOM 2710 N N . LEU B 1 8 ? 4.762 19.766 5.926 1 98.81 8 LEU B N 1
ATOM 2711 C CA . LEU B 1 8 ? 4.672 20.281 7.285 1 98.81 8 LEU B CA 1
ATOM 2712 C C . LEU B 1 8 ? 3.223 20.359 7.746 1 98.81 8 LEU B C 1
ATOM 2714 O O . LEU B 1 8 ? 2.951 20.688 8.906 1 98.81 8 LEU B O 1
ATOM 2718 N N . HIS B 1 9 ? 2.254 20.047 6.816 1 98.88 9 HIS B N 1
ATOM 2719 C CA . HIS B 1 9 ? 0.83 20.109 7.125 1 98.88 9 HIS B CA 1
ATOM 2720 C C . HIS B 1 9 ? 0.107 18.859 6.613 1 98.88 9 HIS B C 1
ATOM 2722 O O . HIS B 1 9 ? -0.521 18.906 5.551 1 98.88 9 HIS B O 1
ATOM 2728 N N . ILE B 1 10 ? 0.088 17.891 7.457 1 98.62 10 ILE B N 1
ATOM 2729 C CA . ILE B 1 10 ? -0.542 16.609 7.137 1 98.62 10 ILE B CA 1
ATOM 2730 C C . ILE B 1 10 ? -1.206 16.031 8.383 1 98.62 10 ILE B C 1
ATOM 2732 O O . ILE B 1 10 ? -0.622 16.047 9.469 1 98.62 10 ILE B O 1
ATOM 2736 N N . HIS B 1 11 ? -2.424 15.617 8.227 1 98.06 11 HIS B N 1
ATOM 2737 C CA . HIS B 1 11 ? -3.213 15.086 9.328 1 98.06 11 HIS B CA 1
ATOM 2738 C C . HIS B 1 11 ? -3.314 13.57 9.258 1 98.06 11 HIS B C 1
ATOM 2740 O O . HIS B 1 11 ? -3.652 13.016 8.211 1 98.06 11 HIS B O 1
ATOM 2746 N N . VAL B 1 12 ? -3.176 12.922 10.383 1 97.62 12 VAL B N 1
ATOM 2747 C CA . VAL B 1 12 ? -3.307 11.469 10.43 1 97.62 12 VAL B CA 1
ATOM 2748 C C . VAL B 1 12 ? -4.688 11.055 9.93 1 97.62 12 VAL B C 1
ATOM 2750 O O . VAL B 1 12 ? -4.824 10.078 9.188 1 97.62 12 VAL B O 1
ATOM 2753 N N . GLY B 1 13 ? -5.621 11.812 10.266 1 95.31 13 GLY B N 1
ATOM 2754 C CA . GLY B 1 13 ? -7 11.477 9.953 1 95.31 13 GLY B CA 1
ATOM 2755 C C . GLY B 1 13 ? -7.254 11.32 8.461 1 95.31 13 GLY B C 1
ATOM 2756 O O . GLY B 1 13 ? -8.055 10.484 8.047 1 95.31 13 GLY B O 1
ATOM 2757 N N . GLY B 1 14 ? -6.609 12.086 7.664 1 95.75 14 GLY B N 1
ATOM 2758 C CA . GLY B 1 14 ? -6.832 12.055 6.227 1 95.75 14 GLY B CA 1
ATOM 2759 C C . GLY B 1 14 ? -5.684 11.438 5.453 1 95.75 14 GLY B C 1
ATOM 2760 O O . GLY B 1 14 ? -5.691 11.422 4.223 1 95.75 14 GLY B O 1
ATOM 2761 N N . ALA B 1 15 ? -4.711 10.875 6.18 1 97.38 15 ALA B N 1
ATOM 2762 C CA . ALA B 1 15 ? -3.473 10.5 5.504 1 97.38 15 ALA B CA 1
ATOM 2763 C C . ALA B 1 15 ? -3.305 8.984 5.473 1 97.38 15 ALA B C 1
ATOM 2765 O O . ALA B 1 15 ? -2.402 8.461 4.812 1 97.38 15 ALA B O 1
ATOM 2766 N N . VAL B 1 16 ? -4.164 8.242 6.125 1 97.38 16 VAL B N 1
ATOM 2767 C CA . VAL B 1 16 ? -4.059 6.785 6.156 1 97.38 16 VAL B CA 1
ATOM 2768 C C . VAL B 1 16 ? -4.758 6.188 4.941 1 97.38 16 VAL B C 1
ATOM 2770 O O . VAL B 1 16 ? -5.887 6.57 4.617 1 97.38 16 VAL B O 1
ATOM 2773 N N . ALA B 1 17 ? -4.051 5.305 4.281 1 96.56 17 ALA B N 1
ATOM 2774 C CA . ALA B 1 17 ? -4.609 4.68 3.086 1 96.56 17 ALA B CA 1
ATOM 2775 C C . ALA B 1 17 ? -5.891 3.916 3.414 1 96.56 17 ALA B C 1
ATOM 2777 O O . ALA B 1 17 ? -5.992 3.285 4.469 1 96.56 17 ALA B O 1
ATOM 2778 N N . PRO B 1 18 ? -6.836 3.855 2.482 1 96.06 18 PRO B N 1
ATOM 2779 C CA . PRO B 1 18 ? -8.133 3.217 2.734 1 96.06 18 PRO B CA 1
ATOM 2780 C C . PRO B 1 18 ? -8 1.745 3.117 1 96.06 18 PRO B C 1
ATOM 2782 O O . PRO B 1 18 ? -8.742 1.256 3.971 1 96.06 18 PRO B O 1
ATOM 2785 N N . HIS B 1 19 ? -7.055 1.016 2.477 1 96.69 19 HIS B N 1
ATOM 2786 C CA . HIS B 1 19 ? -6.965 -0.411 2.77 1 96.69 19 HIS B CA 1
ATOM 2787 C C . HIS B 1 19 ? -6.477 -0.652 4.195 1 96.69 19 HIS B C 1
ATOM 2789 O O . HIS B 1 19 ? -6.809 -1.672 4.805 1 96.69 19 HIS B O 1
ATOM 2795 N N . ILE B 1 20 ? -5.684 0.253 4.766 1 97.56 20 ILE B N 1
ATOM 2796 C CA . ILE B 1 20 ? -5.25 0.167 6.156 1 97.56 20 ILE B CA 1
ATOM 2797 C C . ILE B 1 20 ? -6.438 0.422 7.082 1 97.56 20 ILE B C 1
ATOM 2799 O O . ILE B 1 20 ? -6.66 -0.329 8.031 1 97.56 20 ILE B O 1
ATOM 2803 N N . LEU B 1 21 ? -7.199 1.491 6.797 1 97.06 21 LEU B N 1
ATOM 2804 C CA . LEU B 1 21 ? -8.383 1.793 7.59 1 97.06 21 LEU B CA 1
ATOM 2805 C C . LEU B 1 21 ? -9.375 0.636 7.547 1 97.06 21 LEU B C 1
ATOM 2807 O O . LEU B 1 21 ? -9.977 0.284 8.57 1 97.06 21 LEU B O 1
ATOM 2811 N N . TRP B 1 22 ? -9.508 0.053 6.352 1 97.06 22 TRP B N 1
ATOM 2812 C CA . TRP B 1 22 ? -10.383 -1.099 6.145 1 97.06 22 TRP B CA 1
ATOM 2813 C C . TRP B 1 22 ? -9.969 -2.262 7.039 1 97.06 22 TRP B C 1
ATOM 2815 O O . TRP B 1 22 ? -10.812 -2.848 7.73 1 97.06 22 TRP B O 1
ATOM 2825 N N . SER B 1 23 ? -8.734 -2.551 7.035 1 97 23 SER B N 1
ATOM 2826 C CA . SER B 1 23 ? -8.195 -3.646 7.836 1 97 23 SER B CA 1
ATOM 2827 C C . SER B 1 23 ? -8.359 -3.373 9.328 1 97 23 SER B C 1
ATOM 2829 O O . SER B 1 23 ? -8.742 -4.266 10.086 1 97 23 SER B O 1
ATOM 2831 N N . ILE B 1 24 ? -8.078 -2.143 9.773 1 96.94 24 ILE B N 1
ATOM 2832 C CA . ILE B 1 24 ? -8.219 -1.756 11.172 1 96.94 24 ILE B CA 1
ATOM 2833 C C . ILE B 1 24 ? -9.68 -1.905 11.602 1 96.94 24 ILE B C 1
ATOM 2835 O O . ILE B 1 24 ? -9.961 -2.461 12.664 1 96.94 24 ILE B O 1
ATOM 2839 N N . ALA B 1 25 ? -10.602 -1.439 10.797 1 96.19 25 ALA B N 1
ATOM 2840 C CA . ALA B 1 25 ? -12.023 -1.516 11.109 1 96.19 25 ALA B CA 1
ATOM 2841 C C . ALA B 1 25 ? -12.469 -2.963 11.297 1 96.19 25 ALA B C 1
ATOM 2843 O O . ALA B 1 25 ? -13.195 -3.279 12.242 1 96.19 25 ALA B O 1
ATOM 2844 N N . HIS B 1 26 ? -12.008 -3.865 10.438 1 95.19 26 HIS B N 1
ATOM 2845 C CA . HIS B 1 26 ? -12.367 -5.277 10.531 1 95.19 26 HIS B CA 1
ATOM 2846 C C . HIS B 1 26 ? -11.781 -5.914 11.789 1 95.19 26 HIS B C 1
ATOM 2848 O O . HIS B 1 26 ? -12.461 -6.684 12.469 1 95.19 26 HIS B O 1
ATOM 2854 N N . GLN B 1 27 ? -10.57 -5.562 12.062 1 93.06 27 GLN B N 1
ATOM 2855 C CA . GLN B 1 27 ? -9.898 -6.121 13.234 1 93.06 27 GLN B CA 1
ATOM 2856 C C . GLN B 1 27 ? -10.594 -5.688 14.523 1 93.06 27 GLN B C 1
ATOM 2858 O O . GLN B 1 27 ? -10.617 -6.438 15.5 1 93.06 27 GLN B O 1
ATOM 2863 N N . GLN B 1 28 ? -11.172 -4.52 14.461 1 92.88 28 GLN B N 1
ATOM 2864 C CA . GLN B 1 28 ? -11.797 -3.965 15.656 1 92.88 28 GLN B CA 1
ATOM 2865 C C . GLN B 1 28 ? -13.273 -4.355 15.742 1 92.88 28 GLN B C 1
ATOM 2867 O O . GLN B 1 28 ? -13.938 -4.062 16.734 1 92.88 28 GLN B O 1
ATOM 2872 N N . GLY B 1 29 ? -13.797 -4.984 14.68 1 90.06 29 GLY B N 1
ATOM 2873 C CA . GLY B 1 29 ? -15.211 -5.32 14.641 1 90.06 29 GLY B CA 1
ATOM 2874 C C . GLY B 1 29 ? -16.109 -4.117 14.406 1 90.06 29 GLY B C 1
ATOM 2875 O O . GLY B 1 29 ? -17.25 -4.102 14.844 1 90.06 29 GLY B O 1
ATOM 2876 N N . PHE B 1 30 ? -15.492 -3.156 13.82 1 87.5 30 PHE B N 1
ATOM 2877 C CA . PHE B 1 30 ? -16.25 -1.947 13.516 1 87.5 30 PHE B CA 1
ATOM 2878 C C . PHE B 1 30 ? -17.328 -2.23 12.477 1 87.5 30 PHE B C 1
ATOM 2880 O O . PHE B 1 30 ? -17.062 -2.838 11.438 1 87.5 30 PHE B O 1
ATOM 2887 N N . LYS B 1 31 ? -18.516 -1.852 12.75 1 85.12 31 LYS B N 1
ATOM 2888 C CA . LYS B 1 31 ? -19.625 -2.033 11.812 1 85.12 31 LYS B CA 1
ATOM 2889 C C . LYS B 1 31 ? -19.594 -0.958 10.727 1 85.12 31 LYS B C 1
ATOM 2891 O O . LYS B 1 31 ? -20.016 0.179 10.969 1 85.12 31 LYS B O 1
ATOM 2896 N N . LEU B 1 32 ? -19.156 -1.252 9.586 1 90.69 32 LEU B N 1
ATOM 2897 C CA . LEU B 1 32 ? -19.125 -0.332 8.453 1 90.69 32 LEU B CA 1
ATOM 2898 C C . LEU B 1 32 ? -20.406 -0.433 7.637 1 90.69 32 LEU B C 1
ATOM 2900 O O . LEU B 1 32 ? -20.938 -1.527 7.438 1 90.69 32 LEU B O 1
ATOM 2904 N N . PRO B 1 33 ? -20.953 0.69 7.184 1 92.31 33 PRO B N 1
ATOM 2905 C CA . PRO B 1 33 ? -22.188 0.685 6.402 1 92.31 33 PRO B CA 1
ATOM 2906 C C . PRO B 1 33 ? -21.938 0.408 4.918 1 92.31 33 PRO B C 1
ATOM 2908 O O . PRO B 1 33 ? -22.547 1.061 4.059 1 92.31 33 PRO B O 1
ATOM 2911 N N . VAL B 1 34 ? -21.016 -0.389 4.543 1 93.88 34 VAL B N 1
ATOM 2912 C CA . VAL B 1 34 ? -20.672 -0.688 3.156 1 93.88 34 VAL B CA 1
ATOM 2913 C C . VAL B 1 34 ? -20.562 -2.199 2.965 1 93.88 34 VAL B C 1
ATOM 2915 O O . VAL B 1 34 ? -20.359 -2.939 3.932 1 93.88 34 VAL B O 1
ATOM 2918 N N . LYS B 1 35 ? -20.688 -2.635 1.714 1 91.38 35 LYS B N 1
ATOM 2919 C CA . LYS B 1 35 ? -20.719 -4.062 1.405 1 91.38 35 LYS B CA 1
ATOM 2920 C C . LYS B 1 35 ? -19.312 -4.582 1.081 1 91.38 35 LYS B C 1
ATOM 2922 O O . LYS B 1 35 ? -19.031 -5.773 1.246 1 91.38 35 LYS B O 1
ATOM 2927 N N . ASN B 1 36 ? -18.484 -3.672 0.521 1 93.94 36 ASN B N 1
ATOM 2928 C CA . ASN B 1 36 ? -17.172 -4.117 0.09 1 93.94 36 ASN B CA 1
ATOM 2929 C C . ASN B 1 36 ? -16.141 -2.984 0.156 1 93.94 36 ASN B C 1
ATOM 2931 O O . ASN B 1 36 ? -16.484 -1.853 0.504 1 93.94 36 ASN B O 1
ATOM 2935 N N . TYR B 1 37 ? -14.922 -3.279 -0.126 1 96 37 TYR B N 1
ATOM 2936 C CA . TYR B 1 37 ? -13.797 -2.355 -0.023 1 96 37 TYR B CA 1
ATOM 2937 C C . TYR B 1 37 ? -14.016 -1.133 -0.907 1 96 37 TYR B C 1
ATOM 2939 O O . TYR B 1 37 ? -13.719 -0.006 -0.502 1 96 37 TYR B O 1
ATOM 2947 N N . PHE B 1 38 ? -14.516 -1.317 -2.084 1 95.19 38 PHE B N 1
ATOM 2948 C CA . PHE B 1 38 ? -14.656 -0.217 -3.029 1 95.19 38 PHE B CA 1
ATOM 2949 C C . PHE B 1 38 ? -15.727 0.763 -2.559 1 95.19 38 PHE B C 1
ATOM 2951 O O . PHE B 1 38 ? -15.57 1.977 -2.711 1 95.19 38 PHE B O 1
ATOM 2958 N N . ASP B 1 39 ? -16.781 0.22 -1.974 1 95.25 39 ASP B N 1
ATOM 2959 C CA . ASP B 1 39 ? -17.797 1.079 -1.362 1 95.25 39 ASP B CA 1
ATOM 2960 C C . ASP B 1 39 ? -17.203 1.881 -0.204 1 95.25 39 ASP B C 1
ATOM 2962 O O . ASP B 1 39 ? -17.578 3.033 0.016 1 95.25 39 ASP B O 1
ATOM 2966 N N . PHE B 1 40 ? -16.312 1.237 0.482 1 95.81 40 PHE B N 1
ATOM 2967 C CA . PHE B 1 40 ? -15.648 1.9 1.602 1 95.81 40 PHE B CA 1
ATOM 2968 C C . PHE B 1 40 ? -14.781 3.055 1.113 1 95.81 40 PHE B C 1
ATOM 2970 O O . PHE B 1 40 ? -14.797 4.141 1.697 1 95.81 40 PHE B O 1
ATOM 2977 N N . VAL B 1 41 ? -14.023 2.801 0.069 1 94.94 41 VAL B N 1
ATOM 2978 C CA . VAL B 1 41 ? -13.195 3.846 -0.518 1 94.94 41 VAL B CA 1
ATOM 2979 C C . VAL B 1 41 ? -14.055 5.043 -0.904 1 94.94 41 VAL B C 1
ATOM 2981 O O . VAL B 1 41 ? -13.703 6.191 -0.624 1 94.94 41 VAL B O 1
ATOM 2984 N N . GLU B 1 42 ? -15.188 4.77 -1.472 1 92.5 42 GLU B N 1
ATOM 2985 C CA . GLU B 1 42 ? -16.109 5.832 -1.863 1 92.5 42 GLU B CA 1
ATOM 2986 C C . GLU B 1 42 ? -16.641 6.578 -0.643 1 92.5 42 GLU B C 1
ATOM 2988 O O . GLU B 1 42 ? -16.812 7.797 -0.685 1 92.5 42 GLU B O 1
ATOM 2993 N N . LEU B 1 43 ? -16.875 5.82 0.341 1 92.19 43 LEU B N 1
ATOM 2994 C CA . LEU B 1 43 ? -17.422 6.387 1.568 1 92.19 43 LEU B CA 1
ATOM 2995 C C . LEU B 1 43 ? -16.469 7.418 2.166 1 92.19 43 LEU B C 1
ATOM 2997 O O . LEU B 1 43 ? -16.906 8.484 2.605 1 92.19 43 LEU B O 1
ATOM 3001 N N . ILE B 1 44 ? -15.148 7.152 2.111 1 92.31 44 ILE B N 1
ATOM 3002 C CA . ILE B 1 44 ? -14.242 7.965 2.916 1 92.31 44 ILE B CA 1
ATOM 3003 C C . ILE B 1 44 ? -13.531 8.984 2.027 1 92.31 44 ILE B C 1
ATOM 3005 O O . ILE B 1 44 ? -12.844 9.875 2.523 1 92.31 44 ILE B O 1
ATOM 3009 N N . THR B 1 45 ? -13.648 8.859 0.751 1 90.44 45 THR B N 1
ATOM 3010 C CA . THR B 1 45 ? -12.953 9.758 -0.16 1 90.44 45 THR B CA 1
ATOM 3011 C C . THR B 1 45 ? -13.711 11.078 -0.298 1 90.44 45 THR B C 1
ATOM 3013 O O . THR B 1 45 ? -14.938 11.094 -0.331 1 90.44 45 THR B O 1
ATOM 3016 N N . SER B 1 46 ? -12.883 12.141 -0.401 1 88.19 46 SER B N 1
ATOM 3017 C CA . SER B 1 46 ? -13.43 13.484 -0.569 1 88.19 46 SER B CA 1
ATOM 3018 C C . SER B 1 46 ? -13.102 14.055 -1.944 1 88.19 46 SER B C 1
ATOM 3020 O O . SER B 1 46 ? -12.445 15.094 -2.051 1 88.19 46 SER B O 1
ATOM 3022 N N . ARG B 1 47 ? -13.672 13.492 -2.951 1 82.5 47 ARG B N 1
ATOM 3023 C CA . ARG B 1 47 ? -13.438 13.93 -4.32 1 82.5 47 ARG B CA 1
ATOM 3024 C C . ARG B 1 47 ? -14.312 15.133 -4.676 1 82.5 47 ARG B C 1
ATOM 3026 O O . ARG B 1 47 ? -15.344 15.352 -4.043 1 82.5 47 ARG B O 1
ATOM 3033 N N . PRO B 1 48 ? -13.711 15.844 -5.711 1 78.94 48 PRO B N 1
ATOM 3034 C CA . PRO B 1 48 ? -14.57 16.938 -6.172 1 78.94 48 PRO B CA 1
ATOM 3035 C C . PRO B 1 48 ? -15.969 16.453 -6.559 1 78.94 48 PRO B C 1
ATOM 3037 O O . PRO B 1 48 ? -16.125 15.414 -7.195 1 78.94 48 PRO B O 1
ATOM 3040 N N . GLY B 1 49 ? -17.031 17.188 -6.195 1 79 49 GLY B N 1
ATOM 3041 C CA . GLY B 1 49 ? -18.406 16.797 -6.473 1 79 49 GLY B CA 1
ATOM 3042 C C . GLY B 1 49 ? -19.078 16.094 -5.301 1 79 49 GLY B C 1
ATOM 3043 O O . GLY B 1 49 ? -20.266 16.266 -5.078 1 79 49 GLY B O 1
ATOM 3044 N N . LYS B 1 50 ? -18.281 15.336 -4.645 1 81.69 50 LYS B N 1
ATOM 3045 C CA . LYS B 1 50 ? -18.828 14.68 -3.457 1 81.69 50 LYS B CA 1
ATOM 3046 C C . LYS B 1 50 ? -18.812 15.625 -2.256 1 81.69 50 LYS B C 1
ATOM 3048 O O . LYS B 1 50 ? -19.766 15.664 -1.48 1 81.69 50 LYS B O 1
ATOM 3053 N N . VAL B 1 51 ? -17.641 16.266 -2.148 1 83.25 51 VAL B N 1
ATOM 3054 C CA . VAL B 1 51 ? -17.531 17.281 -1.108 1 83.25 51 VAL B CA 1
ATOM 3055 C C . VAL B 1 51 ? -17.594 18.672 -1.737 1 83.25 51 VAL B C 1
ATOM 3057 O O . VAL B 1 51 ? -17.078 18.875 -2.838 1 83.25 51 VAL B O 1
ATOM 3060 N N . GLY B 1 52 ? -18.344 19.547 -0.972 1 81.38 52 GLY B N 1
ATOM 3061 C CA . GLY B 1 52 ? -18.484 20.906 -1.508 1 81.38 52 GLY B CA 1
ATOM 3062 C C . GLY B 1 52 ? -18.031 21.969 -0.542 1 81.38 52 GLY B C 1
ATOM 3063 O O . GLY B 1 52 ? -18.109 23.172 -0.845 1 81.38 52 GLY B O 1
ATOM 3064 N N . SER B 1 53 ? -17.578 21.531 0.62 1 85.69 53 SER B N 1
ATOM 3065 C CA . SER B 1 53 ? -17.141 22.484 1.628 1 85.69 53 SER B CA 1
ATOM 3066 C C . SER B 1 53 ? -16.172 21.844 2.619 1 85.69 53 SER B C 1
ATOM 3068 O O . SER B 1 53 ? -16.031 20.625 2.652 1 85.69 53 SER B O 1
ATOM 3070 N N . LEU B 1 54 ? -15.516 22.688 3.326 1 85.75 54 LEU B N 1
ATOM 3071 C CA . LEU B 1 54 ? -14.656 22.219 4.414 1 85.75 54 LEU B CA 1
ATOM 3072 C C . LEU B 1 54 ? -15.453 21.391 5.418 1 85.75 54 LEU B C 1
ATOM 3074 O O . LEU B 1 54 ? -14.977 20.359 5.898 1 85.75 54 LEU B O 1
ATOM 3078 N N . ASP B 1 55 ? -16.609 21.781 5.68 1 84.94 55 ASP B N 1
ATOM 3079 C CA . ASP B 1 55 ? -17.438 21.078 6.648 1 84.94 55 ASP B CA 1
ATOM 3080 C C . ASP B 1 55 ? -17.781 19.672 6.164 1 84.94 55 ASP B C 1
ATOM 3082 O O . ASP B 1 55 ? -17.797 18.734 6.957 1 84.94 55 ASP B O 1
ATOM 3086 N N . ASP B 1 56 ? -18.078 19.562 4.879 1 85.12 56 ASP B N 1
ATOM 3087 C CA . ASP B 1 56 ? -18.344 18.234 4.301 1 85.12 56 ASP B CA 1
ATOM 3088 C C . ASP B 1 56 ? -17.141 17.312 4.453 1 85.12 56 ASP B C 1
ATOM 3090 O O . ASP B 1 56 ? -17.281 16.156 4.809 1 85.12 56 ASP B O 1
ATOM 3094 N N . TYR B 1 57 ? -16.062 17.875 4.195 1 86 57 TYR B N 1
ATOM 3095 C CA . TYR B 1 57 ? -14.805 17.156 4.309 1 86 57 TYR B CA 1
ATOM 3096 C C . TYR B 1 57 ? -14.57 16.688 5.742 1 86 57 TYR B C 1
ATOM 3098 O O . TYR B 1 57 ? -14.258 15.523 5.98 1 86 57 TYR B O 1
ATOM 3106 N N . LEU B 1 58 ? -14.734 17.547 6.68 1 85.38 58 LEU B N 1
ATOM 3107 C CA . LEU B 1 58 ? -14.484 17.25 8.086 1 85.38 58 LEU B CA 1
ATOM 3108 C C . LEU B 1 58 ? -15.484 16.234 8.617 1 85.38 58 LEU B C 1
ATOM 3110 O O . LEU B 1 58 ? -15.148 15.414 9.477 1 85.38 58 LEU B O 1
ATOM 3114 N N . LYS B 1 59 ? -16.625 16.25 8.102 1 84.88 59 LYS B N 1
ATOM 3115 C CA . LYS B 1 59 ? -17.641 15.281 8.508 1 84.88 59 LYS B CA 1
ATOM 3116 C C . LYS B 1 59 ? -17.203 13.852 8.203 1 84.88 59 LYS B C 1
ATOM 3118 O O . LYS B 1 59 ? -17.375 12.953 9.023 1 84.88 59 LYS B O 1
ATOM 3123 N N . ILE B 1 60 ? -16.688 13.664 7.066 1 84.12 60 ILE B N 1
ATOM 3124 C CA . ILE B 1 60 ? -16.188 12.352 6.676 1 84.12 60 ILE B CA 1
ATOM 3125 C C . ILE B 1 60 ? -15.055 11.938 7.605 1 84.12 60 ILE B C 1
ATOM 3127 O O . ILE B 1 60 ? -15.023 10.812 8.102 1 84.12 60 ILE B O 1
ATOM 3131 N N . LEU B 1 61 ? -14.227 12.828 7.852 1 84.88 61 LEU B N 1
ATOM 3132 C CA . LEU B 1 61 ? -13.078 12.594 8.719 1 84.88 61 LEU B CA 1
ATOM 3133 C C . LEU B 1 61 ? -13.523 12.211 10.125 1 84.88 61 LEU B C 1
ATOM 3135 O O . LEU B 1 61 ? -13.047 11.219 10.688 1 84.88 61 LEU B O 1
ATOM 3139 N N . HIS B 1 62 ? -14.43 12.961 10.609 1 83.44 62 HIS B N 1
ATOM 3140 C CA . HIS B 1 62 ? -14.875 12.781 11.992 1 83.44 62 HIS B CA 1
ATOM 3141 C C . HIS B 1 62 ? -15.727 11.523 12.141 1 83.44 62 HIS B C 1
ATOM 3143 O O . HIS B 1 62 ? -15.625 10.812 13.148 1 83.44 62 HIS B O 1
ATOM 3149 N N . THR B 1 63 ? -16.453 11.203 11.188 1 85.25 63 THR B N 1
ATOM 3150 C CA . THR B 1 63 ? -17.422 10.102 11.273 1 85.25 63 THR B CA 1
ATOM 3151 C C . THR B 1 63 ? -16.703 8.758 11.141 1 85.25 63 THR B C 1
ATOM 3153 O O . THR B 1 63 ? -17.031 7.809 11.859 1 85.25 63 THR B O 1
ATOM 3156 N N . TRP B 1 64 ? -15.695 8.711 10.289 1 89.69 64 TRP B N 1
ATOM 3157 C CA . TRP B 1 64 ? -15.188 7.379 9.969 1 89.69 64 TRP B CA 1
ATOM 3158 C C . TRP B 1 64 ? -13.727 7.242 10.375 1 89.69 64 TRP B C 1
ATOM 3160 O O . TRP B 1 64 ? -13.391 6.441 11.25 1 89.69 64 TRP B O 1
ATOM 3170 N N . THR B 1 65 ? -12.891 8.094 9.914 1 91.75 65 THR B N 1
ATOM 3171 C CA . THR B 1 65 ? -11.453 7.887 10.078 1 91.75 65 THR B CA 1
ATOM 3172 C C . THR B 1 65 ? -11.055 8.039 11.539 1 91.75 65 THR B C 1
ATOM 3174 O O . THR B 1 65 ? -10.289 7.223 12.07 1 91.75 65 THR B O 1
ATOM 3177 N N . GLU B 1 66 ? -11.625 9.047 12.18 1 91.75 66 GLU B N 1
ATOM 3178 C CA . GLU B 1 66 ? -11.305 9.273 13.594 1 91.75 66 GLU B CA 1
ATOM 3179 C C . GLU B 1 66 ? -11.734 8.078 14.445 1 91.75 66 GLU B C 1
ATOM 3181 O O . GLU B 1 66 ? -10.969 7.617 15.297 1 91.75 66 GLU B O 1
ATOM 3186 N N . LYS B 1 67 ? -12.867 7.586 14.211 1 91.75 67 LYS B N 1
ATOM 3187 C CA . LYS B 1 67 ? -13.391 6.469 15 1 91.75 67 LYS B CA 1
ATOM 3188 C C . LYS B 1 67 ? -12.57 5.203 14.766 1 91.75 67 LYS B C 1
ATOM 3190 O O . LYS B 1 67 ? -12.211 4.504 15.719 1 91.75 67 LYS B O 1
ATOM 3195 N N . ILE B 1 68 ? -12.211 4.941 13.555 1 95.44 68 ILE B N 1
ATOM 3196 C CA . ILE B 1 68 ? -11.461 3.746 13.18 1 95.44 68 ILE B CA 1
ATOM 3197 C C . ILE B 1 68 ? -10.062 3.807 13.789 1 95.44 68 ILE B C 1
ATOM 3199 O O . ILE B 1 68 ? -9.516 2.783 14.211 1 95.44 68 ILE B O 1
ATOM 3203 N N . GLN B 1 69 ? -9.539 4.988 13.984 1 96.19 69 GLN B N 1
ATOM 3204 C CA . GLN B 1 69 ? -8.172 5.184 14.438 1 96.19 69 GLN B CA 1
ATOM 3205 C C . GLN B 1 69 ? -8.109 5.305 15.961 1 96.19 69 GLN B C 1
ATOM 3207 O O . GLN B 1 69 ? -7.051 5.609 16.516 1 96.19 69 GLN B O 1
ATOM 3212 N N . SER B 1 70 ? -9.227 4.996 16.656 1 94.44 70 SER B N 1
ATOM 3213 C CA . SER B 1 70 ? -9.32 5.32 18.078 1 94.44 70 SER B CA 1
ATOM 3214 C C . SER B 1 70 ? -8.977 4.113 18.938 1 94.44 70 SER B C 1
ATOM 3216 O O . SER B 1 70 ? -9.836 3.605 19.672 1 94.44 70 SER B O 1
ATOM 3218 N N . SER B 1 71 ? -7.82 3.646 18.938 1 95.38 71 SER B N 1
ATOM 3219 C CA . SER B 1 71 ? -7.172 2.684 19.812 1 95.38 71 SER B CA 1
ATOM 3220 C C . SER B 1 71 ? -5.652 2.762 19.703 1 95.38 71 SER B C 1
ATOM 3222 O O . SER B 1 71 ? -5.125 3.254 18.703 1 95.38 71 SER B O 1
ATOM 3224 N N . PRO B 1 72 ? -4.973 2.324 20.703 1 96.56 72 PRO B N 1
ATOM 3225 C CA . PRO B 1 72 ? -3.512 2.365 20.641 1 96.56 72 PRO B CA 1
ATOM 3226 C C . PRO B 1 72 ? -2.959 1.616 19.422 1 96.56 72 PRO B C 1
ATOM 3228 O O . PRO B 1 72 ? -2.086 2.131 18.719 1 96.56 72 PRO B O 1
ATOM 3231 N N . SER B 1 73 ? -3.549 0.462 19.141 1 96.94 73 SER B N 1
ATOM 3232 C CA . SER B 1 73 ? -3.066 -0.323 18 1 96.94 73 SER B CA 1
ATOM 3233 C C . SER B 1 73 ? -3.379 0.367 16.688 1 96.94 73 SER B C 1
ATOM 3235 O O . SER B 1 73 ? -2.568 0.335 15.75 1 96.94 73 SER B O 1
ATOM 3237 N N . ALA B 1 74 ? -4.527 0.973 16.609 1 97.62 74 ALA B N 1
ATOM 3238 C CA . ALA B 1 74 ? -4.949 1.652 15.383 1 97.62 74 ALA B CA 1
ATOM 3239 C C . ALA B 1 74 ? -4.059 2.859 15.094 1 97.62 74 ALA B C 1
ATOM 3241 O O . ALA B 1 74 ? -3.602 3.043 13.961 1 97.62 74 ALA B O 1
ATOM 3242 N N . ILE B 1 75 ? -3.805 3.645 16.125 1 98.12 75 ILE B N 1
ATOM 3243 C CA . ILE B 1 75 ? -3.039 4.867 15.898 1 98.12 75 ILE B CA 1
ATOM 3244 C C . ILE B 1 75 ? -1.575 4.52 15.633 1 98.12 75 ILE B C 1
ATOM 3246 O O . ILE B 1 75 ? -0.905 5.188 14.844 1 98.12 75 ILE B O 1
ATOM 3250 N N . GLU B 1 76 ? -1.01 3.514 16.328 1 98.56 76 GLU B N 1
ATOM 3251 C CA . GLU B 1 76 ? 0.35 3.061 16.047 1 98.56 76 GLU B CA 1
ATOM 3252 C C . GLU B 1 76 ? 0.517 2.682 14.578 1 98.56 76 GLU B C 1
ATOM 3254 O O . GLU B 1 76 ? 1.455 3.133 13.922 1 98.56 76 GLU B O 1
ATOM 3259 N N . ARG B 1 77 ? -0.414 1.875 14.078 1 98.19 77 ARG B N 1
ATOM 3260 C CA . ARG B 1 77 ? -0.369 1.425 12.695 1 98.19 77 ARG B CA 1
ATOM 3261 C C . ARG B 1 77 ? -0.594 2.588 11.734 1 98.19 77 ARG B C 1
ATOM 3263 O O . ARG B 1 77 ? 0.072 2.684 10.703 1 98.19 77 ARG B O 1
ATOM 3270 N N . SER B 1 78 ? -1.516 3.469 12.086 1 98.56 78 SER B N 1
ATOM 3271 C CA . SER B 1 78 ? -1.824 4.621 11.242 1 98.56 78 SER B CA 1
ATOM 3272 C C . SER B 1 78 ? -0.595 5.5 11.031 1 98.56 78 SER B C 1
ATOM 3274 O O . SER B 1 78 ? -0.231 5.809 9.898 1 98.56 78 SER B O 1
ATOM 3276 N N . VAL B 1 79 ? 0.06 5.836 12.117 1 98.75 79 VAL B N 1
ATOM 3277 C CA . VAL B 1 79 ? 1.224 6.715 12.055 1 98.75 79 VAL B CA 1
ATOM 3278 C C . VAL B 1 79 ? 2.342 6.043 11.266 1 98.75 79 VAL B C 1
ATOM 3280 O O . VAL B 1 79 ? 2.934 6.652 10.375 1 98.75 79 VAL B O 1
ATOM 3283 N N . TYR B 1 80 ? 2.586 4.793 11.547 1 98.69 80 TYR B N 1
ATOM 3284 C CA . TYR B 1 80 ? 3.613 4.031 10.844 1 98.69 80 TYR B CA 1
ATOM 3285 C C . TYR B 1 80 ? 3.361 4.031 9.336 1 98.69 80 TYR B C 1
ATOM 3287 O O . TYR B 1 80 ? 4.266 4.316 8.555 1 98.69 80 TYR B O 1
ATOM 3295 N N . GLU B 1 81 ? 2.148 3.727 8.984 1 98.31 81 GLU B N 1
ATOM 3296 C CA . GLU B 1 81 ? 1.797 3.553 7.574 1 98.31 81 GLU B CA 1
ATOM 3297 C C . GLU B 1 81 ? 1.86 4.879 6.82 1 98.31 81 GLU B C 1
ATOM 3299 O O . GLU B 1 81 ? 2.287 4.922 5.664 1 98.31 81 GLU B O 1
ATOM 3304 N N . VAL B 1 82 ? 1.462 5.949 7.445 1 98.62 82 VAL B N 1
ATOM 3305 C CA . VAL B 1 82 ? 1.469 7.258 6.797 1 98.62 82 VAL B CA 1
ATOM 3306 C C . VAL B 1 82 ? 2.9 7.648 6.441 1 98.62 82 VAL B C 1
ATOM 3308 O O . VAL B 1 82 ? 3.176 8.062 5.312 1 98.62 82 VAL B O 1
ATOM 3311 N N . ILE B 1 83 ? 3.768 7.477 7.383 1 98.62 83 ILE B N 1
ATOM 3312 C CA . ILE B 1 83 ? 5.152 7.898 7.199 1 98.62 83 ILE B CA 1
ATOM 3313 C C . ILE B 1 83 ? 5.793 7.09 6.074 1 98.62 83 ILE B C 1
ATOM 3315 O O . ILE B 1 83 ? 6.395 7.652 5.156 1 98.62 83 ILE B O 1
ATOM 3319 N N . GLY B 1 84 ? 5.641 5.82 6.133 1 97.94 84 GLY B N 1
ATOM 3320 C CA . GLY B 1 84 ? 6.211 4.969 5.105 1 97.94 84 GLY B CA 1
ATOM 3321 C C . GLY B 1 84 ? 5.668 5.262 3.719 1 97.94 84 GLY B C 1
ATOM 3322 O O . GLY B 1 84 ? 6.43 5.328 2.75 1 97.94 84 GLY B O 1
ATOM 3323 N N . LYS B 1 85 ? 4.406 5.422 3.668 1 97.38 85 LYS B N 1
ATOM 3324 C CA . LYS B 1 85 ? 3.754 5.645 2.379 1 97.38 85 LYS B CA 1
ATOM 3325 C C . LYS B 1 85 ? 4.207 6.965 1.759 1 97.38 85 LYS B C 1
ATOM 3327 O O . LYS B 1 85 ? 4.488 7.027 0.56 1 97.38 85 LYS B O 1
ATOM 3332 N N . GLU B 1 86 ? 4.25 8.016 2.562 1 97.88 86 GLU B N 1
ATOM 3333 C CA . GLU B 1 86 ? 4.66 9.32 2.053 1 97.88 86 GLU B CA 1
ATOM 3334 C C . GLU B 1 86 ? 6.109 9.305 1.575 1 97.88 86 GLU B C 1
ATOM 3336 O O . GLU B 1 86 ? 6.449 9.953 0.584 1 97.88 86 GLU B O 1
ATOM 3341 N N . TYR B 1 87 ? 6.93 8.578 2.234 1 98 87 TYR B N 1
ATOM 3342 C CA . TYR B 1 87 ? 8.312 8.422 1.808 1 98 87 TYR B CA 1
ATOM 3343 C C . TYR B 1 87 ? 8.398 7.641 0.503 1 98 87 TYR B C 1
ATOM 3345 O O . TYR B 1 87 ? 9 8.109 -0.468 1 98 87 TYR B O 1
ATOM 3353 N N . ARG B 1 88 ? 7.762 6.555 0.418 1 96.75 88 ARG B N 1
ATOM 3354 C CA . ARG B 1 88 ? 7.867 5.652 -0.726 1 96.75 88 ARG B CA 1
ATOM 3355 C C . ARG B 1 88 ? 7.195 6.25 -1.957 1 96.75 88 ARG B C 1
ATOM 3357 O O . ARG B 1 88 ? 7.676 6.082 -3.078 1 96.75 88 ARG B O 1
ATOM 3364 N N . GLY B 1 89 ? 6.137 6.93 -1.7 1 95.38 89 GLY B N 1
ATOM 3365 C CA . GLY B 1 89 ? 5.324 7.418 -2.803 1 95.38 89 GLY B CA 1
ATOM 3366 C C . GLY B 1 89 ? 5.82 8.734 -3.369 1 95.38 89 GLY B C 1
ATOM 3367 O O . GLY B 1 89 ? 5.738 8.969 -4.578 1 95.38 89 GLY B O 1
ATOM 3368 N N . SER B 1 90 ? 6.316 9.633 -2.457 1 96.62 90 SER B N 1
ATOM 3369 C CA . SER B 1 90 ? 6.641 10.977 -2.902 1 96.62 90 SER B CA 1
ATOM 3370 C C . SER B 1 90 ? 8.039 11.391 -2.453 1 96.62 90 SER B C 1
ATOM 3372 O O . SER B 1 90 ? 8.469 12.516 -2.699 1 96.62 90 SER B O 1
ATOM 3374 N N . ARG B 1 91 ? 8.719 10.484 -1.758 1 96.88 91 ARG B N 1
ATOM 3375 C CA . ARG B 1 91 ? 10.031 10.781 -1.204 1 96.88 91 ARG B CA 1
ATOM 3376 C C . ARG B 1 91 ? 9.961 11.961 -0.232 1 96.88 91 ARG B C 1
ATOM 3378 O O . ARG B 1 91 ? 10.773 12.883 -0.312 1 96.88 91 ARG B O 1
ATOM 3385 N N . VAL B 1 92 ? 8.977 11.992 0.514 1 98.44 92 VAL B N 1
ATOM 3386 C CA . VAL B 1 92 ? 8.914 12.93 1.631 1 98.44 92 VAL B CA 1
ATOM 3387 C C . VAL B 1 92 ? 9.914 12.508 2.707 1 98.44 92 VAL B C 1
ATOM 3389 O O . VAL B 1 92 ? 9.727 11.492 3.381 1 98.44 92 VAL B O 1
ATOM 3392 N N . THR B 1 93 ? 10.945 13.266 2.889 1 98.06 93 THR B N 1
ATOM 3393 C CA . THR B 1 93 ? 12.016 12.891 3.807 1 98.06 93 THR B CA 1
ATOM 3394 C C . THR B 1 93 ? 11.867 13.625 5.137 1 98.06 93 THR B C 1
ATOM 3396 O O . THR B 1 93 ? 12.547 13.289 6.113 1 98.06 93 THR B O 1
ATOM 3399 N N . GLN B 1 94 ? 10.984 14.609 5.199 1 98.56 94 GLN B N 1
ATOM 3400 C CA . GLN B 1 94 ? 10.68 15.352 6.418 1 98.56 94 GLN B CA 1
ATOM 3401 C C . GLN B 1 94 ? 9.188 15.664 6.516 1 98.56 94 GLN B C 1
ATOM 3403 O O . GLN B 1 94 ? 8.578 16.125 5.551 1 98.56 94 GLN B O 1
ATOM 3408 N N . MET B 1 95 ? 8.625 15.352 7.68 1 98.44 95 MET B N 1
ATOM 3409 C CA . MET B 1 95 ? 7.18 15.477 7.82 1 98.44 95 MET B CA 1
ATOM 3410 C C . MET B 1 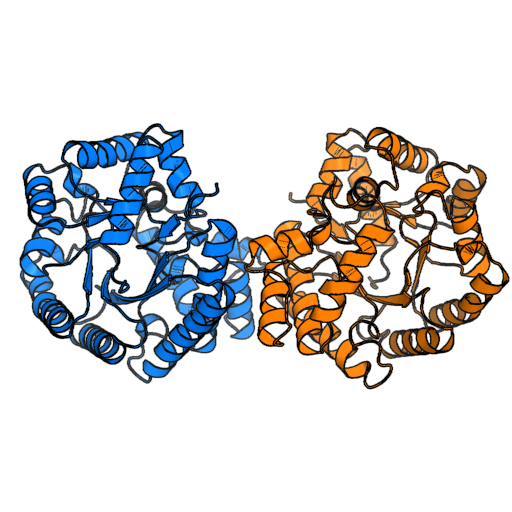95 ? 6.801 15.836 9.258 1 98.44 95 MET B C 1
ATOM 3412 O O . MET B 1 95 ? 7.438 15.367 10.203 1 98.44 95 MET B O 1
ATOM 3416 N N . GLU B 1 96 ? 5.82 16.656 9.445 1 98.88 96 GLU B N 1
ATOM 3417 C CA . GLU B 1 96 ? 5.172 16.938 10.719 1 98.88 96 GLU B CA 1
ATOM 3418 C C . GLU B 1 96 ? 3.727 16.438 10.719 1 98.88 96 GLU B C 1
ATOM 3420 O O . GLU B 1 96 ? 2.863 17.047 10.078 1 98.88 96 GLU B O 1
ATOM 3425 N N . LEU B 1 97 ? 3.521 15.344 11.398 1 98.62 97 LEU B N 1
ATOM 3426 C CA . LEU B 1 97 ? 2.225 14.68 11.398 1 98.62 97 LEU B CA 1
ATOM 3427 C C . LEU B 1 97 ? 1.376 15.141 12.578 1 98.62 97 LEU B C 1
ATOM 3429 O O . LEU B 1 97 ? 1.85 15.172 13.711 1 98.62 97 LEU B O 1
ATOM 3433 N N . ARG B 1 98 ? 0.166 15.57 12.289 1 98.12 98 ARG B N 1
ATOM 3434 C CA . ARG B 1 98 ? -0.625 16.125 13.391 1 98.12 98 ARG B CA 1
ATOM 3435 C C . ARG B 1 98 ? -1.899 15.312 13.602 1 98.12 98 ARG B C 1
ATOM 3437 O O . ARG B 1 98 ? -2.457 14.758 12.656 1 98.12 98 ARG B O 1
ATOM 3444 N N . PHE B 1 99 ? -2.311 15.188 14.852 1 97.62 99 PHE B N 1
ATOM 3445 C CA . PHE B 1 99 ? -3.58 14.594 15.25 1 97.62 99 PHE B CA 1
ATOM 3446 C C . PHE B 1 99 ? -3.984 15.055 16.641 1 97.62 99 PHE B C 1
ATOM 3448 O O . PHE B 1 99 ? -3.199 15.703 17.344 1 97.62 99 PHE B O 1
ATOM 3455 N N . ASN B 1 100 ? -5.207 14.898 16.953 1 97.38 100 ASN B N 1
ATOM 3456 C CA . ASN B 1 100 ? -5.727 15.094 18.297 1 97.38 100 ASN B CA 1
ATOM 3457 C C . ASN B 1 100 ? -5.75 13.789 19.094 1 97.38 100 ASN B C 1
ATOM 3459 O O . ASN B 1 100 ? -6.559 12.906 18.812 1 97.38 100 ASN B O 1
ATOM 3463 N N . PRO B 1 101 ? -4.906 13.672 20.125 1 97.62 101 PRO B N 1
ATOM 3464 C CA . PRO B 1 101 ? -4.844 12.391 20.844 1 97.62 101 PRO B CA 1
ATOM 3465 C C . PRO B 1 101 ? -6.164 12.031 21.516 1 97.62 101 PRO B C 1
ATOM 3467 O O . PRO B 1 101 ? -6.496 10.844 21.641 1 97.62 101 PRO B O 1
ATOM 3470 N N . MET B 1 102 ? -6.906 13.016 21.938 1 96.5 102 MET B N 1
ATOM 3471 C CA . MET B 1 102 ? -8.164 12.75 22.625 1 96.5 102 MET B CA 1
ATOM 3472 C C . MET B 1 102 ? -9.227 12.25 21.672 1 96.5 102 MET B C 1
ATOM 3474 O O . MET B 1 102 ? -10.016 11.367 22 1 96.5 102 MET B O 1
ATOM 3478 N N . LYS B 1 103 ? -9.203 12.75 20.469 1 94.62 103 LYS B N 1
ATOM 3479 C CA . LYS B 1 103 ? -10.141 12.289 19.453 1 94.62 103 LYS B CA 1
ATOM 3480 C C . LYS B 1 103 ? -9.797 10.883 18.984 1 94.62 103 LYS B C 1
ATOM 3482 O O . LYS B 1 103 ? -10.641 10.18 18.422 1 94.62 103 LYS B O 1
ATOM 3487 N N . ARG B 1 104 ? -8.602 10.438 19.25 1 94.94 104 ARG B N 1
ATOM 3488 C CA . ARG B 1 104 ? -8.188 9.078 18.922 1 94.94 104 ARG B CA 1
ATOM 3489 C C . ARG B 1 104 ? -8.336 8.164 20.141 1 94.94 104 ARG B C 1
ATOM 3491 O O . ARG B 1 104 ? -7.82 7.043 20.141 1 94.94 104 ARG B O 1
ATOM 3498 N N . ASN B 1 105 ? -9 8.656 21.094 1 93.12 105 ASN B N 1
ATOM 3499 C CA . ASN B 1 105 ? -9.336 7.922 22.312 1 93.12 105 ASN B CA 1
ATOM 3500 C C . ASN B 1 105 ? -10.828 8.008 22.625 1 93.12 105 ASN B C 1
ATOM 3502 O O . ASN B 1 105 ? -11.211 8.117 23.797 1 93.12 105 ASN B O 1
ATOM 3506 N N . LEU B 1 106 ? -11.547 8.016 21.641 1 88.62 106 LEU B N 1
ATOM 3507 C CA . LEU B 1 106 ? -13 8.094 21.734 1 88.62 106 LEU B CA 1
ATOM 3508 C C . LEU B 1 106 ? -13.43 9.281 22.594 1 88.62 106 LEU B C 1
ATOM 3510 O O . LEU B 1 106 ? -14.32 9.156 23.438 1 88.62 106 LEU B O 1
ATOM 3514 N N . ASN B 1 107 ? -12.672 10.305 22.562 1 86.88 107 ASN B N 1
ATOM 3515 C CA . ASN B 1 107 ? -12.914 11.586 23.219 1 86.88 107 ASN B CA 1
ATOM 3516 C C . ASN B 1 107 ? -12.773 11.477 24.734 1 86.88 107 ASN B C 1
ATOM 3518 O O . ASN B 1 107 ? -13.297 12.312 25.469 1 86.88 107 ASN B O 1
ATOM 3522 N N . SER B 1 108 ? -12.109 10.422 25.141 1 88.94 108 SER B N 1
ATOM 3523 C CA . SER B 1 108 ? -11.836 10.289 26.562 1 88.94 108 SER B CA 1
ATOM 3524 C C . SER B 1 108 ? -10.523 10.969 26.938 1 88.94 108 SER B C 1
ATOM 3526 O O . SER B 1 108 ? -9.539 10.875 26.203 1 88.94 108 SER B O 1
ATOM 3528 N N . GLU B 1 109 ? -10.57 11.641 28.047 1 89.75 109 GLU B N 1
ATOM 3529 C CA . GLU B 1 109 ? -9.367 12.297 28.547 1 89.75 109 GLU B CA 1
ATOM 3530 C C . GLU B 1 109 ? -8.5 11.328 29.344 1 89.75 109 GLU B C 1
ATOM 3532 O O . GLU B 1 109 ? -7.375 11.656 29.719 1 89.75 109 GLU B O 1
ATOM 3537 N N . LEU B 1 110 ? -9.023 10.211 29.516 1 86.94 110 LEU B N 1
ATOM 3538 C CA . LEU B 1 110 ? -8.32 9.227 30.328 1 86.94 110 LEU B CA 1
ATOM 3539 C C . LEU B 1 110 ? -7.309 8.445 29.5 1 86.94 110 LEU B C 1
ATOM 3541 O O . LEU B 1 110 ? -7.559 8.156 28.328 1 86.94 110 LEU B O 1
ATOM 3545 N N . ASP B 1 111 ? -6.203 8.172 30.016 1 90.25 111 ASP B N 1
ATOM 3546 C CA . ASP B 1 111 ? -5.191 7.262 29.484 1 90.25 111 ASP B CA 1
ATOM 3547 C C . ASP B 1 111 ? -4.699 7.723 28.109 1 90.25 111 ASP B C 1
ATOM 3549 O O . ASP B 1 111 ? -4.473 6.902 27.219 1 90.25 111 ASP B O 1
ATOM 3553 N N . LEU B 1 112 ? -4.652 9.031 27.922 1 96.75 112 LEU B N 1
ATOM 3554 C CA . LEU B 1 112 ? -4.164 9.586 26.672 1 96.75 112 LEU B CA 1
ATOM 3555 C C . LEU B 1 112 ? -2.73 9.133 26.391 1 96.75 112 LEU B C 1
ATOM 3557 O O . LEU B 1 112 ? -2.32 9.023 25.234 1 96.75 112 LEU B O 1
ATOM 3561 N N . ASP B 1 113 ? -2.031 8.828 27.453 1 97.5 113 ASP B N 1
ATOM 3562 C CA . ASP B 1 113 ? -0.638 8.406 27.328 1 97.5 113 ASP B CA 1
ATOM 3563 C C . ASP B 1 113 ? -0.519 7.145 26.484 1 97.5 113 ASP B C 1
ATOM 3565 O O . ASP B 1 113 ? 0.454 6.977 25.734 1 97.5 113 ASP B O 1
ATOM 3569 N N . HIS B 1 114 ? -1.492 6.277 26.594 1 97.25 114 HIS B N 1
ATOM 3570 C CA . HIS B 1 114 ? -1.456 5.047 25.797 1 97.25 114 HIS B CA 1
ATOM 3571 C C . HIS B 1 114 ? -1.524 5.34 24.312 1 97.25 114 HIS B C 1
ATOM 3573 O O . HIS B 1 114 ? -0.833 4.699 23.516 1 97.25 114 HIS B O 1
ATOM 3579 N N . ILE B 1 115 ? -2.369 6.277 23.969 1 97.94 115 ILE B N 1
ATOM 3580 C CA . ILE B 1 115 ? -2.525 6.676 22.578 1 97.94 115 ILE B CA 1
ATOM 3581 C C . ILE B 1 115 ? -1.249 7.355 22.094 1 97.94 115 ILE B C 1
ATOM 3583 O O . ILE B 1 115 ? -0.76 7.059 21 1 97.94 115 ILE B O 1
ATOM 3587 N N . ILE B 1 116 ? -0.724 8.242 22.906 1 98.5 116 ILE B N 1
ATOM 3588 C CA . ILE B 1 116 ? 0.45 9.031 22.547 1 98.5 116 ILE B CA 1
ATOM 3589 C C . ILE B 1 116 ? 1.66 8.109 22.391 1 98.5 116 ILE B C 1
ATOM 3591 O O . ILE B 1 116 ? 2.396 8.195 21.406 1 98.5 116 ILE B O 1
ATOM 3595 N N . HIS B 1 117 ? 1.843 7.168 23.297 1 98.25 117 HIS B N 1
ATOM 3596 C CA . HIS B 1 117 ? 2.945 6.219 23.203 1 98.25 117 HIS B CA 1
ATOM 3597 C C . HIS B 1 117 ? 2.822 5.344 21.969 1 98.25 117 HIS B C 1
ATOM 3599 O O . HIS B 1 117 ? 3.828 5.016 21.328 1 98.25 117 HIS B O 1
ATOM 3605 N N . ALA B 1 118 ? 1.623 4.953 21.719 1 98.44 118 ALA B N 1
ATOM 3606 C CA . ALA B 1 118 ? 1.393 4.145 20.531 1 98.44 118 ALA B CA 1
ATOM 3607 C C . ALA B 1 118 ? 1.778 4.91 19.266 1 98.44 118 ALA B C 1
ATOM 3609 O O . ALA B 1 118 ? 2.443 4.367 18.375 1 98.44 118 ALA B O 1
ATOM 3610 N N . ALA B 1 119 ? 1.387 6.176 19.188 1 98.69 119 ALA B N 1
ATOM 3611 C CA . ALA B 1 119 ? 1.745 7.016 18.047 1 98.69 119 ALA B CA 1
ATOM 3612 C C . ALA B 1 119 ? 3.26 7.152 17.922 1 98.69 119 ALA B C 1
ATOM 3614 O O . ALA B 1 119 ? 3.811 7.051 16.812 1 98.69 119 ALA B O 1
ATOM 3615 N N . LEU B 1 120 ? 3.908 7.355 19.031 1 98.69 120 LEU B N 1
ATOM 3616 C CA . LEU B 1 120 ? 5.359 7.508 19.062 1 98.69 120 LEU B CA 1
ATOM 3617 C C . LEU B 1 120 ? 6.047 6.219 18.625 1 98.69 120 LEU B C 1
ATOM 3619 O O . LEU B 1 120 ? 7.055 6.258 17.906 1 98.69 120 LEU B O 1
ATOM 3623 N N . ARG B 1 121 ? 5.508 5.086 19.031 1 98.31 121 ARG B N 1
ATOM 3624 C CA . ARG B 1 121 ? 6.059 3.805 18.594 1 98.31 121 ARG B CA 1
ATOM 3625 C C . ARG B 1 121 ? 5.957 3.635 17.094 1 98.31 121 ARG B C 1
ATOM 3627 O O . ARG B 1 121 ? 6.906 3.182 16.438 1 98.31 121 ARG B O 1
ATOM 3634 N N . GLY B 1 122 ? 4.785 3.947 16.516 1 98.56 122 GLY B N 1
ATOM 3635 C CA . GLY B 1 122 ? 4.637 3.914 15.078 1 98.56 122 GLY B CA 1
ATOM 3636 C C . GLY B 1 122 ? 5.613 4.82 14.352 1 98.56 122 GLY B C 1
ATOM 3637 O O . GLY B 1 122 ? 6.191 4.43 13.336 1 98.56 122 GLY B O 1
ATOM 3638 N N . MET B 1 123 ? 5.797 6 14.938 1 98.62 123 MET B N 1
ATOM 3639 C CA . MET B 1 123 ? 6.734 6.965 14.359 1 98.62 123 MET B CA 1
ATOM 3640 C C . MET B 1 123 ? 8.164 6.438 14.422 1 98.62 123 MET B C 1
ATOM 3642 O O . MET B 1 123 ? 8.883 6.477 13.422 1 98.62 123 MET B O 1
ATOM 3646 N N . ASP B 1 124 ? 8.578 5.922 15.547 1 98.06 124 ASP B N 1
ATOM 3647 C CA . ASP B 1 124 ? 9.93 5.414 15.742 1 98.06 124 ASP B CA 1
ATOM 3648 C C . ASP B 1 124 ? 10.242 4.289 14.758 1 98.06 124 ASP B C 1
ATOM 3650 O O . ASP B 1 124 ? 11.32 4.258 14.156 1 98.06 124 ASP B O 1
ATOM 3654 N N . ARG B 1 125 ? 9.305 3.414 14.633 1 97.38 125 ARG B N 1
ATOM 3655 C CA . ARG B 1 125 ? 9.484 2.291 13.719 1 97.38 125 ARG B CA 1
ATOM 3656 C C . ARG B 1 125 ? 9.703 2.781 12.289 1 97.38 125 ARG B C 1
ATOM 3658 O O . ARG B 1 125 ? 10.617 2.33 11.602 1 97.38 125 ARG B O 1
ATOM 3665 N N . ALA B 1 126 ? 8.867 3.648 11.828 1 98.06 126 ALA B N 1
ATOM 3666 C CA . ALA B 1 126 ? 8.953 4.152 10.461 1 98.06 126 ALA B CA 1
ATOM 3667 C C . ALA B 1 126 ? 10.25 4.93 10.242 1 98.06 126 ALA B C 1
ATOM 3669 O O . ALA B 1 126 ? 10.891 4.805 9.195 1 98.06 126 ALA B O 1
ATOM 3670 N N . VAL B 1 127 ? 10.625 5.734 11.234 1 97.44 127 VAL B N 1
ATOM 3671 C CA . VAL B 1 127 ? 11.836 6.539 11.148 1 97.44 127 VAL B CA 1
ATOM 3672 C C . VAL B 1 127 ? 13.055 5.629 11.008 1 97.44 127 VAL B C 1
ATOM 3674 O O . VAL B 1 127 ? 13.969 5.91 10.227 1 97.44 127 VAL B O 1
ATOM 3677 N N . LEU B 1 128 ? 13.125 4.578 11.703 1 94.62 128 LEU B N 1
ATOM 3678 C CA . LEU B 1 128 ? 14.234 3.637 11.664 1 94.62 128 LEU B CA 1
ATOM 3679 C C . LEU B 1 128 ? 14.273 2.896 10.328 1 94.62 128 LEU B C 1
ATOM 3681 O O . LEU B 1 128 ? 15.352 2.66 9.781 1 94.62 128 LEU B O 1
ATOM 3685 N N . GLU B 1 129 ? 13.141 2.561 9.805 1 95.25 129 GLU B N 1
ATOM 3686 C CA . GLU B 1 129 ? 13.062 1.782 8.57 1 95.25 129 GLU B CA 1
ATOM 3687 C C . GLU B 1 129 ? 13.398 2.643 7.355 1 95.25 129 GLU B C 1
ATOM 3689 O O . GLU B 1 129 ? 14 2.16 6.391 1 95.25 129 GLU B O 1
ATOM 3694 N N . TYR B 1 130 ? 12.984 3.947 7.406 1 97.06 130 TYR B N 1
ATOM 3695 C CA . TYR B 1 130 ? 13.047 4.727 6.176 1 97.06 130 TYR B CA 1
ATOM 3696 C C . TYR B 1 130 ? 14.039 5.875 6.301 1 97.06 130 TYR B C 1
ATOM 3698 O O . TYR B 1 130 ? 14.367 6.535 5.312 1 97.06 130 TYR B O 1
ATOM 3706 N N . GLY B 1 131 ? 14.555 6.172 7.473 1 95.81 131 GLY B N 1
ATOM 3707 C CA . GLY B 1 131 ? 15.547 7.219 7.664 1 95.81 131 GLY B CA 1
ATOM 3708 C C . GLY B 1 131 ? 15.008 8.609 7.406 1 95.81 131 GLY B C 1
ATOM 3709 O O . GLY B 1 131 ? 15.672 9.438 6.785 1 95.81 131 GLY B O 1
ATOM 3710 N N . VAL B 1 132 ? 13.742 8.883 7.852 1 97.56 132 VAL B N 1
ATOM 3711 C CA . VAL B 1 132 ? 13.102 10.164 7.613 1 97.56 132 VAL B CA 1
ATOM 3712 C C . VAL B 1 132 ? 13.117 11 8.891 1 97.56 132 VAL B C 1
ATOM 3714 O O . VAL B 1 132 ? 13.297 10.461 9.984 1 97.56 132 VAL B O 1
ATOM 3717 N N . LYS B 1 133 ? 12.977 12.328 8.734 1 97.81 133 LYS B N 1
ATOM 3718 C CA . LYS B 1 133 ? 12.82 13.25 9.859 1 97.81 133 LYS B CA 1
ATOM 3719 C C . LYS B 1 133 ? 11.344 13.5 10.156 1 97.81 133 LYS B C 1
ATOM 3721 O O . LYS B 1 133 ? 10.602 13.984 9.297 1 97.81 133 LYS B O 1
ATOM 3726 N N . MET B 1 134 ? 10.977 13.156 11.414 1 98.19 134 MET B N 1
ATOM 3727 C CA . MET B 1 134 ? 9.555 13.219 11.742 1 98.19 134 MET B CA 1
ATOM 3728 C C . MET B 1 134 ? 9.328 13.977 13.047 1 98.19 134 MET B C 1
ATOM 3730 O O . MET B 1 134 ? 10.172 13.938 13.945 1 98.19 134 MET B O 1
ATOM 3734 N N . GLY B 1 135 ? 8.227 14.664 13.109 1 98.5 135 GLY B N 1
ATOM 3735 C CA . GLY B 1 135 ? 7.699 15.25 14.336 1 98.5 135 GLY B CA 1
ATOM 3736 C C . GLY B 1 135 ? 6.188 15.18 14.422 1 98.5 135 GLY B C 1
ATOM 3737 O O . GLY B 1 135 ? 5.5 15.172 13.398 1 98.5 135 GLY B O 1
ATOM 3738 N N . LEU B 1 136 ? 5.738 15.117 15.656 1 98.81 136 LEU B N 1
ATOM 3739 C CA . LEU B 1 136 ? 4.297 15.141 15.875 1 98.81 136 LEU B CA 1
ATOM 3740 C C . LEU B 1 136 ? 3.844 16.516 16.359 1 98.81 136 LEU B C 1
ATOM 3742 O O . LEU B 1 136 ? 4.586 17.203 17.062 1 98.81 136 LEU B O 1
ATOM 3746 N N . ILE B 1 137 ? 2.693 16.875 15.914 1 98.88 137 ILE B N 1
ATOM 3747 C CA . ILE B 1 137 ? 1.992 18.062 16.391 1 98.88 137 ILE B CA 1
ATOM 3748 C C . ILE B 1 137 ? 0.626 17.672 16.938 1 98.88 137 ILE B C 1
ATOM 3750 O O . ILE B 1 137 ? -0.152 17 16.266 1 98.88 137 ILE B O 1
ATOM 3754 N N . PHE B 1 138 ? 0.332 18.047 18.156 1 98.81 138 PHE B N 1
ATOM 3755 C CA . PHE B 1 138 ? -0.985 17.766 18.719 1 98.81 138 PHE B CA 1
ATOM 3756 C C . PHE B 1 138 ? -1.962 18.891 18.391 1 98.81 138 PHE B C 1
ATOM 3758 O O . PHE B 1 138 ? -1.693 20.062 18.672 1 98.81 138 PHE B O 1
ATOM 3765 N N . CYS B 1 139 ? -3.045 18.484 17.844 1 97.75 139 CYS B N 1
ATOM 3766 C CA . CYS B 1 139 ? -4.074 19.438 17.453 1 97.75 139 CYS B CA 1
ATOM 3767 C C . CYS B 1 139 ? -5.082 19.656 18.578 1 97.75 139 CYS B C 1
ATOM 3769 O O . CYS B 1 139 ? -5.715 18.703 19.031 1 97.75 139 CYS B O 1
ATOM 3771 N N . LEU B 1 140 ? -5.18 20.859 18.969 1 96.44 140 LEU B N 1
ATOM 3772 C CA . LEU B 1 140 ? -6.34 21.266 19.766 1 96.44 140 LEU B CA 1
ATOM 3773 C C . LEU B 1 140 ? -7.594 21.312 18.891 1 96.44 140 LEU B C 1
ATOM 3775 O O . LEU B 1 140 ? -7.504 21.312 17.672 1 96.44 140 LEU B O 1
ATOM 3779 N N . ALA B 1 141 ? -8.75 21.328 19.609 1 93.19 141 ALA B N 1
ATOM 3780 C CA . ALA B 1 141 ? -10.008 21.312 18.875 1 93.19 141 ALA B CA 1
ATOM 3781 C C . ALA B 1 141 ? -10.875 22.516 19.234 1 93.19 141 ALA B C 1
ATOM 3783 O O . ALA B 1 141 ? -11.102 22.797 20.422 1 93.19 141 ALA B O 1
ATOM 3784 N N . ARG B 1 142 ? -11.398 23.109 18.219 1 89.81 142 ARG B N 1
ATOM 3785 C CA . ARG B 1 142 ? -12.297 24.25 18.438 1 89.81 142 ARG B CA 1
ATOM 3786 C C . ARG B 1 142 ? -13.578 23.797 19.125 1 89.81 142 ARG B C 1
ATOM 3788 O O . ARG B 1 142 ? -14.211 24.578 19.828 1 89.81 142 ARG B O 1
ATOM 3795 N N . GLU B 1 143 ? -13.898 22.578 18.922 1 86.69 143 GLU B N 1
ATOM 3796 C CA . GLU B 1 143 ? -15.125 22.047 19.484 1 86.69 143 GLU B CA 1
ATOM 3797 C C . GLU B 1 143 ? -14.938 21.672 20.953 1 86.69 143 GLU B C 1
ATOM 3799 O O . GLU B 1 143 ? -15.914 21.406 21.656 1 86.69 143 GLU B O 1
ATOM 3804 N N . PHE B 1 144 ? -13.703 21.641 21.438 1 90.88 144 PHE B N 1
ATOM 3805 C CA . PHE B 1 144 ? -13.406 21.297 22.812 1 90.88 144 PHE B CA 1
ATOM 3806 C C . PHE B 1 144 ? -13.477 22.531 23.703 1 90.88 144 PHE B C 1
ATOM 3808 O O . PHE B 1 144 ? -13.219 23.656 23.25 1 90.88 144 PHE B O 1
ATOM 3815 N N . ASP B 1 145 ? -13.828 22.312 24.953 1 90.69 145 ASP B N 1
ATOM 3816 C CA . ASP B 1 145 ? -13.727 23.406 25.906 1 90.69 145 ASP B CA 1
ATOM 3817 C C . ASP B 1 145 ? -12.281 23.625 26.344 1 90.69 145 ASP B C 1
ATOM 3819 O O . ASP B 1 145 ? -11.383 22.891 25.922 1 90.69 145 ASP B O 1
ATOM 3823 N N . HIS B 1 146 ? -12.094 24.688 27.062 1 93.44 146 HIS B N 1
ATOM 3824 C CA . HIS B 1 146 ? -10.758 25.094 27.484 1 93.44 146 HIS B CA 1
ATOM 3825 C C . HIS B 1 146 ? -10.07 23.984 28.266 1 93.44 146 HIS B C 1
ATOM 3827 O O . HIS B 1 146 ? -8.867 23.75 28.109 1 93.44 146 HIS B O 1
ATOM 3833 N N . ARG B 1 147 ? -10.789 23.312 29.094 1 95.12 147 ARG B N 1
ATOM 3834 C CA . ARG B 1 147 ? -10.219 22.281 29.953 1 95.12 147 ARG B CA 1
ATOM 3835 C C . ARG B 1 147 ? -9.641 21.141 29.125 1 95.12 147 ARG B C 1
ATOM 3837 O O . ARG B 1 147 ? -8.516 20.703 29.375 1 95.12 147 ARG B O 1
ATOM 3844 N N . LEU B 1 148 ? -10.359 20.656 28.188 1 95.81 148 LEU B N 1
ATOM 3845 C CA . LEU B 1 148 ? -9.922 19.547 27.344 1 95.81 148 LEU B CA 1
ATOM 3846 C C . LEU B 1 148 ? -8.703 19.938 26.531 1 95.81 148 LEU B C 1
ATOM 3848 O O . LEU B 1 148 ? -7.738 19.172 26.438 1 95.81 148 LEU B O 1
ATOM 3852 N N . ASN B 1 149 ? -8.711 21.078 25.938 1 96.62 149 ASN B N 1
ATOM 3853 C CA . ASN B 1 149 ? -7.559 21.578 25.188 1 96.62 149 ASN B CA 1
ATOM 3854 C C . ASN B 1 149 ? -6.34 21.766 26.078 1 96.62 149 ASN B C 1
ATOM 3856 O O . ASN B 1 149 ? -5.207 21.531 25.656 1 96.62 149 ASN B O 1
ATOM 3860 N N . SER B 1 150 ? -6.637 22.172 27.328 1 97.44 150 SER B N 1
ATOM 3861 C CA . SER B 1 150 ? -5.547 22.328 28.281 1 97.44 150 SER B CA 1
ATOM 3862 C C . SER B 1 150 ? -4.848 21 28.547 1 97.44 150 SER B C 1
ATOM 3864 O O . SER B 1 150 ? -3.623 20.953 28.672 1 97.44 150 SER B O 1
ATOM 3866 N N . ILE B 1 151 ? -5.578 19.953 28.625 1 98.06 151 ILE B N 1
ATOM 3867 C CA . ILE B 1 151 ? -5.027 18.625 28.859 1 98.06 151 ILE B CA 1
ATOM 3868 C C . ILE B 1 151 ? -4.129 18.234 27.688 1 98.06 151 ILE B C 1
ATOM 3870 O O . ILE B 1 151 ? -3.039 17.688 27.875 1 98.06 151 ILE B O 1
ATOM 3874 N N . ILE B 1 152 ? -4.523 18.562 26.516 1 98.31 152 ILE B N 1
ATOM 3875 C CA . ILE B 1 152 ? -3.754 18.219 25.328 1 98.31 152 ILE B CA 1
ATOM 3876 C C . ILE B 1 152 ? -2.445 19.016 25.328 1 98.31 152 ILE B C 1
ATOM 3878 O O . ILE B 1 152 ? -1.388 18.469 25 1 98.31 152 ILE B O 1
ATOM 3882 N N . VAL B 1 153 ? -2.502 20.297 25.688 1 98.56 153 VAL B N 1
ATOM 3883 C CA . VAL B 1 153 ? -1.294 21.109 25.781 1 98.56 153 VAL B CA 1
ATOM 3884 C C . VAL B 1 153 ? -0.333 20.516 26.797 1 98.56 153 VAL B C 1
ATOM 3886 O O . VAL B 1 153 ? 0.869 20.406 26.547 1 98.56 153 VAL B O 1
ATOM 3889 N N . ASP B 1 154 ? -0.881 20.094 27.906 1 98.5 154 ASP B N 1
ATOM 3890 C CA . ASP B 1 154 ? -0.058 19.469 28.938 1 98.5 154 ASP B CA 1
ATOM 3891 C C . ASP B 1 154 ? 0.633 18.219 28.406 1 98.5 154 ASP B C 1
ATOM 3893 O O . ASP B 1 154 ? 1.806 17.969 28.703 1 98.5 154 ASP B O 1
ATOM 3897 N N . LYS B 1 155 ? -0.119 17.453 27.734 1 98.69 155 LYS B N 1
ATOM 3898 C CA . LYS B 1 155 ? 0.452 16.234 27.156 1 98.69 155 LYS B CA 1
ATOM 3899 C C . LYS B 1 155 ? 1.533 16.578 26.125 1 98.69 155 LYS B C 1
ATOM 3901 O O . LYS B 1 155 ? 2.562 15.898 26.062 1 98.69 155 LYS B O 1
ATOM 3906 N N . ALA B 1 156 ? 1.306 17.594 25.297 1 98.81 156 ALA B N 1
ATOM 3907 C CA . ALA B 1 156 ? 2.318 18.016 24.344 1 98.81 156 ALA B CA 1
ATOM 3908 C C . ALA B 1 156 ? 3.609 18.422 25.047 1 98.81 156 ALA B C 1
ATOM 3910 O O . ALA B 1 156 ? 4.703 18.062 24.609 1 98.81 156 ALA B O 1
ATOM 3911 N N . ILE B 1 157 ? 3.48 19.172 26.109 1 98.75 157 ILE B N 1
ATOM 3912 C CA . ILE B 1 157 ? 4.633 19.609 26.891 1 98.75 157 ILE B CA 1
ATOM 3913 C C . ILE B 1 157 ? 5.363 18.391 27.469 1 98.75 157 ILE B C 1
ATOM 3915 O O . ILE B 1 157 ? 6.59 18.312 27.391 1 98.75 157 ILE B O 1
ATOM 3919 N N . LYS B 1 158 ? 4.594 17.469 27.938 1 98.38 158 LYS B N 1
ATOM 3920 C CA . LYS B 1 158 ? 5.156 16.281 28.547 1 98.38 158 LYS B CA 1
ATOM 3921 C C . LYS B 1 158 ? 6.012 15.5 27.562 1 98.38 158 LYS B C 1
ATOM 3923 O O . LYS B 1 158 ? 7.047 14.945 27.922 1 98.38 158 LYS B O 1
ATOM 3928 N N . TYR B 1 159 ? 5.621 15.469 26.359 1 98.38 159 TYR B N 1
ATOM 3929 C CA . TYR B 1 159 ? 6.281 14.609 25.391 1 98.38 159 TYR B CA 1
ATOM 3930 C C . TYR B 1 159 ? 7.121 15.43 24.406 1 98.38 159 TYR B C 1
ATOM 3932 O O . TYR B 1 159 ? 7.508 14.945 23.344 1 98.38 159 TYR B O 1
ATOM 3940 N N . ARG B 1 160 ? 7.469 16.672 24.734 1 97.88 160 ARG B N 1
ATOM 3941 C CA . ARG B 1 160 ? 8.148 17.609 23.844 1 97.88 160 ARG B CA 1
ATOM 3942 C C . ARG B 1 160 ? 9.555 17.141 23.516 1 97.88 160 ARG B C 1
ATOM 3944 O O . ARG B 1 160 ? 10.125 17.547 22.5 1 97.88 160 ARG B O 1
ATOM 3951 N N . THR B 1 161 ? 10.133 16.234 24.312 1 96.81 161 THR B N 1
ATOM 3952 C CA . THR B 1 161 ? 11.484 15.734 24.062 1 96.81 161 THR B CA 1
ATOM 3953 C C . THR B 1 161 ? 11.438 14.359 23.406 1 96.81 161 THR B C 1
ATOM 3955 O O . THR B 1 161 ? 12.477 13.719 23.219 1 96.81 161 THR B O 1
ATOM 3958 N N . ARG B 1 162 ? 10.242 13.93 23.109 1 96.5 162 ARG B N 1
ATOM 3959 C CA . ARG B 1 162 ? 10.102 12.578 22.562 1 96.5 162 ARG B CA 1
ATOM 3960 C C . ARG B 1 162 ? 9.523 12.609 21.156 1 96.5 162 ARG B C 1
ATOM 3962 O O . ARG B 1 162 ? 9.078 11.586 20.641 1 96.5 162 ARG B O 1
ATOM 3969 N N . GLY B 1 163 ? 9.5 13.812 20.578 1 97.56 163 GLY B N 1
ATOM 3970 C CA . GLY B 1 163 ? 9.07 13.844 19.188 1 97.56 163 GLY B CA 1
ATOM 3971 C C . GLY B 1 163 ? 7.828 14.688 18.969 1 97.56 163 GLY B C 1
ATOM 3972 O O . GLY B 1 163 ? 7.391 14.867 17.828 1 97.56 163 GLY B O 1
ATOM 3973 N N . VAL B 1 164 ? 7.219 15.172 20.062 1 98.69 164 VAL B N 1
ATOM 3974 C CA . VAL B 1 164 ? 6.137 16.141 19.953 1 98.69 164 VAL B CA 1
ATOM 3975 C C . VAL B 1 164 ? 6.707 17.562 19.984 1 98.69 164 VAL B C 1
ATOM 3977 O O . VAL B 1 164 ? 7.16 18.016 21.031 1 98.69 164 VAL B O 1
ATOM 3980 N N . TYR B 1 165 ? 6.574 18.281 18.844 1 98.69 165 TYR B N 1
ATOM 3981 C CA . TYR B 1 165 ? 7.359 19.5 18.75 1 98.69 165 TYR B CA 1
ATOM 3982 C C . TYR B 1 165 ? 6.449 20.719 18.734 1 98.69 165 TYR B C 1
ATOM 3984 O O . TYR B 1 165 ? 6.93 21.859 18.75 1 98.69 165 TYR B O 1
ATOM 3992 N N . GLY B 1 166 ? 5.113 20.453 18.688 1 98.75 166 GLY B N 1
ATOM 3993 C CA . GLY B 1 166 ? 4.258 21.641 18.625 1 98.75 166 GLY B CA 1
ATOM 3994 C C . GLY B 1 166 ? 2.793 21.328 18.859 1 98.75 166 GLY B C 1
ATOM 3995 O O . GLY B 1 166 ? 2.428 20.172 19.094 1 98.75 166 GLY B O 1
ATOM 3996 N N . ILE B 1 167 ? 1.993 22.375 18.844 1 98.81 167 ILE B N 1
ATOM 3997 C CA . ILE B 1 167 ? 0.54 22.281 18.922 1 98.81 167 ILE B CA 1
ATOM 3998 C C . ILE B 1 167 ? -0.09 23.062 17.781 1 98.81 167 ILE B C 1
ATOM 4000 O O . ILE B 1 167 ? 0.554 23.938 17.188 1 98.81 167 ILE B O 1
ATOM 4004 N N . ASP B 1 168 ? -1.255 22.672 17.469 1 98.5 168 ASP B N 1
ATOM 4005 C CA . ASP B 1 168 ? -2.094 23.297 16.438 1 98.5 168 ASP B CA 1
ATOM 4006 C C . ASP B 1 168 ? -3.521 23.484 16.953 1 98.5 168 ASP B C 1
ATOM 4008 O O . ASP B 1 168 ? -3.924 22.875 17.938 1 98.5 168 ASP B O 1
ATOM 4012 N N . LEU B 1 169 ? -4.188 24.438 16.438 1 96.06 169 LEU B N 1
ATOM 4013 C CA . LEU B 1 169 ? -5.625 24.578 16.625 1 96.06 169 LEU B CA 1
ATOM 4014 C C . LEU B 1 169 ? -6.375 24.406 15.312 1 96.06 169 LEU B C 1
ATOM 4016 O O . LEU B 1 169 ? -6.109 25.109 14.336 1 96.06 169 LEU B O 1
ATOM 4020 N N . ALA B 1 170 ? -7.254 23.391 15.328 1 92.56 170 ALA B N 1
ATOM 4021 C CA . ALA B 1 170 ? -7.984 23.062 14.102 1 92.56 170 ALA B CA 1
ATOM 4022 C C . ALA B 1 170 ? -9.461 22.844 14.391 1 92.56 170 ALA B C 1
ATOM 4024 O O . ALA B 1 170 ? -9.914 23.031 15.523 1 92.56 170 ALA B O 1
ATOM 4025 N N . GLY B 1 171 ? -10.188 22.469 13.328 1 86.06 171 GLY B N 1
ATOM 4026 C CA . GLY B 1 171 ? -11.625 22.281 13.406 1 86.06 171 GLY B CA 1
ATOM 4027 C C . GLY B 1 171 ? -12.398 23.188 12.469 1 86.06 171 GLY B C 1
ATOM 4028 O O . GLY B 1 171 ? -11.805 23.906 11.656 1 86.06 171 GLY B O 1
ATOM 4029 N N . THR B 1 172 ? -13.695 23.094 12.648 1 80.06 172 THR B N 1
ATOM 4030 C CA . THR B 1 172 ? -14.555 23.844 11.742 1 80.06 172 THR B CA 1
ATOM 4031 C C . THR B 1 172 ? -14.367 25.344 11.945 1 80.06 172 THR B C 1
ATOM 4033 O O . THR B 1 172 ? -14.055 25.797 13.047 1 80.06 172 THR B O 1
ATOM 4036 N N . GLU B 1 173 ? -14.422 25.969 10.859 1 73.62 173 GLU B N 1
ATOM 4037 C CA . GLU B 1 173 ? -14.344 27.422 10.914 1 73.62 173 GLU B CA 1
ATOM 4038 C C . GLU B 1 173 ? -15.734 28.047 11.055 1 73.62 173 GLU B C 1
ATOM 4040 O O . GLU B 1 173 ? -15.875 29.266 11.039 1 73.62 173 GLU B O 1
ATOM 4045 N N . THR B 1 174 ? -16.609 26.984 11.203 1 70.44 174 THR B N 1
ATOM 4046 C CA . THR B 1 174 ? -17.953 27.5 11.43 1 70.44 174 THR B CA 1
ATOM 4047 C C . THR B 1 174 ? -18.016 28.312 12.727 1 70.44 174 THR B C 1
ATOM 4049 O O . THR B 1 174 ? -17.484 27.875 13.758 1 70.44 174 THR B O 1
ATOM 4052 N N . ASN B 1 175 ? -18.438 29.375 12.633 1 66.94 175 ASN B N 1
ATOM 4053 C CA . ASN B 1 175 ? -18.469 30.312 13.758 1 66.94 175 ASN B CA 1
ATOM 4054 C C . ASN B 1 175 ? -17.062 30.781 14.133 1 66.94 175 ASN B C 1
ATOM 4056 O O . ASN B 1 175 ? -16.625 30.578 15.266 1 66.94 175 ASN B O 1
ATOM 4060 N N . ALA B 1 176 ? -16.359 31.25 13.336 1 72.31 176 ALA B N 1
ATOM 4061 C CA . ALA B 1 176 ? -15 31.797 13.359 1 72.31 176 ALA B CA 1
ATOM 4062 C C . ALA B 1 176 ? -14.656 32.375 14.734 1 72.31 176 ALA B C 1
ATOM 4064 O O . ALA B 1 176 ? -14.797 33.562 14.977 1 72.31 176 ALA B O 1
ATOM 4065 N N . MET B 1 177 ? -14.32 31.453 15.602 1 70.56 177 MET B N 1
ATOM 4066 C CA . MET B 1 177 ? -13.938 31.766 16.969 1 70.56 177 MET B CA 1
ATOM 4067 C C . MET B 1 177 ? -12.914 32.906 17 1 70.56 177 MET B C 1
ATOM 4069 O O . MET B 1 177 ? -12.906 33.719 17.938 1 70.56 177 MET B O 1
ATOM 4073 N N . GLU B 1 178 ? -12.188 32.969 15.953 1 77.81 178 GLU B N 1
ATOM 4074 C CA . GLU B 1 178 ? -11.125 33.969 15.875 1 77.81 178 GLU B CA 1
ATOM 4075 C C . GLU B 1 178 ? -11.688 35.375 15.797 1 77.81 178 GLU B C 1
ATOM 4077 O O . GLU B 1 178 ? -10.992 36.344 16.109 1 77.81 178 GLU B O 1
ATOM 4082 N N . LEU B 1 179 ? -12.867 35.344 15.375 1 77.94 179 LEU B N 1
ATOM 4083 C CA . LEU B 1 179 ? -13.477 36.656 15.203 1 77.94 179 LEU B CA 1
ATOM 4084 C C . LEU B 1 179 ? -14.188 37.094 16.484 1 77.94 179 LEU B C 1
ATOM 4086 O O . LEU B 1 179 ? -14.742 38.188 16.531 1 77.94 179 LEU B O 1
ATOM 4090 N N . LYS B 1 180 ? -14.164 36.219 17.406 1 85.94 180 LYS B N 1
ATOM 4091 C CA . LYS B 1 180 ? -14.727 36.531 18.703 1 85.94 180 LYS B CA 1
ATOM 4092 C C . LYS B 1 180 ? -13.617 36.719 19.75 1 85.94 180 LYS B C 1
ATOM 4094 O O . LYS B 1 180 ? -13.039 35.75 20.219 1 85.94 180 LYS B O 1
ATOM 4099 N N . PRO B 1 181 ? -13.414 37.906 20.031 1 79.62 181 PRO B N 1
ATOM 4100 C CA . PRO B 1 181 ? -12.305 38.219 20.953 1 79.62 181 PRO B CA 1
ATOM 4101 C C . PRO B 1 181 ? -12.359 37.406 22.234 1 79.62 181 PRO B C 1
ATOM 4103 O O . PRO B 1 181 ? -11.32 36.969 22.75 1 79.62 181 PRO B O 1
ATOM 4106 N N . GLU B 1 182 ? -13.555 37.219 22.734 1 80.75 182 GLU B N 1
ATOM 4107 C CA . GLU B 1 182 ? -13.719 36.5 23.984 1 80.75 182 GLU B CA 1
ATOM 4108 C C . GLU B 1 182 ? -13.297 35.031 23.844 1 80.75 182 GLU B C 1
ATOM 4110 O O . GLU B 1 182 ? -12.852 34.406 24.797 1 80.75 182 GLU B O 1
ATOM 4115 N N . VAL B 1 183 ? -13.391 34.594 22.688 1 82.56 183 VAL B N 1
ATOM 4116 C CA . VAL B 1 183 ? -13.086 33.188 22.438 1 82.56 183 VAL B CA 1
ATOM 4117 C C . VAL B 1 183 ? -11.594 33.031 22.172 1 82.56 183 VAL B C 1
ATOM 4119 O O . VAL B 1 183 ? -10.953 32.125 22.734 1 82.56 183 VAL B O 1
ATOM 4122 N N . VAL B 1 184 ? -11.016 33.875 21.375 1 84.25 184 VAL B N 1
ATOM 4123 C CA . VAL B 1 184 ? -9.602 33.781 21.016 1 84.25 184 VAL B CA 1
ATOM 4124 C C . VAL B 1 184 ? -8.742 33.906 22.266 1 84.25 184 VAL B C 1
ATOM 4126 O O . VAL B 1 184 ? -7.699 33.281 22.391 1 84.25 184 VAL B O 1
ATOM 4129 N N . THR B 1 185 ? -9.211 34.688 23.203 1 83.06 185 THR B N 1
ATOM 4130 C CA . THR B 1 185 ? -8.469 34.969 24.438 1 83.06 185 THR B CA 1
ATOM 4131 C C . THR B 1 185 ? -8.336 33.688 25.266 1 83.06 185 THR B C 1
ATOM 4133 O O . THR B 1 185 ? -7.336 33.5 25.953 1 83.06 185 THR B O 1
ATOM 4136 N N . GLN B 1 186 ? -9.289 32.812 25.078 1 86.5 186 GLN B N 1
ATOM 4137 C CA . GLN B 1 186 ? -9.266 31.578 25.828 1 86.5 186 GLN B CA 1
ATOM 4138 C C . GLN B 1 186 ? -8.078 30.703 25.391 1 86.5 186 GLN B C 1
ATOM 4140 O O . GLN B 1 186 ? -7.602 29.875 26.172 1 86.5 186 GLN B O 1
ATOM 4145 N N . TYR B 1 187 ? -7.625 30.953 24.266 1 93.69 187 TYR B N 1
ATOM 4146 C CA . TYR B 1 187 ? -6.535 30.141 23.734 1 93.69 187 TYR B CA 1
ATOM 4147 C C . TYR B 1 187 ? -5.184 30.797 24 1 93.69 187 TYR B C 1
ATOM 4149 O O . TYR B 1 187 ? -4.137 30.156 23.875 1 93.69 187 TYR B O 1
ATOM 4157 N N . GLU B 1 188 ? -5.246 32.094 24.328 1 95.06 188 GLU B N 1
ATOM 4158 C CA . GLU B 1 188 ? -4.008 32.844 24.5 1 95.06 188 GLU B CA 1
ATOM 4159 C C . GLU B 1 188 ? -3.117 32.219 25.562 1 95.06 188 GLU B C 1
ATOM 4161 O O . GLU B 1 188 ? -1.912 32.062 25.344 1 95.06 188 GLU B O 1
ATOM 4166 N N . GLU B 1 189 ? -3.73 31.891 26.609 1 95.12 189 GLU B N 1
ATOM 4167 C CA . GLU B 1 189 ? -2.977 31.281 27.703 1 95.12 189 GLU B CA 1
ATOM 4168 C C . GLU B 1 189 ? -2.42 29.922 27.281 1 95.12 189 GLU B C 1
ATOM 4170 O O . GLU B 1 189 ? -1.29 29.562 27.641 1 95.12 189 GLU B O 1
ATOM 4175 N N . LEU B 1 190 ? -3.174 29.094 26.641 1 97.12 190 LEU B N 1
ATOM 4176 C CA . LEU B 1 190 ? -2.752 27.781 26.203 1 97.12 190 LEU B CA 1
ATOM 4177 C C . LEU B 1 190 ? -1.533 27.875 25.281 1 97.12 190 LEU B C 1
ATOM 4179 O O . LEU B 1 190 ? -0.56 27.141 25.469 1 97.12 190 LEU B O 1
ATOM 4183 N N . PHE B 1 191 ? -1.553 28.766 24.344 1 97.88 191 PHE B N 1
ATOM 4184 C CA . PHE B 1 191 ? -0.463 28.938 23.375 1 97.88 191 PHE B CA 1
ATOM 4185 C C . PHE B 1 191 ? 0.766 29.531 24.062 1 97.88 191 PHE B C 1
ATOM 4187 O O . PHE B 1 191 ? 1.896 29.125 23.766 1 97.88 191 PHE B O 1
ATOM 4194 N N . SER B 1 192 ? 0.552 30.484 24.984 1 97.81 192 SER B N 1
ATOM 4195 C CA . SER B 1 192 ? 1.658 31.047 25.75 1 97.81 192 SER B CA 1
ATOM 4196 C C . SER B 1 192 ? 2.357 29.984 26.578 1 97.81 192 SER B C 1
ATOM 4198 O O . SER B 1 192 ? 3.588 29.938 26.625 1 97.81 192 SER B O 1
ATOM 4200 N N . ARG B 1 193 ? 1.573 29.203 27.188 1 97.75 193 ARG B N 1
ATOM 4201 C CA . ARG B 1 193 ? 2.102 28.109 28 1 97.75 193 ARG B CA 1
ATOM 4202 C C . ARG B 1 193 ? 2.914 27.141 27.156 1 97.75 193 ARG B C 1
ATOM 4204 O O . ARG B 1 193 ? 4 26.703 27.547 1 97.75 193 ARG B O 1
ATOM 4211 N N . ALA B 1 194 ? 2.412 26.797 26 1 98.56 194 ALA B N 1
ATOM 4212 C CA . ALA B 1 194 ? 3.113 25.891 25.094 1 98.56 194 ALA B CA 1
ATOM 4213 C C . ALA B 1 194 ? 4.445 26.484 24.641 1 98.56 194 ALA B C 1
ATOM 4215 O O . ALA B 1 194 ? 5.48 25.828 24.703 1 98.56 194 ALA B O 1
ATOM 4216 N N . ARG B 1 195 ? 4.43 27.75 24.25 1 98.25 195 ARG B N 1
ATOM 4217 C CA . ARG B 1 195 ? 5.637 28.422 23.797 1 98.25 195 ARG B CA 1
ATOM 4218 C C . ARG B 1 195 ? 6.672 28.516 24.906 1 98.25 195 ARG B C 1
ATOM 4220 O O . ARG B 1 195 ? 7.855 28.266 24.688 1 98.25 195 ARG B O 1
ATOM 4227 N N . ARG B 1 196 ? 6.223 28.828 26.078 1 98.25 196 ARG B N 1
ATOM 4228 C CA . ARG B 1 196 ? 7.129 28.953 27.219 1 98.25 196 ARG B CA 1
ATOM 4229 C C . ARG B 1 196 ? 7.789 27.625 27.547 1 98.25 196 ARG B C 1
ATOM 4231 O O . ARG B 1 196 ? 8.93 27.594 28.016 1 98.25 196 ARG B O 1
ATOM 4238 N N . ALA B 1 197 ? 7.066 26.594 27.297 1 98.44 197 ALA B N 1
ATOM 4239 C CA . ALA B 1 197 ? 7.578 25.25 27.594 1 98.44 197 ALA B CA 1
ATOM 4240 C C . ALA B 1 197 ? 8.492 24.766 26.469 1 98.44 197 ALA B C 1
ATOM 4242 O O . ALA B 1 197 ? 9.07 23.672 26.578 1 98.44 197 ALA B O 1
ATOM 4243 N N . GLY B 1 198 ? 8.602 25.516 25.391 1 97.88 198 GLY B N 1
ATOM 4244 C CA . GLY B 1 198 ? 9.547 25.156 24.328 1 97.88 198 GLY B CA 1
ATOM 4245 C C . GLY B 1 198 ? 8.883 24.562 23.109 1 97.88 198 GLY B C 1
ATOM 4246 O O . GLY B 1 198 ? 9.562 24.188 22.156 1 97.88 198 GLY B O 1
ATOM 4247 N N . LEU B 1 199 ? 7.555 24.484 23.078 1 98.62 199 LEU B N 1
ATOM 4248 C CA . LEU B 1 199 ? 6.832 23.984 21.906 1 98.62 199 LEU B CA 1
ATOM 4249 C C . LEU B 1 199 ? 6.652 25.078 20.859 1 98.62 199 LEU B C 1
ATOM 4251 O O . LEU B 1 199 ? 6.641 26.266 21.188 1 98.62 199 LEU B O 1
ATOM 4255 N N . LYS B 1 200 ? 6.602 24.656 19.609 1 98.62 200 LYS B N 1
ATOM 4256 C CA . LYS B 1 200 ? 6.211 25.562 18.531 1 98.62 200 LYS B CA 1
ATOM 4257 C C . LYS B 1 200 ? 4.707 25.5 18.281 1 98.62 200 LYS B C 1
ATOM 4259 O O . LYS B 1 200 ? 4.043 24.547 18.688 1 98.62 200 LYS B O 1
ATOM 4264 N N . CYS B 1 201 ? 4.195 26.578 17.656 1 98.56 201 CYS B N 1
ATOM 4265 C CA . CYS B 1 201 ? 2.744 26.656 17.531 1 98.56 201 CYS B CA 1
ATOM 4266 C C . CYS B 1 201 ? 2.338 27.047 16.125 1 98.56 201 CYS B C 1
ATOM 4268 O O . CYS B 1 201 ? 3.002 27.859 15.477 1 98.56 201 CYS B O 1
ATOM 4270 N N . THR B 1 202 ? 1.303 26.438 15.641 1 98.62 202 THR B N 1
ATOM 4271 C CA . THR B 1 202 ? 0.588 26.812 14.43 1 98.62 202 THR B CA 1
ATOM 4272 C C . THR B 1 202 ? -0.918 26.844 14.672 1 98.62 202 THR B C 1
ATOM 4274 O O . THR B 1 202 ? -1.388 26.406 15.727 1 98.62 202 THR B O 1
ATOM 4277 N N . VAL B 1 203 ? -1.658 27.5 13.781 1 96.88 203 VAL B N 1
ATOM 4278 C CA . VAL B 1 203 ? -3.102 27.656 13.93 1 96.88 203 VAL B CA 1
ATOM 4279 C C . VAL B 1 203 ? -3.764 27.641 12.555 1 96.88 203 VAL B C 1
ATOM 4281 O O . VAL B 1 203 ? -3.375 28.391 11.656 1 96.88 203 VAL B O 1
ATOM 4284 N N . HIS B 1 204 ? -4.734 26.734 12.43 1 96.5 204 HIS B N 1
ATOM 4285 C CA . HIS B 1 204 ? -5.562 26.812 11.234 1 96.5 204 HIS B CA 1
ATOM 4286 C C . HIS B 1 204 ? -6.41 28.078 11.242 1 96.5 204 HIS B C 1
ATOM 4288 O O . HIS B 1 204 ? -7.227 28.281 12.148 1 96.5 204 HIS B O 1
ATOM 4294 N N . THR B 1 205 ? -6.289 28.859 10.203 1 94.75 205 THR B N 1
ATOM 4295 C CA . THR B 1 205 ? -7.129 30.047 10.062 1 94.75 205 THR B CA 1
ATOM 4296 C C . THR B 1 205 ? -7.004 30.641 8.664 1 94.75 205 THR B C 1
ATOM 4298 O O . THR B 1 205 ? -6.094 30.266 7.91 1 94.75 205 THR B O 1
ATOM 4301 N N . GLY B 1 206 ? -7.984 31.453 8.305 1 94.38 206 GLY B N 1
ATOM 4302 C CA . GLY B 1 206 ? -7.922 32.188 7.051 1 94.38 206 GLY B CA 1
ATOM 4303 C C . GLY B 1 206 ? -8.016 31.266 5.832 1 94.38 206 GLY B C 1
ATOM 4304 O O . GLY B 1 206 ? -7.512 31.609 4.762 1 94.38 206 GLY B O 1
ATOM 4305 N N . GLU B 1 207 ? -8.578 30.078 5.977 1 93.38 207 GLU B N 1
ATOM 4306 C CA . GLU B 1 207 ? -8.734 29.141 4.859 1 93.38 207 GLU B CA 1
ATOM 4307 C C . GLU B 1 207 ? -9.953 29.5 4.02 1 93.38 207 GLU B C 1
ATOM 4309 O O . GLU B 1 207 ? -9.93 29.375 2.791 1 93.38 207 GLU B O 1
ATOM 4314 N N . THR B 1 208 ? -10.938 29.891 4.695 1 89.88 208 THR B N 1
ATOM 4315 C CA . THR B 1 208 ? -12.195 30.188 4.027 1 89.88 208 THR B CA 1
ATOM 4316 C C . THR B 1 208 ? -12.523 31.672 4.137 1 89.88 208 THR B C 1
ATOM 4318 O O . THR B 1 208 ? -11.922 32.375 4.945 1 89.88 208 THR B O 1
ATOM 4321 N N . ARG B 1 209 ? -13.539 32.062 3.371 1 88.12 209 ARG B N 1
ATOM 4322 C CA . ARG B 1 209 ? -13.984 33.438 3.387 1 88.12 209 ARG B CA 1
ATOM 4323 C C . ARG B 1 209 ? -14.625 33.812 4.723 1 88.12 209 ARG B C 1
ATOM 4325 O O . ARG B 1 209 ? -14.609 34.969 5.137 1 88.12 209 ARG B O 1
ATOM 4332 N N . GLY B 1 210 ? -15.109 32.812 5.328 1 84.94 210 GLY B N 1
ATOM 4333 C CA . GLY B 1 210 ? -15.75 33.031 6.613 1 84.94 210 GLY B CA 1
ATOM 4334 C C . GLY B 1 210 ? -14.828 33.625 7.652 1 84.94 210 GLY B C 1
ATOM 4335 O O . GLY B 1 210 ? -15.211 34.531 8.383 1 84.94 210 GLY B O 1
ATOM 4336 N N . THR B 1 211 ? -13.602 33.156 7.801 1 88.94 211 THR B N 1
ATOM 4337 C CA . THR B 1 211 ? -12.617 33.719 8.719 1 88.94 211 THR B CA 1
ATOM 4338 C C . THR B 1 211 ? -11.891 34.906 8.094 1 88.94 211 THR B C 1
ATOM 4340 O O . THR B 1 211 ? -11.641 35.906 8.766 1 88.94 211 THR B O 1
ATOM 4343 N N . GLY B 1 212 ? -11.594 34.812 6.828 1 91.38 212 GLY B N 1
ATOM 4344 C CA . GLY B 1 212 ? -10.969 35.875 6.078 1 91.38 212 GLY B CA 1
ATOM 4345 C C . GLY B 1 212 ? -9.602 36.281 6.609 1 91.38 212 GLY B C 1
ATOM 4346 O O . GLY B 1 212 ? -8.992 35.531 7.379 1 91.38 212 GLY B O 1
ATOM 4347 N N . ALA B 1 213 ? -9.094 37.406 6.129 1 95.62 213 ALA B N 1
ATOM 4348 C CA . ALA B 1 213 ? -7.82 37.938 6.59 1 95.62 213 ALA B CA 1
ATOM 4349 C C . ALA B 1 213 ? -7.914 38.406 8.039 1 95.62 213 ALA B C 1
ATOM 4351 O O . ALA B 1 213 ? -6.926 38.375 8.773 1 95.62 213 ALA B O 1
ATOM 4352 N N . GLU B 1 214 ? -9.102 38.75 8.414 1 93.44 214 GLU B N 1
ATOM 4353 C CA . GLU B 1 214 ? -9.336 39.219 9.781 1 93.44 214 GLU B CA 1
ATOM 4354 C C . GLU B 1 214 ? -9.031 38.125 10.797 1 93.44 214 GLU B C 1
ATOM 4356 O O . GLU B 1 214 ? -8.469 38.375 11.859 1 93.44 214 GLU B O 1
ATOM 4361 N N . GLY B 1 215 ? -9.453 36.938 10.453 1 92.81 215 GLY B N 1
ATOM 4362 C CA . GLY B 1 215 ? -9.133 35.812 11.305 1 92.81 215 GLY B CA 1
ATOM 4363 C C . GLY B 1 215 ? -7.645 35.562 11.438 1 92.81 215 GLY B C 1
ATOM 4364 O O . GLY B 1 215 ? -7.152 35.25 12.523 1 92.81 215 GLY B O 1
ATOM 4365 N N . VAL B 1 216 ? -6.934 35.688 10.359 1 95.88 216 VAL B N 1
ATOM 4366 C CA . VAL B 1 216 ? -5.484 35.531 10.359 1 95.88 216 VAL B CA 1
ATOM 4367 C C . VAL B 1 216 ? -4.852 36.562 11.305 1 95.88 216 VAL B C 1
ATOM 4369 O O . VAL B 1 216 ? -4.023 36.219 12.148 1 95.88 216 VAL B O 1
ATOM 4372 N N . MET B 1 217 ? -5.305 37.781 11.203 1 95.44 217 MET B N 1
ATOM 4373 C CA . MET B 1 217 ? -4.734 38.875 12 1 95.44 217 MET B CA 1
ATOM 4374 C C . MET B 1 217 ? -5.031 38.656 13.484 1 95.44 217 MET B C 1
ATOM 4376 O O . MET B 1 217 ? -4.18 38.938 14.336 1 95.44 217 MET B O 1
ATOM 4380 N N . ALA B 1 218 ? -6.227 38.219 13.773 1 93.38 218 ALA B N 1
ATOM 4381 C CA . ALA B 1 218 ? -6.598 37.969 15.164 1 93.38 218 ALA B CA 1
ATOM 4382 C C . ALA B 1 218 ? -5.688 36.938 15.797 1 93.38 218 ALA B C 1
ATOM 4384 O O . ALA B 1 218 ? -5.246 37.062 16.938 1 93.38 218 ALA B O 1
ATOM 4385 N N . VAL B 1 219 ? -5.426 35.875 15.07 1 94.56 219 VAL B N 1
ATOM 4386 C CA . VAL B 1 219 ? -4.59 34.781 15.539 1 94.56 219 VAL B CA 1
ATOM 4387 C C . VAL B 1 219 ? -3.15 35.25 15.711 1 94.56 219 VAL B C 1
ATOM 4389 O O . VAL B 1 219 ? -2.504 34.969 16.719 1 94.56 219 VAL B O 1
ATOM 4392 N N . VAL B 1 220 ? -2.66 36 14.758 1 96.06 220 VAL B N 1
ATOM 4393 C CA . VAL B 1 220 ? -1.288 36.5 14.789 1 96.06 220 VAL B CA 1
ATOM 4394 C C . VAL B 1 220 ? -1.093 37.406 16 1 96.06 220 VAL B C 1
ATOM 4396 O O . VAL B 1 220 ? -0.093 37.281 16.719 1 96.06 220 VAL B O 1
ATOM 4399 N N . GLU B 1 221 ? -2.051 38.188 16.266 1 94.19 221 GLU B N 1
ATOM 4400 C CA . GLU B 1 221 ? -1.936 39.188 17.344 1 94.19 221 GLU B CA 1
ATOM 4401 C C . GLU B 1 221 ? -2.104 38.531 18.719 1 94.19 221 GLU B C 1
ATOM 4403 O O . GLU B 1 221 ? -1.364 38.812 19.656 1 94.19 221 GLU B O 1
ATOM 4408 N N . LYS B 1 222 ? -3.008 37.625 18.797 1 94.12 222 LYS B N 1
ATOM 4409 C CA . LYS B 1 222 ? -3.391 37.125 20.109 1 94.12 222 LYS B CA 1
ATOM 4410 C C . LYS B 1 222 ? -2.623 35.844 20.453 1 94.12 222 LYS B C 1
ATOM 4412 O O . LYS B 1 222 ? -2.238 35.625 21.594 1 94.12 222 LYS B O 1
ATOM 4417 N N . LEU B 1 223 ? -2.41 34.969 19.484 1 95.62 223 LEU B N 1
ATOM 4418 C CA . LEU B 1 223 ? -1.876 33.625 19.781 1 95.62 223 LEU B CA 1
ATOM 4419 C C . LEU B 1 223 ? -0.397 33.562 19.406 1 95.62 223 LEU B C 1
ATOM 4421 O O . LEU B 1 223 ? 0.305 32.625 19.844 1 95.62 223 LEU B O 1
ATOM 4425 N N . GLN B 1 224 ? 0.124 34.406 18.609 1 96.31 224 GLN B N 1
ATOM 4426 C CA . GLN B 1 224 ? 1.532 34.562 18.25 1 96.31 224 GLN B CA 1
ATOM 4427 C C . GLN B 1 224 ? 2.109 33.219 17.797 1 96.31 224 GLN B C 1
ATOM 4429 O O . GLN B 1 224 ? 3.115 32.75 18.344 1 96.31 224 GLN B O 1
ATOM 4434 N N . PRO B 1 225 ? 1.528 32.625 16.75 1 97.81 225 PRO B N 1
ATOM 4435 C CA . PRO B 1 225 ? 2.027 31.359 16.25 1 97.81 225 PRO B CA 1
ATOM 4436 C C . PRO B 1 225 ? 3.344 31.484 15.484 1 97.81 225 PRO B C 1
ATOM 4438 O O . PRO B 1 225 ? 3.785 32.594 15.203 1 97.81 225 PRO B O 1
ATOM 4441 N N . HIS B 1 226 ? 4.02 30.375 15.266 1 98.25 226 HIS B N 1
ATOM 4442 C CA . HIS B 1 226 ? 5.223 30.328 14.445 1 98.25 226 HIS B CA 1
ATOM 4443 C C . HIS B 1 226 ? 4.875 30.156 12.969 1 98.25 226 HIS B C 1
ATOM 4445 O O . HIS B 1 226 ? 5.637 30.578 12.094 1 98.25 226 HIS B O 1
ATOM 4451 N N . ARG B 1 227 ? 3.771 29.5 12.703 1 98.75 227 ARG B N 1
ATOM 4452 C CA . ARG B 1 227 ? 3.225 29.281 11.367 1 98.75 227 ARG B CA 1
ATOM 4453 C C . ARG B 1 227 ? 1.704 29.406 11.367 1 98.75 227 ARG B C 1
ATOM 4455 O O . ARG B 1 227 ? 1.083 29.453 12.43 1 98.75 227 ARG B O 1
ATOM 4462 N N . ILE B 1 228 ? 1.16 29.547 10.203 1 98.44 228 ILE B N 1
ATOM 4463 C CA . ILE B 1 228 ? -0.29 29.578 10.047 1 98.44 228 ILE B CA 1
ATOM 4464 C C . ILE B 1 228 ? -0.73 28.469 9.094 1 98.44 228 ILE B C 1
ATOM 4466 O O . ILE B 1 228 ? -0.245 28.375 7.965 1 98.44 228 ILE B O 1
ATOM 4470 N N . GLY B 1 229 ? -1.607 27.625 9.617 1 98.06 229 GLY B N 1
ATOM 4471 C CA . GLY B 1 229 ? -2.215 26.641 8.727 1 98.06 229 GLY B CA 1
ATOM 4472 C C . GLY B 1 229 ? -3.123 27.266 7.684 1 98.06 229 GLY B C 1
ATOM 4473 O O . GLY B 1 229 ? -4.086 27.953 8.023 1 98.06 229 GLY B O 1
ATOM 4474 N N . HIS B 1 230 ? -2.877 27 6.453 1 97.69 230 HIS B N 1
ATOM 4475 C CA . HIS B 1 230 ? -3.566 27.516 5.273 1 97.69 230 HIS B CA 1
ATOM 4476 C C . HIS B 1 230 ? -3.332 29.016 5.113 1 97.69 230 HIS B C 1
ATOM 4478 O O . HIS B 1 230 ? -2.35 29.438 4.496 1 97.69 230 HIS B O 1
ATOM 4484 N N . GLY B 1 231 ? -4.16 29.906 5.656 1 97.38 231 GLY B N 1
ATOM 4485 C CA . GLY B 1 231 ? -3.98 31.344 5.684 1 97.38 231 GLY B CA 1
ATOM 4486 C C . GLY B 1 231 ? -4.164 32 4.324 1 97.38 231 GLY B C 1
ATOM 4487 O O . GLY B 1 231 ? -3.748 33.125 4.113 1 97.38 231 GLY B O 1
ATOM 4488 N N . ILE B 1 232 ? -4.816 31.359 3.393 1 98.12 232 ILE B N 1
ATOM 4489 C CA . ILE B 1 232 ? -4.801 31.766 1.995 1 98.12 232 ILE B CA 1
ATOM 4490 C C . ILE B 1 232 ? -5.574 33.094 1.841 1 98.12 232 ILE B C 1
ATOM 4492 O O . ILE B 1 232 ? -5.297 33.875 0.934 1 98.12 232 ILE B O 1
ATOM 4496 N N . ARG B 1 233 ? -6.477 33.438 2.721 1 97.44 233 ARG B N 1
ATOM 4497 C CA . ARG B 1 233 ? -7.297 34.625 2.598 1 97.44 233 ARG B CA 1
ATOM 4498 C C . ARG B 1 233 ? -6.484 35.875 2.908 1 97.44 233 ARG B C 1
ATOM 4500 O O . ARG B 1 233 ? -6.91 37 2.592 1 97.44 233 ARG B O 1
ATOM 4507 N N . ALA B 1 234 ? -5.375 35.719 3.498 1 98.5 234 ALA B N 1
ATOM 4508 C CA . ALA B 1 234 ? -4.488 36.875 3.748 1 98.5 234 ALA B CA 1
ATOM 4509 C C . ALA B 1 234 ? -4.066 37.531 2.439 1 98.5 234 ALA B C 1
ATOM 4511 O O . ALA B 1 234 ? -3.689 38.719 2.426 1 98.5 234 ALA B O 1
ATOM 4512 N N . ALA B 1 235 ? -4.121 36.812 1.356 1 98.56 235 ALA B N 1
ATOM 4513 C CA . ALA B 1 235 ? -3.691 37.312 0.056 1 98.56 235 ALA B CA 1
ATOM 4514 C C . ALA B 1 235 ? -4.562 38.469 -0.394 1 98.56 235 ALA B C 1
ATOM 4516 O O . ALA B 1 235 ? -4.207 39.219 -1.33 1 98.56 235 ALA B O 1
ATOM 4517 N N . TYR B 1 236 ? -5.637 38.719 0.251 1 98.19 236 TYR B N 1
ATOM 4518 C CA . TYR B 1 236 ? -6.582 39.75 -0.154 1 98.19 236 TYR B CA 1
ATOM 4519 C C . TYR B 1 236 ? -6.508 40.938 0.777 1 98.19 236 TYR B C 1
ATOM 4521 O O . TYR B 1 236 ? -7.383 41.812 0.749 1 98.19 236 TYR B O 1
ATOM 4529 N N . ASP B 1 237 ? -5.598 41 1.595 1 98.5 237 ASP B N 1
ATOM 4530 C CA . ASP B 1 237 ? -5.398 42.062 2.547 1 98.5 237 ASP B CA 1
ATOM 4531 C C . ASP B 1 237 ? -3.93 42.469 2.619 1 98.5 237 ASP B C 1
ATOM 4533 O O . ASP B 1 237 ? -3.123 41.812 3.264 1 98.5 237 ASP B O 1
ATOM 4537 N N . GLU B 1 238 ? -3.596 43.656 2.129 1 98.5 238 GLU B N 1
ATOM 4538 C CA . GLU B 1 238 ? -2.219 44.125 2.061 1 98.5 238 GLU B CA 1
ATOM 4539 C C . GLU B 1 238 ? -1.609 44.281 3.453 1 98.5 238 GLU B C 1
ATOM 4541 O O . GLU B 1 238 ? -0.42 44 3.645 1 98.5 238 GLU B O 1
ATOM 4546 N N . HIS B 1 239 ? -2.365 44.719 4.332 1 98.31 239 HIS B N 1
ATOM 4547 C CA . HIS B 1 239 ? -1.873 44.875 5.695 1 98.31 239 HIS B CA 1
ATOM 4548 C C . HIS B 1 239 ? -1.524 43.5 6.312 1 98.31 239 HIS B C 1
ATOM 4550 O O . HIS B 1 239 ? -0.494 43.375 6.977 1 98.31 239 HIS B O 1
ATOM 4556 N N . ALA B 1 240 ? -2.381 42.531 6.176 1 98.38 240 ALA B N 1
ATOM 4557 C CA . ALA B 1 240 ? -2.111 41.188 6.676 1 98.38 240 ALA B CA 1
ATOM 4558 C C . ALA B 1 240 ? -0.811 40.625 6.098 1 98.38 240 ALA B C 1
ATOM 4560 O O . ALA B 1 240 ? 0.02 40.094 6.828 1 98.38 240 ALA B O 1
ATOM 4561 N N . MET B 1 241 ? -0.618 40.781 4.828 1 98.69 241 MET B N 1
ATOM 4562 C CA . MET B 1 241 ? 0.583 40.281 4.172 1 98.69 241 MET B CA 1
ATOM 4563 C C . MET B 1 241 ? 1.829 40.969 4.688 1 98.69 241 MET B C 1
ATOM 4565 O O . MET B 1 241 ? 2.877 40.344 4.863 1 98.69 241 MET B O 1
ATOM 4569 N N . LYS B 1 242 ? 1.708 42.312 4.887 1 98.62 242 LYS B N 1
ATOM 4570 C CA . LYS B 1 242 ? 2.822 43.062 5.445 1 98.62 242 LYS B CA 1
ATOM 4571 C C . LYS B 1 242 ? 3.221 42.531 6.816 1 98.62 242 LYS B C 1
ATOM 4573 O O . LYS B 1 242 ? 4.406 42.344 7.098 1 98.62 242 LYS B O 1
ATOM 4578 N N . VAL B 1 243 ? 2.244 42.281 7.648 1 98.44 243 VAL B N 1
ATOM 4579 C CA . VAL B 1 243 ? 2.492 41.781 9 1 98.44 243 VAL B CA 1
ATOM 4580 C C . VAL B 1 243 ? 3.125 40.406 8.93 1 98.44 243 VAL B C 1
ATOM 4582 O O . VAL B 1 243 ? 4.086 40.125 9.648 1 98.44 243 VAL B O 1
ATOM 4585 N N . LEU B 1 244 ? 2.592 39.531 8.094 1 98.69 244 LEU B N 1
ATOM 4586 C CA . LEU B 1 244 ? 3.139 38.188 7.93 1 98.69 244 LEU B CA 1
ATOM 4587 C C . LEU B 1 244 ? 4.602 38.25 7.508 1 98.69 244 LEU B C 1
ATOM 4589 O O . LEU B 1 244 ? 5.434 37.5 8.039 1 98.69 244 LEU B O 1
ATOM 4593 N N . ARG B 1 245 ? 4.887 39.062 6.566 1 98.25 245 ARG B N 1
ATOM 4594 C CA . ARG B 1 245 ? 6.25 39.219 6.07 1 98.25 245 ARG B CA 1
ATOM 4595 C C . ARG B 1 245 ? 7.18 39.75 7.164 1 98.25 245 ARG B C 1
ATOM 4597 O O . ARG B 1 245 ? 8.25 39.188 7.391 1 98.25 245 ARG B O 1
ATOM 4604 N N . GLU B 1 246 ? 6.766 40.75 7.879 1 98 246 GLU B N 1
ATOM 4605 C CA . GLU B 1 246 ? 7.602 41.438 8.875 1 98 246 GLU B CA 1
ATOM 4606 C C . GLU B 1 246 ? 7.848 40.531 10.078 1 98 246 GLU B C 1
ATOM 4608 O O . GLU B 1 246 ? 8.922 40.562 10.688 1 98 246 GLU B O 1
ATOM 4613 N N . ARG B 1 247 ? 6.914 39.75 10.391 1 97.5 247 ARG B N 1
ATOM 4614 C CA . ARG B 1 247 ? 7.043 38.844 11.539 1 97.5 247 ARG B CA 1
ATOM 4615 C C . ARG B 1 247 ? 7.617 37.5 11.109 1 97.5 247 ARG B C 1
ATOM 4617 O O . ARG B 1 247 ? 7.785 36.594 11.938 1 97.5 247 ARG B O 1
ATOM 4624 N N . ASP B 1 248 ? 7.836 37.281 9.844 1 97.69 248 ASP B N 1
ATOM 4625 C CA . ASP B 1 248 ? 8.422 36.094 9.258 1 97.69 248 ASP B CA 1
ATOM 4626 C C . ASP B 1 248 ? 7.551 34.875 9.547 1 97.69 248 ASP B C 1
ATOM 4628 O O . ASP B 1 248 ? 8.062 33.812 9.938 1 97.69 248 ASP B O 1
ATOM 4632 N N . LEU B 1 249 ? 6.258 35.094 9.523 1 98.44 249 LEU B N 1
ATOM 4633 C CA . LEU B 1 249 ? 5.309 34 9.68 1 98.44 249 LEU B CA 1
ATOM 4634 C C . LEU B 1 249 ? 5.133 33.25 8.367 1 98.44 249 LEU B C 1
ATOM 4636 O O . LEU B 1 249 ? 4.922 33.844 7.312 1 98.44 249 LEU B O 1
ATOM 4640 N N . VAL B 1 250 ? 5.254 31.906 8.43 1 98.75 250 VAL B N 1
ATOM 4641 C CA . VAL B 1 250 ? 5.195 31.078 7.23 1 98.75 250 VAL B CA 1
ATOM 4642 C C . VAL B 1 250 ? 3.818 30.438 7.109 1 98.75 250 VAL B C 1
ATOM 4644 O O . VAL B 1 250 ? 3.273 29.938 8.094 1 98.75 250 VAL B O 1
ATOM 4647 N N . LEU B 1 251 ? 3.217 30.484 5.918 1 98.88 251 LEU B N 1
ATOM 4648 C CA . LEU B 1 251 ? 1.917 29.875 5.656 1 98.88 251 LEU B CA 1
ATOM 4649 C C . LEU B 1 251 ? 2.076 28.438 5.191 1 98.88 251 LEU B C 1
ATOM 4651 O O . LEU B 1 251 ? 3.014 28.125 4.457 1 98.88 251 LEU B O 1
ATOM 4655 N N . GLU B 1 252 ? 1.154 27.578 5.633 1 98.88 252 GLU B N 1
ATOM 4656 C CA . GLU B 1 252 ? 1.099 26.188 5.184 1 98.88 252 GLU B CA 1
ATOM 4657 C C . GLU B 1 252 ? -0.002 26 4.145 1 98.88 252 GLU B C 1
ATOM 4659 O O . GLU B 1 252 ? -1.139 25.672 4.492 1 98.88 252 GLU B O 1
ATOM 4664 N N . LEU B 1 253 ? 0.341 26.125 2.912 1 98.81 253 LEU B N 1
ATOM 4665 C CA . LEU B 1 253 ? -0.656 26.031 1.851 1 98.81 253 LEU B CA 1
ATOM 4666 C C . LEU B 1 253 ? -0.922 24.578 1.478 1 98.81 253 LEU B C 1
ATOM 4668 O O . LEU B 1 253 ? 0 23.766 1.45 1 98.81 253 LEU B O 1
ATOM 4672 N N . CYS B 1 254 ? -2.16 24.297 1.194 1 98.44 254 CYS B N 1
ATOM 4673 C CA . CYS B 1 254 ? -2.6 22.969 0.76 1 98.44 254 CYS B CA 1
ATOM 4674 C C . CYS B 1 254 ? -3.469 23.078 -0.489 1 98.44 254 CYS B C 1
ATOM 4676 O O . CYS B 1 254 ? -4.695 23.031 -0.401 1 98.44 254 CYS B O 1
ATOM 4678 N N . PRO B 1 255 ? -2.879 23.062 -1.666 1 98.06 255 PRO B N 1
ATOM 4679 C CA . PRO B 1 255 ? -3.57 23.375 -2.92 1 98.06 255 PRO B CA 1
ATOM 4680 C C . PRO B 1 255 ? -4.777 22.484 -3.164 1 98.06 255 PRO B C 1
ATOM 4682 O O . PRO B 1 255 ? -5.891 22.969 -3.375 1 98.06 255 PRO B O 1
ATOM 4685 N N . THR B 1 256 ? -4.586 21.172 -3.062 1 96.94 256 THR B N 1
ATOM 4686 C CA . THR B 1 256 ? -5.684 20.25 -3.361 1 96.94 256 THR B CA 1
ATOM 4687 C C . THR B 1 256 ? -6.805 20.391 -2.336 1 96.94 256 THR B C 1
ATOM 4689 O O . THR B 1 256 ? -7.984 20.359 -2.688 1 96.94 256 THR B O 1
ATOM 4692 N N . SER B 1 257 ? -6.426 20.516 -1.079 1 95.69 257 SER B N 1
ATOM 4693 C CA . SER B 1 257 ? -7.438 20.734 -0.049 1 95.69 257 SER B CA 1
ATOM 4694 C C . SER B 1 257 ? -8.273 21.969 -0.343 1 95.69 257 SER B C 1
ATOM 4696 O O . SER B 1 257 ? -9.5 21.938 -0.256 1 95.69 257 SER B O 1
ATOM 4698 N N . ASN B 1 258 ? -7.641 23.062 -0.739 1 95.38 258 ASN B N 1
ATOM 4699 C CA . ASN B 1 258 ? -8.336 24.312 -1.019 1 95.38 258 ASN B CA 1
ATOM 4700 C C . ASN B 1 258 ? -9.227 24.203 -2.25 1 95.38 258 ASN B C 1
ATOM 4702 O O . ASN B 1 258 ? -10.312 24.781 -2.297 1 95.38 258 ASN B O 1
ATOM 4706 N N . LEU B 1 259 ? -8.805 23.438 -3.195 1 94.88 259 LEU B N 1
ATOM 4707 C CA . LEU B 1 259 ? -9.586 23.219 -4.406 1 94.88 259 LEU B CA 1
ATOM 4708 C C . LEU B 1 259 ? -10.797 22.344 -4.117 1 94.88 259 LEU B C 1
ATOM 4710 O O . LEU B 1 259 ? -11.922 22.688 -4.488 1 94.88 259 LEU B O 1
ATOM 4714 N N . HIS B 1 260 ? -10.602 21.219 -3.396 1 92.88 260 HIS B N 1
ATOM 4715 C CA . HIS B 1 260 ? -11.648 20.234 -3.182 1 92.88 260 HIS B CA 1
ATOM 4716 C C . HIS B 1 260 ? -12.711 20.75 -2.217 1 92.88 260 HIS B C 1
ATOM 4718 O O . HIS B 1 260 ? -13.891 20.422 -2.35 1 92.88 260 HIS B O 1
ATOM 4724 N N . THR B 1 261 ? -12.281 21.562 -1.241 1 91.62 261 THR B N 1
ATOM 4725 C CA . THR B 1 261 ? -13.195 22.078 -0.23 1 91.62 261 THR B CA 1
ATOM 4726 C C . THR B 1 261 ? -13.844 23.375 -0.692 1 91.62 261 THR B C 1
ATOM 4728 O O . THR B 1 261 ? -14.586 24.016 0.06 1 91.62 261 THR B O 1
ATOM 4731 N N . LYS B 1 262 ? -13.453 23.875 -1.866 1 92.44 262 LYS B N 1
ATOM 4732 C CA . LYS B 1 262 ? -13.984 25.078 -2.488 1 92.44 262 LYS B CA 1
ATOM 4733 C C . LYS B 1 262 ? -13.602 26.312 -1.686 1 92.44 262 LYS B C 1
ATOM 4735 O O . LYS B 1 262 ? -14.344 27.297 -1.653 1 92.44 262 LYS B O 1
ATOM 4740 N N . ALA B 1 263 ? -12.5 26.156 -1.011 1 93.44 263 ALA B N 1
ATOM 4741 C CA . ALA B 1 263 ? -11.938 27.344 -0.395 1 93.44 263 ALA B CA 1
ATOM 4742 C C . ALA B 1 263 ? -11.477 28.344 -1.454 1 93.44 263 ALA B C 1
ATOM 4744 O O . ALA B 1 263 ? -11.422 29.547 -1.199 1 93.44 263 ALA B O 1
ATOM 4745 N N . VAL B 1 264 ? -11.148 27.812 -2.619 1 95.5 264 VAL B N 1
ATOM 4746 C CA . VAL B 1 264 ? -10.898 28.609 -3.816 1 95.5 264 VAL B CA 1
ATOM 4747 C C . VAL B 1 264 ? -11.805 28.141 -4.949 1 95.5 264 VAL B C 1
ATOM 4749 O O . VAL B 1 264 ? -12.188 26.969 -5.004 1 95.5 264 VAL B O 1
ATOM 4752 N N . GLU B 1 265 ? -12.094 29 -5.82 1 93.94 265 GLU B N 1
ATOM 4753 C CA . GLU B 1 265 ? -13.047 28.703 -6.887 1 93.94 265 GLU B CA 1
ATOM 4754 C C . GLU B 1 265 ? -12.438 27.75 -7.926 1 93.94 265 GLU B C 1
ATOM 4756 O O . GLU B 1 265 ? -13.156 27.016 -8.594 1 93.94 265 GLU B O 1
ATOM 4761 N N . GLY B 1 266 ? -11.18 27.844 -8.062 1 95.38 266 GLY B N 1
ATOM 4762 C CA . GLY B 1 266 ? -10.484 27.031 -9.047 1 95.38 266 GLY B CA 1
ATOM 4763 C C . GLY B 1 266 ? -8.992 27.312 -9.094 1 95.38 266 GLY B C 1
ATOM 4764 O O . GLY B 1 266 ? -8.461 28.016 -8.234 1 95.38 266 GLY B O 1
ATOM 4765 N N . VAL B 1 267 ? -8.398 26.812 -10.086 1 97.44 267 VAL B N 1
ATOM 4766 C CA . VAL B 1 267 ? -6.945 26.875 -10.219 1 97.44 267 VAL B CA 1
ATOM 4767 C C . VAL B 1 267 ? -6.512 28.312 -10.438 1 97.44 267 VAL B C 1
ATOM 4769 O O . VAL B 1 267 ? -5.453 28.734 -9.969 1 97.44 267 VAL B O 1
ATOM 4772 N N . GLU B 1 268 ? -7.344 29.109 -11.086 1 98.06 268 GLU B N 1
ATOM 4773 C CA . GLU B 1 268 ? -7.004 30.5 -11.367 1 98.06 268 GLU B CA 1
ATOM 4774 C C . GLU B 1 268 ? -6.918 31.312 -10.078 1 98.06 268 GLU B C 1
ATOM 4776 O O . GLU B 1 268 ? -6.012 32.125 -9.914 1 98.06 268 GLU B O 1
ATOM 4781 N N . GLU B 1 269 ? -7.836 31.094 -9.227 1 98.25 269 GLU B N 1
ATOM 4782 C CA . GLU B 1 269 ? -7.766 31.797 -7.945 1 98.25 269 GLU B CA 1
ATOM 4783 C C . GLU B 1 269 ? -6.59 31.297 -7.105 1 98.25 269 GLU B C 1
ATOM 4785 O O . GLU B 1 269 ? -5.93 32.094 -6.426 1 98.25 269 GLU B O 1
ATOM 4790 N N . LEU B 1 270 ? -6.375 30.031 -7.125 1 98.38 270 LEU B N 1
ATOM 4791 C CA . LEU B 1 270 ? -5.211 29.484 -6.438 1 98.38 270 LEU B CA 1
ATOM 4792 C C . LEU B 1 270 ? -3.928 30.141 -6.93 1 98.38 270 LEU B C 1
ATOM 4794 O O . LEU B 1 270 ? -3.066 30.516 -6.129 1 98.38 270 LEU B O 1
ATOM 4798 N N . ARG B 1 271 ? -3.799 30.266 -8.227 1 98.31 271 ARG B N 1
ATOM 4799 C CA . ARG B 1 271 ? -2.654 30.938 -8.844 1 98.31 271 ARG B CA 1
ATOM 4800 C C . ARG B 1 271 ? -2.523 32.375 -8.352 1 98.31 271 ARG B C 1
ATOM 4802 O O . ARG B 1 271 ? -1.432 32.812 -7.977 1 98.31 271 ARG B O 1
ATOM 4809 N N . HIS B 1 272 ? -3.611 33.031 -8.375 1 98.62 272 HIS B N 1
ATOM 4810 C CA . HIS B 1 272 ? -3.615 34.438 -7.918 1 98.62 272 HIS B CA 1
ATOM 4811 C C . HIS B 1 272 ? -3.09 34.531 -6.488 1 98.62 272 HIS B C 1
ATOM 4813 O O . HIS B 1 272 ? -2.244 35.375 -6.199 1 98.62 272 HIS B O 1
ATOM 4819 N N . ILE B 1 273 ? -3.539 33.719 -5.668 1 98.75 273 ILE B N 1
ATOM 4820 C CA . ILE B 1 273 ? -3.203 33.75 -4.25 1 98.75 273 ILE B CA 1
ATOM 4821 C C . ILE B 1 273 ? -1.718 33.438 -4.062 1 98.75 273 ILE B C 1
ATOM 4823 O O . ILE B 1 273 ? -1.001 34.188 -3.408 1 98.75 273 ILE B O 1
ATOM 4827 N N . VAL B 1 274 ? -1.229 32.375 -4.617 1 98.81 274 VAL B N 1
ATOM 4828 C CA . VAL B 1 274 ? 0.15 31.922 -4.445 1 98.81 274 VAL B CA 1
ATOM 4829 C C . VAL B 1 274 ? 1.105 32.969 -5.02 1 98.81 274 VAL B C 1
ATOM 4831 O O . VAL B 1 274 ? 2.107 33.312 -4.391 1 98.81 274 VAL B O 1
ATOM 4834 N N . ARG B 1 275 ? 0.756 33.5 -6.184 1 98.69 275 ARG B N 1
ATOM 4835 C CA . ARG B 1 275 ? 1.593 34.531 -6.824 1 98.69 275 ARG B CA 1
ATOM 4836 C C . ARG B 1 275 ? 1.602 35.812 -6.02 1 98.69 275 ARG B C 1
ATOM 4838 O O . ARG B 1 275 ? 2.621 36.5 -5.949 1 98.69 275 ARG B O 1
ATOM 4845 N N . THR B 1 276 ? 0.472 36.125 -5.52 1 98.81 276 THR B N 1
ATOM 4846 C CA . THR B 1 276 ? 0.391 37.312 -4.672 1 98.81 276 THR B CA 1
ATOM 4847 C C . THR B 1 276 ? 1.323 37.188 -3.473 1 98.81 276 THR B C 1
ATOM 4849 O O . THR B 1 276 ? 2.076 38.125 -3.164 1 98.81 276 THR B O 1
ATOM 4852 N N . PHE B 1 277 ? 1.322 36.031 -2.828 1 98.88 277 PHE B N 1
ATOM 4853 C CA . PHE B 1 277 ? 2.221 35.812 -1.702 1 98.88 277 PHE B CA 1
ATOM 4854 C C . PHE B 1 277 ? 3.676 35.906 -2.145 1 98.88 277 PHE B C 1
ATOM 4856 O O . PHE B 1 277 ? 4.508 36.469 -1.443 1 98.88 277 PHE B O 1
ATOM 4863 N N . TRP B 1 278 ? 3.961 35.281 -3.254 1 98.69 278 TRP B N 1
ATOM 4864 C CA . TRP B 1 278 ? 5.32 35.344 -3.777 1 98.69 278 TRP B CA 1
ATOM 4865 C C . TRP B 1 278 ? 5.773 36.781 -4.012 1 98.69 278 TRP B C 1
ATOM 4867 O O . TRP B 1 278 ? 6.855 37.156 -3.576 1 98.69 278 TRP B O 1
ATOM 4877 N N . ASP B 1 279 ? 4.902 37.562 -4.672 1 98.5 279 ASP B N 1
ATOM 4878 C CA . ASP B 1 279 ? 5.23 38.938 -5.051 1 98.5 279 ASP B CA 1
ATOM 4879 C C . ASP B 1 279 ? 5.371 39.812 -3.818 1 98.5 279 ASP B C 1
ATOM 4881 O O . ASP B 1 279 ? 6.176 40.75 -3.809 1 98.5 279 ASP B O 1
ATOM 4885 N N . ARG B 1 280 ? 4.586 39.5 -2.855 1 98.5 280 ARG B N 1
ATOM 4886 C CA . ARG B 1 280 ? 4.602 40.281 -1.641 1 98.5 280 ARG B CA 1
ATOM 4887 C C . ARG B 1 280 ? 5.613 39.75 -0.637 1 98.5 280 ARG B C 1
ATOM 4889 O O . ARG B 1 280 ? 5.707 40.25 0.488 1 98.5 280 ARG B O 1
ATOM 4896 N N . LYS B 1 281 ? 6.277 38.688 -0.947 1 98.5 281 LYS B N 1
ATOM 4897 C CA . LYS B 1 281 ? 7.363 38.094 -0.171 1 98.5 281 LYS B CA 1
ATOM 4898 C C . LYS B 1 281 ? 6.84 37.5 1.131 1 98.5 281 LYS B C 1
ATOM 4900 O O . LYS B 1 281 ? 7.492 37.594 2.172 1 98.5 281 LYS B O 1
ATOM 4905 N N . VAL B 1 282 ? 5.66 37.031 1.142 1 98.81 282 VAL B N 1
ATOM 4906 C CA . VAL B 1 282 ? 5.141 36.219 2.229 1 98.81 282 VAL B CA 1
ATOM 4907 C C . VAL B 1 282 ? 5.59 34.781 2.039 1 98.81 282 VAL B C 1
ATOM 4909 O O . VAL B 1 282 ? 5.328 34.156 0.999 1 98.81 282 VAL B O 1
ATOM 4912 N N . LYS B 1 283 ? 6.285 34.188 3.025 1 98.81 283 LYS B N 1
ATOM 4913 C CA . LYS B 1 283 ? 6.793 32.844 2.916 1 98.81 283 LYS B CA 1
ATOM 4914 C C . LYS B 1 283 ? 5.672 31.812 3.08 1 98.81 283 LYS B C 1
ATOM 4916 O O . LYS B 1 283 ? 4.758 32 3.883 1 98.81 283 LYS B O 1
ATOM 4921 N N . PHE B 1 284 ? 5.793 30.734 2.301 1 98.94 284 PHE B N 1
ATOM 4922 C CA . PHE B 1 284 ? 4.805 29.656 2.402 1 98.94 284 PHE B CA 1
ATOM 4923 C C . PHE B 1 284 ? 5.426 28.328 2.035 1 98.94 284 PHE B C 1
ATOM 4925 O O . PHE B 1 284 ? 6.5 28.266 1.431 1 98.94 284 PHE B O 1
ATOM 4932 N N . THR B 1 285 ? 4.766 27.297 2.492 1 98.81 285 THR B N 1
ATOM 4933 C CA . THR B 1 285 ? 5.102 25.922 2.131 1 98.81 285 THR B CA 1
ATOM 4934 C C . THR B 1 285 ? 3.943 25.266 1.39 1 98.81 285 THR B C 1
ATOM 4936 O O . THR B 1 285 ? 2.816 25.75 1.419 1 98.81 285 THR B O 1
ATOM 4939 N N . ILE B 1 286 ? 4.223 24.219 0.669 1 98.75 286 ILE B N 1
ATOM 4940 C CA . ILE B 1 286 ? 3.223 23.406 -0.024 1 98.75 286 ILE B CA 1
ATOM 4941 C C . ILE B 1 286 ? 3.047 22.078 0.699 1 98.75 286 ILE B C 1
ATOM 4943 O O . ILE B 1 286 ? 4.027 21.391 0.998 1 98.75 286 ILE B O 1
ATOM 4947 N N . ASN B 1 287 ? 1.811 21.734 1.026 1 98.88 287 ASN B N 1
ATOM 4948 C CA . ASN B 1 287 ? 1.529 20.562 1.854 1 98.88 287 ASN B CA 1
ATOM 4949 C C . ASN B 1 287 ? 0.282 19.828 1.377 1 98.88 287 ASN B C 1
ATOM 4951 O O . ASN B 1 287 ? -0.413 20.297 0.472 1 98.88 287 ASN B O 1
ATOM 4955 N N . THR B 1 288 ? -0.045 18.688 2.025 1 98.38 288 THR B N 1
ATOM 4956 C CA . THR B 1 288 ? -1.08 17.812 1.475 1 98.38 288 THR B CA 1
ATOM 4957 C C . THR B 1 288 ? -2.367 17.922 2.289 1 98.38 288 THR B C 1
ATOM 4959 O O . THR B 1 288 ? -3.457 17.672 1.773 1 98.38 288 THR B O 1
ATOM 4962 N N . ASP B 1 289 ? -2.275 18.203 3.584 1 97.44 289 ASP B N 1
ATOM 4963 C CA . ASP B 1 289 ? -3.412 18.266 4.496 1 97.44 289 ASP B CA 1
ATOM 4964 C C . ASP B 1 289 ? -3.955 16.875 4.801 1 97.44 289 ASP B C 1
ATOM 4966 O O . ASP B 1 289 ? -3.586 16.266 5.805 1 97.44 289 ASP B O 1
ATOM 4970 N N . GLY B 1 290 ? -4.652 16.25 3.951 1 95.75 290 GLY B N 1
ATOM 4971 C CA . GLY B 1 290 ? -5.199 14.898 4.035 1 95.75 290 GLY B CA 1
ATOM 4972 C C . GLY B 1 290 ? -5.102 14.133 2.73 1 95.75 290 GLY B C 1
ATOM 4973 O O . GLY B 1 290 ? -6.098 13.969 2.027 1 95.75 290 GLY B O 1
ATOM 4974 N N . PRO B 1 291 ? -3.971 13.609 2.408 1 94.94 291 PRO B N 1
ATOM 4975 C CA . PRO B 1 291 ? -3.664 13.164 1.049 1 94.94 291 PRO B CA 1
ATOM 4976 C C . PRO B 1 291 ? -4.559 12.016 0.591 1 94.94 291 PRO B C 1
ATOM 4978 O O . PRO B 1 291 ? -4.953 11.961 -0.577 1 94.94 291 PRO B O 1
ATOM 4981 N N . TYR B 1 292 ? -4.98 11.094 1.379 1 91.88 292 TYR B N 1
ATOM 4982 C CA . TYR B 1 292 ? -5.754 9.969 0.878 1 91.88 292 TYR B CA 1
ATOM 4983 C C . TYR B 1 292 ? -7.223 10.336 0.719 1 91.88 292 TYR B C 1
ATOM 4985 O O . TYR B 1 292 ? -7.855 9.984 -0.279 1 91.88 292 TYR B O 1
ATOM 4993 N N . LEU B 1 293 ? -7.746 11.062 1.645 1 91.31 293 LEU B N 1
ATOM 4994 C CA . LEU B 1 293 ? -9.133 11.484 1.505 1 91.31 293 LEU B CA 1
ATOM 4995 C C . LEU B 1 293 ? -9.297 12.414 0.305 1 91.31 293 LEU B C 1
ATOM 4997 O O . LEU B 1 293 ? -10.336 12.398 -0.358 1 91.31 293 LEU B O 1
ATOM 5001 N N . LEU B 1 294 ? -8.25 13.172 0.074 1 93.5 294 LEU B N 1
ATOM 5002 C CA . LEU B 1 294 ? -8.289 14.164 -0.994 1 93.5 294 LEU B CA 1
ATOM 5003 C C . LEU B 1 294 ? -7.727 13.594 -2.289 1 93.5 294 LEU B C 1
ATOM 5005 O O . LEU B 1 294 ? -7.613 14.305 -3.291 1 93.5 294 LEU B O 1
ATOM 5009 N N . GLU B 1 295 ? -7.293 12.336 -2.254 1 92.88 295 GLU B N 1
ATOM 5010 C CA . GLU B 1 295 ? -6.727 11.625 -3.4 1 92.88 295 GLU B CA 1
ATOM 5011 C C . GLU B 1 295 ? -5.551 12.398 -3.996 1 92.88 295 GLU B C 1
ATOM 5013 O O . GLU B 1 295 ? -5.504 12.625 -5.207 1 92.88 295 GLU B O 1
ATOM 5018 N N . THR B 1 296 ? -4.703 12.859 -3.115 1 96.31 296 THR B N 1
ATOM 5019 C CA . THR B 1 296 ? -3.5 13.562 -3.535 1 96.31 296 THR B CA 1
ATOM 5020 C C . THR B 1 296 ? -2.277 13.039 -2.785 1 96.31 296 THR B C 1
ATOM 5022 O O . THR B 1 296 ? -2.369 12.062 -2.047 1 96.31 296 THR B O 1
ATOM 5025 N N . ASP B 1 297 ? -1.135 13.469 -3.08 1 97.44 297 ASP B N 1
ATOM 5026 C CA . ASP B 1 297 ? 0.147 13.289 -2.406 1 97.44 297 ASP B CA 1
ATOM 5027 C C . ASP B 1 297 ? 1.085 14.461 -2.686 1 97.44 297 ASP B C 1
ATOM 5029 O O . ASP B 1 297 ? 0.716 15.406 -3.387 1 97.44 297 ASP B O 1
ATOM 5033 N N . MET B 1 298 ? 2.217 14.453 -2.082 1 98.25 298 MET B N 1
ATOM 5034 C CA . MET B 1 298 ? 3.098 15.617 -2.176 1 98.25 298 MET B CA 1
ATOM 5035 C C . MET B 1 298 ? 3.551 15.844 -3.613 1 98.25 298 MET B C 1
ATOM 5037 O O . MET B 1 298 ? 3.73 16.984 -4.039 1 98.25 298 MET B O 1
ATOM 5041 N N . ARG B 1 299 ? 3.744 14.781 -4.391 1 97.56 299 ARG B N 1
ATOM 5042 C CA . ARG B 1 299 ? 4.121 14.938 -5.793 1 97.56 299 ARG B CA 1
ATOM 5043 C C . ARG B 1 299 ? 3.01 15.625 -6.582 1 97.56 299 ARG B C 1
ATOM 5045 O O . ARG B 1 299 ? 3.277 16.484 -7.414 1 97.56 299 ARG B O 1
ATOM 5052 N N . ARG B 1 300 ? 1.851 15.234 -6.328 1 97.25 300 ARG B N 1
ATOM 5053 C CA . ARG B 1 300 ? 0.702 15.828 -7.004 1 97.25 300 ARG B CA 1
ATOM 5054 C C . ARG B 1 300 ? 0.536 17.297 -6.617 1 97.25 300 ARG B C 1
ATOM 5056 O O . ARG B 1 300 ? 0.159 18.125 -7.449 1 97.25 300 ARG B O 1
ATOM 5063 N N . GLU B 1 301 ? 0.741 17.609 -5.324 1 98.5 301 GLU B N 1
ATOM 5064 C CA . GLU B 1 301 ? 0.675 19 -4.891 1 98.5 301 GLU B CA 1
ATOM 5065 C C . GLU B 1 301 ? 1.669 19.859 -5.664 1 98.5 301 GLU B C 1
ATOM 5067 O O . GLU B 1 301 ? 1.329 20.969 -6.109 1 98.5 301 GLU B O 1
ATOM 5072 N N . ILE B 1 302 ? 2.873 19.344 -5.816 1 98.19 302 ILE B N 1
ATOM 5073 C CA . ILE B 1 302 ? 3.912 20.062 -6.543 1 98.19 302 ILE B CA 1
ATOM 5074 C C . ILE B 1 302 ? 3.541 20.141 -8.023 1 98.19 302 ILE B C 1
ATOM 5076 O O . ILE B 1 302 ? 3.725 21.188 -8.656 1 98.19 302 ILE B O 1
ATOM 5080 N N . ASP B 1 303 ? 2.969 19.094 -8.586 1 97.62 303 ASP B N 1
ATOM 5081 C CA . ASP B 1 303 ? 2.576 19.047 -9.984 1 97.62 303 ASP B CA 1
ATOM 5082 C C . ASP B 1 303 ? 1.505 20.094 -10.289 1 97.62 303 ASP B C 1
ATOM 5084 O O . ASP B 1 303 ? 1.556 20.766 -11.328 1 97.62 303 ASP B O 1
ATOM 5088 N N . ILE B 1 304 ? 0.551 20.219 -9.398 1 97.25 304 ILE B N 1
ATOM 5089 C CA . ILE B 1 304 ? -0.518 21.188 -9.578 1 97.25 304 ILE B CA 1
ATOM 5090 C C . ILE B 1 304 ? 0.076 22.594 -9.688 1 97.25 304 ILE B C 1
ATOM 5092 O O . ILE B 1 304 ? -0.343 23.391 -10.531 1 97.25 304 ILE B O 1
ATOM 5096 N N . ILE B 1 305 ? 1.07 22.859 -8.906 1 98.25 305 ILE B N 1
ATOM 5097 C CA . ILE B 1 305 ? 1.703 24.172 -8.844 1 98.25 305 ILE B CA 1
ATOM 5098 C C . ILE B 1 305 ? 2.543 24.391 -10.102 1 98.25 305 ILE B C 1
ATOM 5100 O O . ILE B 1 305 ? 2.414 25.422 -10.766 1 98.25 305 ILE B O 1
ATOM 5104 N N . GLU B 1 306 ? 3.316 23.422 -10.516 1 97.81 306 GLU B N 1
ATOM 5105 C CA . GLU B 1 306 ? 4.262 23.562 -11.617 1 97.81 306 GLU B CA 1
ATOM 5106 C C . GLU B 1 306 ? 3.555 23.453 -12.969 1 97.81 306 GLU B C 1
ATOM 5108 O O . GLU B 1 306 ? 3.799 24.25 -13.875 1 97.81 306 GLU B O 1
ATOM 5113 N N . GLN B 1 307 ? 2.65 22.547 -13.086 1 97.44 307 GLN B N 1
ATOM 5114 C CA . GLN B 1 307 ? 2.014 22.281 -14.375 1 97.44 307 GLN B CA 1
ATOM 5115 C C . GLN B 1 307 ? 1.029 23.375 -14.75 1 97.44 307 GLN B C 1
ATOM 5117 O O . GLN B 1 307 ? 0.761 23.609 -15.93 1 97.44 307 GLN B O 1
ATOM 5122 N N . ASN B 1 308 ? 0.567 24.109 -13.758 1 97.5 308 ASN B N 1
ATOM 5123 C CA . ASN B 1 308 ? -0.36 25.188 -14.023 1 97.5 308 ASN B CA 1
ATOM 5124 C C . ASN B 1 308 ? 0.357 26.547 -14.062 1 97.5 308 ASN B C 1
ATOM 5126 O O . ASN B 1 308 ? -0.287 27.594 -14.055 1 97.5 308 ASN B O 1
ATOM 5130 N N . GLY B 1 309 ? 1.649 26.5 -14.047 1 97.19 309 GLY B N 1
ATOM 5131 C CA . GLY B 1 309 ? 2.451 27.703 -14.172 1 97.19 309 GLY B CA 1
ATOM 5132 C C . GLY B 1 309 ? 2.326 28.641 -12.984 1 97.19 309 GLY B C 1
ATOM 5133 O O . GLY B 1 309 ? 2.475 29.844 -13.117 1 97.19 309 GLY B O 1
ATOM 5134 N N . ILE B 1 310 ? 1.981 28.125 -11.883 1 98.44 310 ILE B N 1
ATOM 5135 C CA . ILE B 1 310 ? 1.801 28.938 -10.688 1 98.44 310 ILE B CA 1
ATOM 5136 C C . ILE B 1 310 ? 3.162 29.375 -10.148 1 98.44 310 ILE B C 1
ATOM 5138 O O . ILE B 1 310 ? 3.375 30.562 -9.867 1 98.44 310 ILE B O 1
ATOM 5142 N N . LEU B 1 311 ? 4.031 28.453 -10.031 1 98.56 311 LEU B N 1
ATOM 5143 C CA . LEU B 1 311 ? 5.434 28.688 -9.703 1 98.56 311 LEU B CA 1
ATOM 5144 C C . LEU B 1 311 ? 6.352 27.922 -10.641 1 98.56 311 LEU B C 1
ATOM 5146 O O . LEU B 1 311 ? 5.977 26.859 -11.148 1 98.56 311 LEU B O 1
ATOM 5150 N N . THR B 1 312 ? 7.566 28.422 -10.844 1 98.06 312 THR B N 1
ATOM 5151 C CA . THR B 1 312 ? 8.602 27.688 -11.562 1 98.06 312 THR B CA 1
ATOM 5152 C C . THR B 1 312 ? 9.227 26.625 -10.656 1 98.06 312 THR B C 1
ATOM 5154 O O . THR B 1 312 ? 9.102 26.688 -9.438 1 98.06 312 THR B O 1
ATOM 5157 N N . PRO B 1 313 ? 9.898 25.641 -11.266 1 97.5 313 PRO B N 1
ATOM 5158 C CA . PRO B 1 313 ? 10.586 24.641 -10.461 1 97.5 313 PRO B CA 1
ATOM 5159 C C . PRO B 1 313 ? 11.562 25.25 -9.461 1 97.5 313 PRO B C 1
ATOM 5161 O O . PRO B 1 313 ? 11.688 24.766 -8.336 1 97.5 313 PRO B O 1
ATOM 5164 N N . GLU B 1 314 ? 12.219 26.312 -9.844 1 97.81 314 GLU B N 1
ATOM 5165 C CA . GLU B 1 314 ? 13.148 26.984 -8.945 1 97.81 314 GLU B CA 1
ATOM 5166 C C . GLU B 1 314 ? 12.414 27.625 -7.773 1 97.81 314 GLU B C 1
ATOM 5168 O O . GLU B 1 314 ? 12.914 27.625 -6.648 1 97.81 314 GLU B O 1
ATOM 5173 N N . GLN B 1 315 ? 11.32 28.203 -8.047 1 98.5 315 GLN B N 1
ATOM 5174 C CA . GLN B 1 315 ? 10.508 28.797 -6.988 1 98.5 315 GLN B CA 1
ATOM 5175 C C . GLN B 1 315 ? 9.977 27.719 -6.039 1 98.5 315 GLN B C 1
ATOM 5177 O O . GLN B 1 315 ? 9.883 27.953 -4.832 1 98.5 315 GLN B O 1
ATOM 5182 N N . 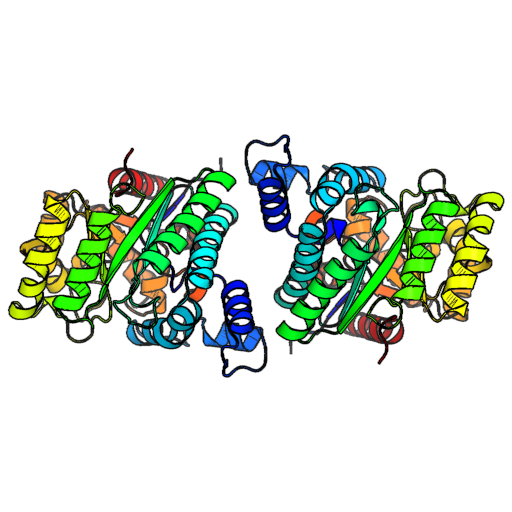VAL B 1 316 ? 9.617 26.609 -6.566 1 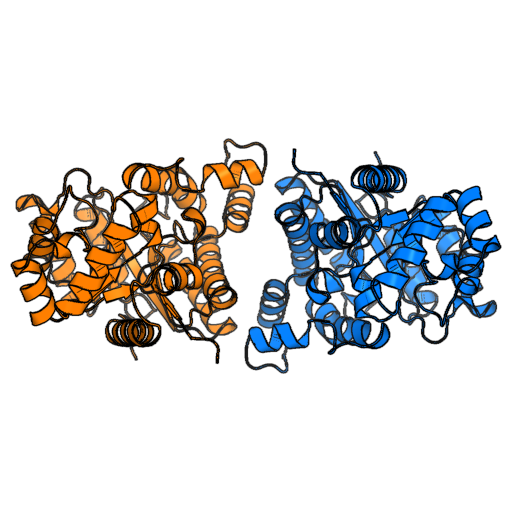98.44 316 VAL B N 1
ATOM 5183 C CA . VAL B 1 316 ? 9.195 25.484 -5.734 1 98.44 316 VAL B CA 1
ATOM 5184 C C . VAL B 1 316 ? 10.344 25.062 -4.82 1 98.44 316 VAL B C 1
ATOM 5186 O O . VAL B 1 316 ? 10.133 24.781 -3.639 1 98.44 316 VAL B O 1
ATOM 5189 N N . ASP B 1 317 ? 11.547 25.016 -5.34 1 98.25 317 ASP B N 1
ATOM 5190 C CA . ASP B 1 317 ? 12.711 24.688 -4.52 1 98.25 317 ASP B CA 1
ATOM 5191 C C . ASP B 1 317 ? 12.852 25.688 -3.361 1 98.25 317 ASP B C 1
ATOM 5193 O O . ASP B 1 317 ? 13.25 25.297 -2.26 1 98.25 317 ASP B O 1
ATOM 5197 N N . GLN B 1 318 ? 12.562 26.891 -3.656 1 98.5 318 GLN B N 1
ATOM 5198 C CA . GLN B 1 318 ? 12.617 27.906 -2.607 1 98.5 318 GLN B CA 1
ATOM 5199 C C . GLN B 1 318 ? 11.57 27.641 -1.528 1 98.5 318 GLN B C 1
ATOM 5201 O O . GLN B 1 318 ? 11.828 27.859 -0.342 1 98.5 318 GLN B O 1
ATOM 5206 N N . THR B 1 319 ? 10.398 27.219 -1.898 1 98.56 319 THR B N 1
ATOM 5207 C CA . THR B 1 319 ? 9.383 26.891 -0.901 1 98.56 319 THR B CA 1
ATOM 5208 C C . THR B 1 319 ? 9.844 25.734 -0.027 1 98.56 319 THR B C 1
ATOM 5210 O O . THR B 1 319 ? 9.516 25.672 1.161 1 98.56 319 THR B O 1
ATOM 5213 N N . LEU B 1 320 ? 10.562 24.766 -0.567 1 98.31 320 LEU B N 1
ATOM 5214 C CA . LEU B 1 320 ? 11.125 23.672 0.208 1 98.31 320 LEU B CA 1
ATOM 5215 C C . LEU B 1 320 ? 12.188 24.172 1.182 1 98.31 320 LEU B C 1
ATOM 5217 O O . LEU B 1 320 ? 12.297 23.672 2.299 1 98.31 320 LEU B O 1
ATOM 5221 N N . ALA B 1 321 ? 12.945 25.141 0.726 1 98.38 321 ALA B N 1
ATOM 5222 C CA . ALA B 1 321 ? 13.922 25.75 1.622 1 98.38 321 ALA B CA 1
ATOM 5223 C C . ALA B 1 321 ? 13.227 26.453 2.787 1 98.38 321 ALA B C 1
ATOM 5225 O O . ALA B 1 321 ? 13.672 26.359 3.932 1 98.38 321 ALA B O 1
ATOM 5226 N N . TRP B 1 322 ? 12.141 27.172 2.49 1 98.75 322 TRP B N 1
ATOM 5227 C CA . TRP B 1 322 ? 11.359 27.797 3.551 1 98.75 322 TRP B CA 1
ATOM 5228 C C . TRP B 1 322 ? 10.797 26.75 4.508 1 98.75 322 TRP B C 1
ATOM 5230 O O . TRP B 1 322 ? 10.727 26.984 5.715 1 98.75 322 TRP B O 1
ATOM 5240 N N . ALA B 1 323 ? 10.383 25.641 3.938 1 98.62 323 ALA B N 1
ATOM 5241 C CA . ALA B 1 323 ? 9.859 24.562 4.766 1 98.62 323 ALA B CA 1
ATOM 5242 C C . ALA B 1 323 ? 10.922 24.031 5.73 1 98.62 323 ALA B C 1
ATOM 5244 O O . ALA B 1 323 ? 10.633 23.781 6.902 1 98.62 323 ALA B O 1
ATOM 5245 N N . ARG B 1 324 ? 12.133 23.844 5.27 1 97.88 324 ARG B N 1
ATOM 5246 C CA . ARG B 1 324 ? 13.234 23.391 6.121 1 97.88 324 ARG B CA 1
ATOM 5247 C C . ARG B 1 324 ? 13.484 24.375 7.258 1 97.88 324 ARG B C 1
ATOM 5249 O O . ARG B 1 324 ? 13.695 23.969 8.398 1 97.88 324 ARG B O 1
ATOM 5256 N N . GLU B 1 325 ? 13.367 25.609 6.934 1 97.88 325 GLU B N 1
ATOM 5257 C CA . GLU B 1 325 ? 13.633 26.656 7.914 1 97.88 325 GLU B CA 1
ATOM 5258 C C . GLU B 1 325 ? 12.492 26.766 8.93 1 97.88 325 GLU B C 1
ATOM 5260 O O . GLU B 1 325 ? 12.734 27.016 10.109 1 97.88 325 GLU B O 1
ATOM 5265 N N . ALA B 1 326 ? 11.32 26.516 8.461 1 98.38 326 ALA B N 1
ATOM 5266 C CA . ALA B 1 326 ? 10.133 26.75 9.281 1 98.38 326 ALA B CA 1
ATOM 5267 C C . ALA B 1 326 ? 9.758 25.5 10.07 1 98.38 326 ALA B C 1
ATOM 5269 O O . ALA B 1 326 ? 8.844 25.547 10.898 1 98.38 326 ALA B O 1
ATOM 5270 N N . SER B 1 327 ? 10.422 24.422 9.867 1 98.56 327 SER B N 1
ATOM 5271 C CA . SER B 1 327 ? 10.102 23.141 10.5 1 98.56 327 SER B CA 1
ATOM 5272 C C . SER B 1 327 ? 10.203 23.25 12.016 1 98.56 327 SER B C 1
ATOM 5274 O O . SER B 1 327 ? 11.094 23.922 12.547 1 98.56 327 SER B O 1
ATOM 5276 N N . PHE B 1 328 ? 9.336 22.562 12.719 1 98.69 328 PHE B N 1
ATOM 5277 C CA . PHE B 1 328 ? 9.352 22.5 14.172 1 98.69 328 PHE B CA 1
ATOM 5278 C C . PHE B 1 328 ? 10.352 21.453 14.664 1 98.69 328 PHE B C 1
ATOM 5280 O O . PHE B 1 328 ? 10.695 21.422 15.844 1 98.69 328 PHE B O 1
ATOM 5287 N N . ILE B 1 329 ? 10.758 20.547 13.773 1 97.69 329 ILE B N 1
ATOM 5288 C CA . ILE B 1 329 ? 11.703 19.484 14.109 1 97.69 329 ILE B CA 1
ATOM 5289 C C . ILE B 1 329 ? 13.102 20.078 14.289 1 97.69 329 ILE B C 1
ATOM 5291 O O . ILE B 1 329 ? 13.609 20.75 13.391 1 97.69 329 ILE B O 1
ATOM 5295 N N . PRO B 1 330 ? 13.68 19.844 15.328 1 93.19 330 PRO B N 1
ATOM 5296 C CA . PRO B 1 330 ? 15.023 20.391 15.547 1 93.19 330 PRO B CA 1
ATOM 5297 C C . PRO B 1 330 ? 16.031 19.906 14.508 1 93.19 330 PRO B C 1
ATOM 5299 O O . PRO B 1 330 ? 15.898 18.797 13.984 1 93.19 330 PRO B O 1
ATOM 5302 N N . ALA B 1 331 ? 17.016 20.75 14.211 1 82.56 331 ALA B N 1
ATOM 5303 C CA . ALA B 1 331 ? 18.047 20.453 13.227 1 82.56 331 ALA B CA 1
ATOM 5304 C C . ALA B 1 331 ? 18.953 19.328 13.719 1 82.56 331 ALA B C 1
ATOM 5306 O O . ALA B 1 331 ? 19.203 19.203 14.914 1 82.56 331 ALA B O 1
#